Protein 6UBL (pdb70)

Radius of gyration: 21.69 Å; Cα contacts (8 Å, |Δi|>4): 1236; chains: 2; bounding box: 58×60×48 Å

Secondary structure (DSSP, 8-state):
-----SEESS-----TTPPEE-TTS---TT-PPPS-EEEEEEEEEEEEEETTTEEEEEEEEEEEEEEEPPPS-SSGGG--EEEEEEEEEEEE--TTT--EEEEE-TTEEEEEEEE--S---SSPPTT-EEEEEEE-EEEEEGGGTEEEE-SSPEEEEEEEE-SSS-TT-EEEE--SS-EEEEETT-TTS--SEEEEEEEEEEEEE--GGG-/--S--SEE-S-----TTPPEE-TTS---TT-PPPS-EEEEEEEEEEEEEETTTEEEEEEEEEEEEEEEPPPS-SSGGG--EEEEEEEEEEEEEETTTEEEEEEE-TTEEEEEEEE--SS--TTTTTT-EEEEEEE-EEEEEGGGTEEEE-SSPEEEEEEEE-SSS-TT-EEEE---S-EEEEETTSTTS--SEEEEEEEEEEEEEPPGGG-

B-factor: mean 35.54, std 14.63, range [15.78, 151.79]

Organism: NCBI:txid47854

Solvent-accessible surface area: 17956 Å² total; per-residue (Å²): 108,132,24,139,80,77,26,23,3,17,75,19,16,83,52,158,83,28,83,57,29,76,41,80,37,107,52,75,77,101,59,22,30,147,46,0,8,2,1,6,9,20,63,6,94,5,20,0,2,30,47,93,108,29,89,34,92,2,69,7,100,18,28,7,45,18,0,8,15,88,28,81,27,71,121,23,75,102,1,31,1,8,5,4,12,58,74,18,96,13,44,5,117,22,151,91,7,10,106,0,29,11,47,33,6,102,83,12,11,2,2,10,10,4,24,52,5,47,58,78,190,68,78,31,11,124,72,7,1,8,18,14,23,0,4,0,2,22,3,44,4,87,128,72,69,42,101,1,28,0,25,11,3,5,25,32,4,10,48,50,0,110,17,5,6,14,37,53,18,94,10,84,2,44,28,59,19,4,5,18,0,8,25,48,133,78,41,27,6,75,16,45,4,2,0,22,50,18,139,14,66,19,27,33,30,25,115,86,123,102,78,87,150,21,140,76,77,27,26,4,15,69,17,17,121,56,151,78,20,85,58,31,68,46,76,38,111,52,86,77,103,61,22,32,144,42,0,11,2,1,5,10,23,65,7,59,4,18,0,2,29,48,93,108,28,90,33,93,3,70,5,99,18,31,8,46,19,0,7,15,84,29,70,28,73,125,19,79,102,1,29,1,4,5,5,13,58,77,19,99,11,49,7,130,19,140,90,6,12,116,0,27,10,46,30,5,97,83,8,12,1,3,10,8,4,27,42,6,54,63,72,93,115,57,6,29,128,51,1,1,9,17,18,22,0,4,0,2,20,2,39,5,84,118,71,66,45,94,1,30,0,32,10,7,6,20,32,6,9,42,57,2,102,18,6,6,15,38,54,17,97,11,97,4,57,26,69,26,3,7,15,0,10,22,46,136,78,47,32,5,111,13,45,3,3,0,19,45,17,130,15,61,20,28,34,34,29,115,88,127,94,78

Foldseek 3Di:
DPDPAQAEPDDDADDVPAAADFPPDDFDWQFQDAWHWFKWKKKKWWWKFFPPPGIDIKIKIWIWIKTWHRWPDRGLLFTKIKIWTDWIWIWTADPVQGIKIKIADRNYIKIKMKHQDPCPPDPADPSFIKIKIWGWMWIDRVVVPFIKIFPGTFIKIFTNHGTVVSAFTKIWTPADQWGFIPTPVCRVDGGRMTTGIMIMTIHHGHDPVRD/DVDPFQAEPDDDADDPPAAADFPPDDWDWQFQDAWHWFKWKKKKWWWKFFPPPGIDIKIKIWIWIKTWHGWPDRGQQRTKIKIWTDWIWIWTADPVQGIKIKIADRNYTKIWMKHQDPDADPVQPRRFIKIKIWGWMWIDRVVVPFIKIFPGTFIKIFTNHGTVVSAFTKIWTPADQWTFIPTPVCRVDGGRMTTGTMIMTIHHGHDPVVD

Structure (mmCIF, N/CA/C/O backbone):
data_6UBL
#
_entry.id   6UBL
#
_cell.length_a   59.830
_cell.length_b   116.126
_cell.length_c   129.877
_cell.angle_alpha   90.000
_cell.angle_beta   90.000
_cell.angle_gamma   90.000
#
_symmetry.space_group_name_H-M   'C 2 2 21'
#
loop_
_entity.id
_entity.type
_entity.pdbx_description
1 polymer DynF
2 non-polymer 'PALMITIC ACID'
3 water water
#
loop_
_atom_site.group_PDB
_atom_site.id
_atom_site.type_symbol
_atom_site.label_atom_id
_atom_site.label_alt_id
_atom_site.label_comp_id
_atom_site.label_asym_id
_atom_site.label_entity_id
_atom_site.label_seq_id
_atom_site.pdbx_PDB_ins_code
_atom_site.Cartn_x
_atom_site.Cartn_y
_atom_site.Cartn_z
_atom_site.occupancy
_atom_site.B_iso_or_equiv
_atom_site.auth_seq_id
_atom_site.auth_comp_id
_atom_site.auth_asym_id
_atom_site.auth_atom_id
_atom_site.pdbx_PDB_model_num
ATOM 1 N N . SER A 1 1 ? 35.901 29.175 -6.184 1.00 79.47 0 SER A N 1
ATOM 2 C CA . SER A 1 1 ? 36.550 28.273 -5.196 1.00 69.72 0 SER A CA 1
ATOM 3 C C . SER A 1 1 ? 37.035 26.996 -5.864 1.00 64.00 0 SER A C 1
ATOM 4 O O . SER A 1 1 ? 36.502 26.567 -6.892 1.00 59.83 0 SER A O 1
ATOM 14 N N . MET A 1 2 ? 38.078 26.416 -5.277 1.00 57.95 1 MET A N 1
ATOM 15 C CA . MET A 1 2 ? 38.582 25.121 -5.693 1.00 49.76 1 MET A CA 1
ATOM 16 C C . MET A 1 2 ? 37.693 23.972 -5.242 1.00 40.81 1 MET A C 1
ATOM 17 O O . MET A 1 2 ? 37.915 22.837 -5.671 1.00 40.47 1 MET A O 1
ATOM 31 N N . SER A 1 3 ? 36.751 24.214 -4.341 1.00 39.24 2 SER A N 1
ATOM 32 C CA . SER A 1 3 ? 35.821 23.194 -3.880 1.00 39.71 2 SER A CA 1
ATOM 33 C C . SER A 1 3 ? 34.465 23.297 -4.570 1.00 41.01 2 SER A C 1
ATOM 34 O O . SER A 1 3 ? 33.999 24.396 -4.893 1.00 42.17 2 SER A O 1
ATOM 42 N N . THR A 1 4 ? 33.855 22.140 -4.831 1.00 35.14 3 THR A N 1
ATOM 43 C CA . THR A 1 4 ? 32.498 22.087 -5.357 1.00 35.09 3 THR A CA 1
ATOM 44 C C . THR A 1 4 ? 31.436 22.009 -4.262 1.00 33.70 3 THR A C 1
ATOM 45 O O . THR A 1 4 ? 30.243 21.987 -4.577 1.00 36.91 3 THR A O 1
ATOM 56 N N . LYS A 1 5 ? 31.835 21.963 -2.992 1.00 34.06 4 LYS A N 1
ATOM 57 C CA . LYS A 1 5 ? 30.893 21.786 -1.892 1.00 34.50 4 LYS A CA 1
ATOM 58 C C . LYS A 1 5 ? 30.071 23.059 -1.672 1.00 35.40 4 LYS A C 1
ATOM 59 O O . LYS A 1 5 ? 30.550 24.182 -1.875 1.00 35.12 4 LYS A O 1
ATOM 78 N N . SER A 1 6 ? 28.819 22.887 -1.233 1.00 37.78 5 SER A N 1
ATOM 79 C CA . SER A 1 6 ? 27.950 24.056 -1.085 1.00 39.57 5 SER A CA 1
ATOM 80 C C . SER A 1 6 ? 28.297 24.884 0.148 1.00 36.52 5 SER A C 1
ATOM 81 O O . SER A 1 6 ? 28.075 26.097 0.149 1.00 37.84 5 SER A O 1
ATOM 89 N N . VAL A 1 7 ? 28.822 24.260 1.201 1.00 30.56 6 VAL A N 1
ATOM 90 C CA . VAL A 1 7 ? 29.196 24.957 2.428 1.00 28.10 6 VAL A CA 1
ATOM 91 C C . VAL A 1 7 ? 30.617 24.561 2.790 1.00 27.13 6 VAL A C 1
ATOM 92 O O . VAL A 1 7 ? 30.925 23.369 2.865 1.00 27.11 6 VAL A O 1
ATOM 105 N N . LEU A 1 8 ? 31.490 25.546 2.975 1.00 26.43 7 LEU A N 1
ATOM 106 C CA . LEU A 1 8 ? 32.884 25.290 3.323 1.00 24.66 7 LEU A CA 1
ATOM 107 C C . LEU A 1 8 ? 33.137 25.689 4.775 1.00 23.32 7 LEU A C 1
ATOM 108 O O . LEU A 1 8 ? 32.850 26.832 5.167 1.00 27.08 7 LEU A O 1
ATOM 124 N N . PHE A 1 9 ? 33.658 24.751 5.577 1.00 23.64 8 PHE A N 1
ATOM 125 C CA . PHE A 1 9 ? 33.985 25.033 6.971 1.00 23.20 8 PHE A CA 1
ATOM 126 C C . PHE A 1 9 ? 35.459 25.382 7.176 1.00 24.96 8 PHE A C 1
ATOM 127 O O . PHE A 1 9 ? 35.908 25.481 8.324 1.00 26.46 8 PHE A O 1
ATOM 144 N N . GLY A 1 10 ? 36.216 25.565 6.098 1.00 25.04 9 GLY A N 1
ATOM 145 C CA . GLY A 1 10 ? 37.600 25.972 6.193 1.00 24.05 9 GLY A CA 1
ATOM 146 C C . GLY A 1 10 ? 38.211 26.028 4.807 1.00 23.49 9 GLY A C 1
ATOM 147 O O . GLY A 1 10 ? 37.489 26.201 3.820 1.00 24.98 9 GLY A O 1
ATOM 151 N N . ARG A 1 11 ? 39.512 25.854 4.708 1.00 23.71 10 ARG A N 1
ATOM 152 C CA . ARG A 1 11 ? 40.220 26.078 3.455 1.00 23.08 10 ARG A CA 1
ATOM 153 C C . ARG A 1 11 ? 40.272 24.802 2.624 1.00 22.06 10 ARG A C 1
ATOM 154 O O . ARG A 1 11 ? 40.660 23.747 3.142 1.00 22.89 10 ARG A O 1
ATOM 175 N N . PRO A 1 12 ? 39.907 24.850 1.342 1.00 22.49 11 PRO A N 1
ATOM 176 C CA . PRO A 1 12 ? 40.056 23.653 0.505 1.00 22.48 11 PRO A CA 1
ATOM 177 C C . PRO A 1 12 ? 41.511 23.260 0.296 1.00 23.50 11 PRO A C 1
ATOM 178 O O . PRO A 1 12 ? 42.400 24.107 0.169 1.00 24.67 11 PRO A O 1
ATOM 189 N N . VAL A 1 13 ? 41.740 21.947 0.267 1.00 24.39 12 VAL A N 1
ATOM 190 C CA . VAL A 1 13 ? 43.051 21.352 0.034 1.00 23.60 12 VAL A CA 1
ATOM 191 C C . VAL A 1 13 ? 42.922 20.361 -1.115 1.00 26.24 12 VAL A C 1
ATOM 192 O O . VAL A 1 13 ? 41.984 19.560 -1.147 1.00 26.96 12 VAL A O 1
ATOM 205 N N A GLN A 1 14 ? 43.853 20.413 -2.057 0.41 24.78 13 GLN A N 1
ATOM 206 N N B GLN A 1 14 ? 43.872 20.409 -2.043 0.59 24.73 13 GLN A N 1
ATOM 207 C CA A GLN A 1 14 ? 43.769 19.554 -3.230 0.41 27.01 13 GLN A CA 1
ATOM 208 C CA B GLN A 1 14 ? 43.835 19.546 -3.214 0.59 26.97 13 GLN A CA 1
ATOM 209 C C A GLN A 1 14 ? 44.185 18.130 -2.891 0.41 27.04 13 GLN A C 1
ATOM 210 C C B GLN A 1 14 ? 44.167 18.111 -2.838 0.59 27.10 13 GLN A C 1
ATOM 211 O O A GLN A 1 14 ? 45.132 17.902 -2.132 0.41 27.81 13 GLN A O 1
ATOM 212 O O B GLN A 1 14 ? 45.036 17.852 -1.999 0.59 27.88 13 GLN A O 1
ATOM 239 N N . THR A 1 15 ? 43.465 17.170 -3.470 1.00 28.08 14 THR A N 1
ATOM 240 C CA . THR A 1 15 ? 43.768 15.753 -3.321 1.00 30.84 14 THR A CA 1
ATOM 241 C C . THR A 1 15 ? 44.376 15.164 -4.582 1.00 29.30 14 THR A C 1
ATOM 242 O O . THR A 1 15 ? 45.058 14.143 -4.507 1.00 29.72 14 THR A O 1
ATOM 253 N N . GLU A 1 16 ? 44.090 15.740 -5.750 1.00 30.50 15 GLU A N 1
ATOM 254 C CA . GLU A 1 16 ? 44.638 15.201 -6.986 1.00 30.30 15 GLU A CA 1
ATOM 255 C C . GLU A 1 16 ? 46.156 15.180 -6.917 1.00 33.02 15 GLU A C 1
ATOM 256 O O . GLU A 1 16 ? 46.787 16.170 -6.534 1.00 37.03 15 GLU A O 1
ATOM 268 N N . GLY A 1 17 ? 46.739 14.043 -7.282 1.00 31.55 16 GLY A N 1
ATOM 269 C CA . GLY A 1 17 ? 48.177 13.874 -7.259 1.00 34.82 16 GLY A CA 1
ATOM 270 C C . GLY A 1 17 ? 48.784 13.682 -5.887 1.00 35.99 16 GLY A C 1
ATOM 271 O O . GLY A 1 17 ? 50.017 13.636 -5.779 1.00 39.32 16 GLY A O 1
ATOM 275 N N . VAL A 1 18 ? 47.973 13.609 -4.838 1.00 31.58 17 VAL A N 1
ATOM 276 C CA . VAL A 1 18 ? 48.454 13.463 -3.467 1.00 31.15 17 VAL A CA 1
ATOM 277 C C . VAL A 1 18 ? 48.362 11.989 -3.076 1.00 31.17 17 VAL A C 1
ATOM 278 O O . VAL A 1 18 ? 47.260 11.414 -3.134 1.00 31.44 17 VAL A O 1
ATOM 291 N N . PRO A 1 19 ? 49.465 11.343 -2.702 1.00 30.60 18 PRO A N 1
ATOM 292 C CA . PRO A 1 19 ? 49.409 9.904 -2.427 1.00 30.65 18 PRO A CA 1
ATOM 293 C C . PRO A 1 19 ? 48.754 9.588 -1.092 1.00 29.05 18 PRO A C 1
ATOM 294 O O . PRO A 1 19 ? 48.855 10.331 -0.112 1.00 29.02 18 PRO A O 1
ATOM 305 N N . ASN A 1 20 ? 48.089 8.444 -1.063 1.00 28.12 19 ASN A N 1
ATOM 306 C CA . ASN A 1 20 ? 47.610 7.887 0.186 1.00 26.06 19 ASN A CA 1
ATOM 307 C C . ASN A 1 20 ? 48.770 7.344 1.008 1.00 26.87 19 ASN A C 1
ATOM 308 O O . ASN A 1 20 ? 49.768 6.838 0.476 1.00 30.54 19 ASN A O 1
ATOM 319 N N . VAL A 1 21 ? 48.622 7.458 2.322 1.00 27.40 20 VAL A N 1
ATOM 320 C CA . VAL A 1 21 ? 49.573 6.931 3.286 1.00 27.10 20 VAL A CA 1
ATOM 321 C C . VAL A 1 21 ? 48.858 5.881 4.122 1.00 27.25 20 VAL A C 1
ATOM 322 O O . VAL A 1 21 ? 47.769 6.134 4.659 1.00 25.92 20 VAL A O 1
ATOM 335 N N . TYR A 1 22 ? 49.474 4.705 4.228 1.00 28.48 21 TYR A N 1
ATOM 336 C CA . TYR A 1 22 ? 48.900 3.561 4.918 1.00 28.16 21 TYR A CA 1
ATOM 337 C C . TYR A 1 22 ? 49.898 3.022 5.931 1.00 29.70 21 TYR A C 1
ATOM 338 O O . TYR A 1 22 ? 51.030 3.503 6.044 1.00 29.40 21 TYR A O 1
ATOM 356 N N . ALA A 1 23 ? 49.455 2.005 6.672 1.00 29.18 22 ALA A N 1
ATOM 357 C CA . ALA A 1 23 ? 50.310 1.337 7.647 1.00 31.26 22 ALA A CA 1
ATOM 358 C C . ALA A 1 23 ? 51.652 0.954 7.037 1.00 31.80 22 ALA A C 1
ATOM 359 O O . ALA A 1 23 ? 51.729 0.513 5.886 1.00 32.53 22 ALA A O 1
ATOM 366 N N . GLY A 1 24 ? 52.710 1.103 7.836 1.00 35.04 23 GLY A N 1
ATOM 367 C CA . GLY A 1 24 ? 54.059 0.861 7.370 1.00 40.74 23 GLY A CA 1
ATOM 368 C C . GLY A 1 24 ? 54.823 2.167 7.296 1.00 45.04 23 GLY A C 1
ATOM 369 O O . GLY A 1 24 ? 56.022 2.232 7.585 1.00 48.42 23 GLY A O 1
ATOM 373 N N . ALA A 1 25 ? 54.114 3.218 6.915 1.00 43.34 24 ALA A N 1
ATOM 374 C CA . ALA A 1 25 ? 54.716 4.534 6.802 1.00 41.41 24 ALA A CA 1
ATOM 375 C C . ALA A 1 25 ? 55.088 5.059 8.185 1.00 42.50 24 ALA A C 1
ATOM 376 O O . ALA A 1 25 ? 54.271 4.990 9.113 1.00 40.12 24 ALA A O 1
ATOM 383 N N . PRO A 1 26 ? 56.298 5.584 8.369 1.00 45.91 25 PRO A N 1
ATOM 384 C CA . PRO A 1 26 ? 56.679 6.081 9.692 1.00 46.50 25 PRO A CA 1
ATOM 385 C C . PRO A 1 26 ? 55.967 7.386 10.004 1.00 42.64 25 PRO A C 1
ATOM 386 O O . PRO A 1 26 ? 55.580 8.144 9.110 1.00 39.25 25 PRO A O 1
ATOM 397 N N . VAL A 1 27 ? 55.772 7.618 11.297 1.00 39.63 26 VAL A N 1
ATOM 398 C CA . VAL A 1 27 ? 55.367 8.907 11.841 1.00 37.32 26 VAL A CA 1
ATOM 399 C C . VAL A 1 27 ? 56.607 9.468 12.522 1.00 39.70 26 VAL A C 1
ATOM 400 O O . VAL A 1 27 ? 57.011 8.985 13.587 1.00 42.17 26 VAL A O 1
ATOM 413 N N . VAL A 1 28 ? 57.231 10.464 11.905 1.00 40.43 27 VAL A N 1
ATOM 414 C CA . VAL A 1 28 ? 58.476 11.045 12.401 1.00 42.79 27 VAL A CA 1
ATOM 415 C C . VAL A 1 28 ? 58.128 12.283 13.220 1.00 38.37 27 VAL A C 1
ATOM 416 O O . VAL A 1 28 ? 57.568 13.241 12.660 1.00 39.40 27 VAL A O 1
ATOM 429 N N . PRO A 1 29 ? 58.476 12.339 14.506 1.00 37.40 28 PRO A N 1
ATOM 430 C CA . PRO A 1 29 ? 58.114 13.520 15.297 1.00 33.78 28 PRO A CA 1
ATOM 431 C C . PRO A 1 29 ? 58.848 14.760 14.815 1.00 31.99 28 PRO A C 1
ATOM 432 O O . PRO A 1 29 ? 59.947 14.689 14.257 1.00 31.21 28 PRO A O 1
ATOM 443 N N . TRP A 1 30 ? 58.219 15.911 15.044 1.00 30.40 29 TRP A N 1
ATOM 444 C CA . TRP A 1 30 ? 58.837 17.220 14.836 1.00 31.52 29 TRP A CA 1
ATOM 445 C C . TRP A 1 30 ? 59.265 17.452 13.388 1.00 30.18 29 TRP A C 1
ATOM 446 O O . TRP A 1 30 ? 60.184 18.233 13.132 1.00 31.48 29 TRP A O 1
ATOM 467 N N . THR A 1 31 ? 58.644 16.765 12.436 1.00 30.48 30 THR A N 1
ATOM 468 C CA . THR A 1 31 ? 59.078 16.783 11.040 1.00 32.20 30 THR A CA 1
ATOM 469 C C . THR A 1 31 ? 57.895 17.073 10.127 1.00 29.65 30 THR A C 1
ATOM 470 O O . THR A 1 31 ? 56.946 16.262 10.072 1.00 32.58 30 THR A O 1
ATOM 481 N N . PRO A 1 32 ? 57.873 18.215 9.441 1.00 29.64 31 PRO A N 1
ATOM 482 C CA . PRO A 1 32 ? 56.772 18.490 8.501 1.00 28.46 31 PRO A CA 1
ATOM 483 C C . PRO A 1 32 ? 56.782 17.476 7.369 1.00 31.16 31 PRO A C 1
ATOM 484 O O . PRO A 1 32 ? 57.795 17.331 6.662 1.00 31.08 31 PRO A O 1
ATOM 495 N N . PRO A 1 33 ? 55.693 16.730 7.167 1.00 29.57 32 PRO A N 1
ATOM 496 C CA . PRO A 1 33 ? 55.705 15.673 6.147 1.00 30.84 32 PRO A CA 1
ATOM 497 C C . PRO A 1 33 ? 55.392 16.195 4.753 1.00 30.45 32 PRO A C 1
ATOM 498 O O . PRO A 1 33 ? 54.792 17.254 4.566 1.00 29.28 32 PRO A O 1
ATOM 509 N N A GLU A 1 34 ? 55.813 15.409 3.765 0.64 31.32 33 GLU A N 1
ATOM 510 N N B GLU A 1 34 ? 55.815 15.412 3.764 0.36 31.29 33 GLU A N 1
ATOM 511 C CA A GLU A 1 34 ? 55.374 15.631 2.401 0.64 33.33 33 GLU A CA 1
ATOM 512 C CA B GLU A 1 34 ? 55.374 15.640 2.402 0.36 33.35 33 GLU A CA 1
ATOM 513 C C A GLU A 1 34 ? 53.856 15.471 2.341 0.64 29.71 33 GLU A C 1
ATOM 514 C C B GLU A 1 34 ? 53.858 15.469 2.338 0.36 29.57 33 GLU A C 1
ATOM 515 O O A GLU A 1 34 ? 53.276 14.723 3.136 0.64 28.34 33 GLU A O 1
ATOM 516 O O B GLU A 1 34 ? 53.281 14.712 3.127 0.36 28.17 33 GLU A O 1
ATOM 539 N N . PRO A 1 35 ? 53.184 16.161 1.421 1.00 26.83 34 PRO A N 1
ATOM 540 C CA . PRO A 1 35 ? 51.724 16.024 1.339 1.00 28.50 34 PRO A CA 1
ATOM 541 C C . PRO A 1 35 ? 51.298 14.574 1.136 1.00 25.00 34 PRO A C 1
ATOM 542 O O . PRO A 1 35 ? 51.949 13.804 0.420 1.00 29.53 34 PRO A O 1
ATOM 553 N N . GLY A 1 36 ? 50.186 14.216 1.772 1.00 26.04 35 GLY A N 1
ATOM 554 C CA . GLY A 1 36 ? 49.639 12.877 1.651 1.00 27.14 35 GLY A CA 1
ATOM 555 C C . GLY A 1 36 ? 48.240 12.848 2.218 1.00 23.92 35 GLY A C 1
ATOM 556 O O . GLY A 1 36 ? 47.784 13.804 2.854 1.00 23.63 35 GLY A O 1
ATOM 560 N N . ILE A 1 37 ? 47.555 11.739 1.959 1.00 25.06 36 ILE A N 1
ATOM 561 C CA . ILE A 1 37 ? 46.239 11.475 2.521 1.00 24.24 36 ILE A CA 1
ATOM 562 C C . ILE A 1 37 ? 46.431 10.427 3.607 1.00 24.26 36 ILE A C 1
ATOM 563 O O . ILE A 1 37 ? 46.730 9.263 3.309 1.00 24.90 36 ILE A O 1
ATOM 579 N N . ASP A 1 38 ? 46.226 10.816 4.862 1.00 24.37 37 ASP A N 1
ATOM 580 C CA . ASP A 1 38 ? 46.422 9.897 5.972 1.00 23.87 37 ASP A CA 1
ATOM 581 C C . ASP A 1 38 ? 45.187 9.019 6.124 1.00 24.55 37 ASP A C 1
ATOM 582 O O . ASP A 1 38 ? 44.064 9.525 6.229 1.00 25.29 37 ASP A O 1
ATOM 591 N N . ASN A 1 39 ? 45.401 7.704 6.161 1.00 24.45 38 ASN A N 1
ATOM 592 C CA . ASN A 1 39 ? 44.338 6.727 6.389 1.00 24.98 38 ASN A CA 1
ATOM 593 C C . ASN A 1 39 ? 44.533 6.239 7.815 1.00 25.43 38 ASN A C 1
ATOM 594 O O . ASN A 1 39 ? 45.424 5.436 8.084 1.00 25.90 38 ASN A O 1
ATOM 605 N N . LEU A 1 40 ? 43.715 6.746 8.734 1.00 25.87 39 LEU A N 1
ATOM 606 C CA . LEU A 1 40 ? 43.972 6.609 10.160 1.00 24.49 39 LEU A CA 1
ATOM 607 C C . LEU A 1 40 ? 42.802 5.996 10.912 1.00 26.40 39 LEU A C 1
ATOM 608 O O . LEU A 1 40 ? 41.640 6.296 10.632 1.00 26.07 39 LEU A O 1
ATOM 624 N N . GLY A 1 41 ? 43.127 5.188 11.916 1.00 26.59 40 GLY A N 1
ATOM 625 C CA . GLY A 1 41 ? 42.115 4.726 12.834 1.00 24.22 40 GLY A CA 1
ATOM 626 C C . GLY A 1 41 ? 41.724 5.809 13.828 1.00 25.07 40 GLY A C 1
ATOM 627 O O . GLY A 1 41 ? 42.474 6.753 14.081 1.00 26.47 40 GLY A O 1
ATOM 631 N N . ILE A 1 42 ? 40.525 5.660 14.393 1.00 25.90 41 ILE A N 1
ATOM 632 C CA . ILE A 1 42 ? 40.005 6.608 15.373 1.00 24.57 41 ILE A CA 1
ATOM 633 C C . ILE A 1 42 ? 38.921 5.922 16.192 1.00 26.33 41 ILE A C 1
ATOM 634 O O . ILE A 1 42 ? 38.192 5.068 15.693 1.00 27.43 41 ILE A O 1
ATOM 650 N N . ASN A 1 43 ? 38.816 6.303 17.462 1.00 26.34 42 ASN A N 1
ATOM 651 C CA . ASN A 1 43 ? 37.695 5.918 18.308 1.00 26.46 42 ASN A CA 1
ATOM 652 C C . ASN A 1 43 ? 37.182 7.163 19.026 1.00 25.71 42 ASN A C 1
ATOM 653 O O . ASN A 1 43 ? 37.881 8.181 19.130 1.00 26.24 42 ASN A O 1
ATOM 664 N N . SER A 1 44 ? 35.939 7.094 19.496 1.00 26.97 43 SER A N 1
ATOM 665 C CA . SER A 1 44 ? 35.352 8.234 20.184 1.00 26.00 43 SER A CA 1
ATOM 666 C C . SER A 1 44 ? 34.266 7.750 21.134 1.00 26.87 43 SER A C 1
ATOM 667 O O . SER A 1 44 ? 33.801 6.607 21.067 1.00 27.53 43 SER A O 1
ATOM 675 N N . ILE A 1 45 ? 33.871 8.651 22.027 1.00 25.64 44 ILE A N 1
ATOM 676 C CA . ILE A 1 45 ? 32.738 8.463 22.925 1.00 26.38 44 ILE A CA 1
ATOM 677 C C . ILE A 1 45 ? 31.874 9.706 22.766 1.00 27.45 44 ILE A C 1
ATOM 678 O O . ILE A 1 45 ? 32.366 10.828 22.938 1.00 25.31 44 ILE A O 1
ATOM 694 N N . ASP A 1 46 ? 30.617 9.512 22.374 1.00 26.90 45 ASP A N 1
ATOM 695 C CA . ASP A 1 46 ? 29.710 10.600 22.049 1.00 28.24 45 ASP A CA 1
ATOM 696 C C . ASP A 1 46 ? 28.491 10.512 22.956 1.00 28.59 45 ASP A C 1
ATOM 697 O O . ASP A 1 46 ? 27.934 9.430 23.147 1.00 29.41 45 ASP A O 1
ATOM 706 N N . THR A 1 47 ? 28.029 11.646 23.467 1.00 26.04 46 THR A N 1
ATOM 707 C CA . THR A 1 47 ? 26.803 11.685 24.257 1.00 25.95 46 THR A CA 1
ATOM 708 C C . THR A 1 47 ? 25.720 12.478 23.534 1.00 25.88 46 THR A C 1
ATOM 709 O O . THR A 1 47 ? 25.965 13.600 23.067 1.00 25.63 46 THR A O 1
ATOM 720 N N . PHE A 1 48 ? 24.519 11.899 23.462 1.00 29.18 47 PHE A N 1
ATOM 721 C CA . PHE A 1 48 ? 23.394 12.483 22.740 1.00 29.04 47 PHE A CA 1
ATOM 722 C C . PHE A 1 48 ? 22.244 12.709 23.712 1.00 28.12 47 PHE A C 1
ATOM 723 O O . PHE A 1 48 ? 21.883 11.797 24.471 1.00 30.71 47 PHE A O 1
ATOM 740 N N . ALA A 1 49 ? 21.657 13.905 23.681 1.00 24.44 48 ALA A N 1
ATOM 741 C CA . ALA A 1 49 ? 20.463 14.210 24.457 1.00 24.97 48 ALA A CA 1
ATOM 742 C C . ALA A 1 49 ? 19.262 14.282 23.519 1.00 25.36 48 ALA A C 1
ATOM 743 O O . ALA A 1 49 ? 19.292 15.009 22.512 1.00 25.74 48 ALA A O 1
ATOM 750 N N . VAL A 1 50 ? 18.225 13.508 23.829 1.00 28.07 49 VAL A N 1
ATOM 751 C CA . VAL A 1 50 ? 16.964 13.556 23.101 1.00 31.98 49 VAL A CA 1
ATOM 752 C C . VAL A 1 50 ? 15.931 14.229 24.004 1.00 34.73 49 VAL A C 1
ATOM 753 O O . VAL A 1 50 ? 15.576 13.675 25.056 1.00 34.38 49 VAL A O 1
ATOM 766 N N . PRO A 1 51 ? 15.447 15.421 23.657 1.00 36.40 50 PRO A N 1
ATOM 767 C CA . PRO A 1 51 ? 14.605 16.181 24.591 1.00 38.62 50 PRO A CA 1
ATOM 768 C C . PRO A 1 51 ? 13.393 15.381 25.042 1.00 39.74 50 PRO A C 1
ATOM 769 O O . PRO A 1 51 ? 12.688 14.775 24.231 1.00 39.09 50 PRO A O 1
ATOM 780 N N . GLY A 1 52 ? 13.145 15.412 26.349 1.00 39.00 51 GLY A N 1
ATOM 781 C CA . GLY A 1 52 ? 12.024 14.718 26.942 1.00 38.40 51 GLY A CA 1
ATOM 782 C C . GLY A 1 52 ? 12.110 13.212 26.925 1.00 41.54 51 GLY A C 1
ATOM 783 O O . GLY A 1 52 ? 11.159 12.552 27.356 1.00 44.54 51 GLY A O 1
ATOM 787 N N . VAL A 1 53 ? 13.231 12.646 26.480 1.00 41.36 52 VAL A N 1
ATOM 788 C CA . VAL A 1 53 ? 13.319 11.209 26.253 1.00 42.19 52 VAL A CA 1
ATOM 789 C C . VAL A 1 53 ? 14.472 10.615 27.052 1.00 39.84 52 VAL A C 1
ATOM 790 O O . VAL A 1 53 ? 14.262 9.732 27.892 1.00 41.38 52 VAL A O 1
ATOM 803 N N . GLY A 1 54 ? 15.692 11.079 26.806 1.00 37.41 53 GLY A N 1
ATOM 804 C CA . GLY A 1 54 ? 16.830 10.558 27.538 1.00 37.64 53 GLY A CA 1
ATOM 805 C C . GLY A 1 54 ? 18.143 11.132 27.041 1.00 34.66 53 GLY A C 1
ATOM 806 O O . GLY A 1 54 ? 18.188 12.000 26.162 1.00 34.20 53 GLY A O 1
ATOM 810 N N A GLU A 1 55 ? 19.223 10.640 27.649 0.67 31.81 54 GLU A N 1
ATOM 811 N N B GLU A 1 55 ? 19.217 10.624 27.647 0.33 31.74 54 GLU A N 1
ATOM 812 C CA A GLU A 1 55 ? 20.585 10.985 27.266 0.67 32.51 54 GLU A CA 1
ATOM 813 C CA B GLU A 1 55 ? 20.588 10.966 27.306 0.33 32.45 54 GLU A CA 1
ATOM 814 C C A GLU A 1 55 ? 21.376 9.688 27.197 0.67 30.05 54 GLU A C 1
ATOM 815 C C B GLU A 1 55 ? 21.362 9.663 27.191 0.33 30.30 54 GLU A C 1
ATOM 816 O O A GLU A 1 55 ? 21.223 8.811 28.047 0.67 33.47 54 GLU A O 1
ATOM 817 O O B GLU A 1 55 ? 21.186 8.754 28.004 0.33 32.06 54 GLU A O 1
ATOM 840 N N . TYR A 1 56 ? 22.199 9.564 26.163 1.00 30.04 55 TYR A N 1
ATOM 841 C CA . TYR A 1 56 ? 22.828 8.301 25.812 1.00 31.95 55 TYR A CA 1
ATOM 842 C C . TYR A 1 56 ? 24.289 8.510 25.470 1.00 33.18 55 TYR A C 1
ATOM 843 O O . TYR A 1 56 ? 24.640 9.455 24.762 1.00 35.20 55 TYR A O 1
ATOM 861 N N . THR A 1 57 ? 25.136 7.628 25.984 1.00 29.89 56 THR A N 1
ATOM 862 C CA . THR A 1 57 ? 26.563 7.676 25.721 1.00 29.83 56 THR A CA 1
ATOM 863 C C . THR A 1 57 ? 26.932 6.463 24.877 1.00 27.11 56 THR A C 1
ATOM 864 O O . THR A 1 57 ? 26.657 5.319 25.273 1.00 31.25 56 THR A O 1
ATOM 875 N N . VAL A 1 58 ? 27.567 6.711 23.727 1.00 28.22 57 VAL A N 1
ATOM 876 C CA . VAL A 1 58 ? 27.837 5.664 22.752 1.00 28.66 57 VAL A CA 1
ATOM 877 C C . VAL A 1 58 ? 29.305 5.707 22.366 1.00 28.76 57 VAL A C 1
ATOM 878 O O . VAL A 1 58 ? 29.845 6.780 22.061 1.00 27.23 57 VAL A O 1
ATOM 891 N N . ALA A 1 59 ? 29.936 4.533 22.350 1.00 29.39 58 ALA A N 1
ATOM 892 C CA . ALA A 1 59 ? 31.321 4.398 21.926 1.00 28.24 58 ALA A CA 1
ATOM 893 C C . ALA A 1 59 ? 31.367 4.034 20.449 1.00 27.48 58 ALA A C 1
ATOM 894 O O . ALA A 1 59 ? 30.613 3.171 19.983 1.00 29.92 58 ALA A O 1
ATOM 901 N N . PHE A 1 60 ? 32.282 4.672 19.727 1.00 26.91 59 PHE A N 1
ATOM 902 C CA . PHE A 1 60 ? 32.434 4.479 18.296 1.00 27.59 59 PHE A CA 1
ATOM 903 C C . PHE A 1 60 ? 33.866 4.087 17.956 1.00 29.55 59 PHE A C 1
ATOM 904 O O . PHE A 1 60 ? 34.813 4.479 18.641 1.00 30.53 59 PHE A O 1
ATOM 921 N N . ASP A 1 61 ? 34.010 3.322 16.877 1.00 27.05 60 ASP A N 1
ATOM 922 C CA . ASP A 1 61 ? 35.306 2.950 16.334 1.00 29.40 60 ASP A CA 1
ATOM 923 C C . ASP A 1 61 ? 35.212 3.067 14.820 1.00 28.23 60 ASP A C 1
ATOM 924 O O . ASP A 1 61 ? 34.150 2.853 14.228 1.00 29.45 60 ASP A O 1
ATOM 933 N N . GLY A 1 62 ? 36.322 3.430 14.194 1.00 27.61 61 GLY A N 1
ATOM 934 C CA . GLY A 1 62 ? 36.312 3.529 12.752 1.00 28.17 61 GLY A CA 1
ATOM 935 C C . GLY A 1 62 ? 37.560 4.161 12.188 1.00 25.91 61 GLY A C 1
ATOM 936 O O . GLY A 1 62 ? 38.663 3.933 12.698 1.00 25.90 61 GLY A O 1
ATOM 940 N N . TRP A 1 63 ? 37.403 4.946 11.127 1.00 25.68 62 TRP A N 1
ATOM 941 C CA . TRP A 1 63 ? 38.556 5.488 10.433 1.00 24.50 62 TRP A CA 1
ATOM 942 C C . TRP A 1 63 ? 38.207 6.828 9.806 1.00 26.61 62 TRP A C 1
ATOM 943 O O . TRP A 1 63 ? 37.034 7.170 9.612 1.00 24.95 62 TRP A O 1
ATOM 964 N N . VAL A 1 64 ? 39.257 7.589 9.514 1.00 24.96 63 VAL A N 1
ATOM 965 C CA . VAL A 1 64 ? 39.159 8.844 8.790 1.00 24.25 63 VAL A CA 1
ATOM 966 C C . VAL A 1 64 ? 40.243 8.856 7.722 1.00 23.77 63 VAL A C 1
ATOM 967 O O . VAL A 1 64 ? 41.293 8.220 7.859 1.00 24.98 63 VAL A O 1
ATOM 980 N N . ARG A 1 65 ? 39.976 9.595 6.650 1.00 23.50 64 ARG A N 1
ATOM 981 C CA . ARG A 1 65 ? 40.947 9.888 5.600 1.00 22.57 64 ARG A CA 1
ATOM 982 C C . ARG A 1 65 ? 41.079 11.407 5.550 1.00 23.94 64 ARG A C 1
ATOM 983 O O . ARG A 1 65 ? 40.085 12.118 5.331 1.00 23.72 64 ARG A O 1
ATOM 1004 N N . VAL A 1 66 ? 42.297 11.903 5.783 1.00 24.36 65 VAL A N 1
ATOM 1005 C CA . VAL A 1 66 ? 42.554 13.330 5.935 1.00 23.93 65 VAL A CA 1
ATOM 1006 C C . VAL A 1 66 ? 43.663 13.710 4.966 1.00 24.40 65 VAL A C 1
ATOM 1007 O O . VAL A 1 66 ? 44.781 13.192 5.065 1.00 24.77 65 VAL A O 1
ATOM 1020 N N . VAL A 1 67 ? 43.363 14.609 4.026 1.00 23.09 66 VAL A N 1
ATOM 1021 C CA . VAL A 1 67 ? 44.390 15.122 3.122 1.00 23.20 66 VAL A CA 1
ATOM 1022 C C . VAL A 1 67 ? 45.086 16.310 3.775 1.00 22.87 66 VAL A C 1
ATOM 1023 O O . VAL A 1 67 ? 44.447 17.164 4.417 1.00 24.18 66 VAL A O 1
ATOM 1036 N N . ARG A 1 68 ? 46.404 16.358 3.616 1.00 24.29 67 ARG A N 1
ATOM 1037 C CA . ARG A 1 68 ? 47.237 17.446 4.098 1.00 22.07 67 ARG A CA 1
ATOM 1038 C C . ARG A 1 68 ? 47.773 18.244 2.918 1.00 23.31 67 ARG A C 1
ATOM 1039 O O . ARG A 1 68 ? 48.193 17.673 1.902 1.00 25.35 67 ARG A O 1
ATOM 1060 N N . SER A 1 69 ? 47.784 19.566 3.065 1.00 23.35 68 SER A N 1
ATOM 1061 C CA . SER A 1 69 ? 48.470 20.422 2.116 1.00 24.28 68 SER A CA 1
ATOM 1062 C C . SER A 1 69 ? 49.966 20.203 2.286 1.00 23.56 68 SER A C 1
ATOM 1063 O O . SER A 1 69 ? 50.410 19.638 3.291 1.00 24.84 68 SER A O 1
ATOM 1071 N N . PRO A 1 70 ? 50.780 20.677 1.348 1.00 25.19 69 PRO A N 1
ATOM 1072 C CA . PRO A 1 70 ? 52.214 20.769 1.632 1.00 27.44 69 PRO A CA 1
ATOM 1073 C C . PRO A 1 70 ? 52.412 21.687 2.828 1.00 28.41 69 PRO A C 1
ATOM 1074 O O . PRO A 1 70 ? 51.631 22.613 3.063 1.00 26.53 69 PRO A O 1
ATOM 1085 N N . SER A 1 71 ? 53.456 21.423 3.604 1.00 28.26 70 SER A N 1
ATOM 1086 C CA . SER A 1 71 ? 53.753 22.298 4.727 1.00 27.24 70 SER A CA 1
ATOM 1087 C C . SER A 1 71 ? 54.243 23.641 4.215 1.00 28.24 70 SER A C 1
ATOM 1088 O O . SER A 1 71 ? 54.939 23.718 3.201 1.00 29.40 70 SER A O 1
ATOM 1096 N N . THR A 1 72 ? 53.862 24.709 4.912 1.00 27.60 71 THR A N 1
ATOM 1097 C CA . THR A 1 72 ? 54.330 26.032 4.521 1.00 27.58 71 THR A CA 1
ATOM 1098 C C . THR A 1 72 ? 55.817 26.226 4.778 1.00 31.18 71 THR A C 1
ATOM 1099 O O . THR A 1 72 ? 56.385 27.222 4.315 1.00 33.47 71 THR A O 1
ATOM 1110 N N . SER A 1 73 ? 56.445 25.323 5.523 1.00 31.07 72 SER A N 1
ATOM 1111 C CA . SER A 1 73 ? 57.877 25.381 5.742 1.00 31.92 72 SER A CA 1
ATOM 1112 C C . SER A 1 73 ? 58.405 23.982 5.995 1.00 32.91 72 SER A C 1
ATOM 1113 O O . SER A 1 73 ? 57.698 23.120 6.516 1.00 32.77 72 SER A O 1
ATOM 1121 N N . GLY A 1 74 ? 59.663 23.773 5.627 1.00 32.44 73 GLY A N 1
ATOM 1122 C CA . GLY A 1 74 ? 60.352 22.556 5.999 1.00 35.51 73 GLY A CA 1
ATOM 1123 C C . GLY A 1 74 ? 60.889 22.554 7.408 1.00 37.76 73 GLY A C 1
ATOM 1124 O O . GLY A 1 74 ? 61.354 21.513 7.879 1.00 39.05 73 GLY A O 1
ATOM 1128 N N . GLU A 1 75 ? 60.854 23.701 8.083 1.00 36.50 74 GLU A N 1
ATOM 1129 C CA . GLU A 1 75 ? 61.286 23.825 9.468 1.00 42.61 74 GLU A CA 1
ATOM 1130 C C . GLU A 1 75 ? 60.065 23.773 10.375 1.00 32.32 74 GLU A C 1
ATOM 1131 O O . GLU A 1 75 ? 59.126 24.556 10.201 1.00 32.00 74 GLU A O 1
ATOM 1143 N N . TRP A 1 76 ? 60.099 22.878 11.364 1.00 30.09 75 TRP A N 1
ATOM 1144 C CA . TRP A 1 76 ? 58.933 22.646 12.216 1.00 29.59 75 TRP A CA 1
ATOM 1145 C C . TRP A 1 76 ? 58.388 23.937 12.820 1.00 29.28 75 TRP A C 1
ATOM 1146 O O . TRP A 1 76 ? 57.179 24.183 12.786 1.00 28.37 75 TRP A O 1
ATOM 1167 N N . ALA A 1 77 ? 59.260 24.773 13.391 1.00 33.62 76 ALA A N 1
ATOM 1168 C CA . ALA A 1 77 ? 58.773 25.903 14.181 1.00 35.19 76 ALA A CA 1
ATOM 1169 C C . ALA A 1 77 ? 57.843 26.794 13.361 1.00 34.17 76 ALA A C 1
ATOM 1170 O O . ALA A 1 77 ? 56.866 27.336 13.889 1.00 34.12 76 ALA A O 1
ATOM 1177 N N . ASP A 1 78 ? 58.129 26.951 12.067 1.00 32.65 77 ASP A N 1
ATOM 1178 C CA . ASP A 1 78 ? 57.367 27.814 11.171 1.00 35.28 77 ASP A CA 1
ATOM 1179 C C . ASP A 1 78 ? 56.267 27.088 10.410 1.00 30.56 77 ASP A C 1
ATOM 1180 O O . ASP A 1 78 ? 55.461 27.739 9.739 1.00 31.00 77 ASP A O 1
ATOM 1189 N N . ALA A 1 79 ? 56.229 25.764 10.472 1.00 29.50 78 ALA A N 1
ATOM 1190 C CA . ALA A 1 79 ? 55.402 24.985 9.565 1.00 27.23 78 ALA A CA 1
ATOM 1191 C C . ALA A 1 79 ? 53.926 25.057 9.935 1.00 27.70 78 ALA A C 1
ATOM 1192 O O . ALA A 1 79 ? 53.543 24.917 11.108 1.00 26.42 78 ALA A O 1
ATOM 1199 N N . GLU A 1 80 ? 53.099 25.255 8.912 1.00 22.52 79 GLU A N 1
ATOM 1200 C CA . GLU A 1 80 ? 51.663 25.120 9.029 1.00 24.15 79 GLU A CA 1
ATOM 1201 C C . GLU A 1 80 ? 51.208 24.114 7.984 1.00 25.36 79 GLU A C 1
ATOM 1202 O O . GLU A 1 80 ? 51.781 24.035 6.892 1.00 26.17 79 GLU A O 1
ATOM 1214 N N . VAL A 1 81 ? 50.172 23.350 8.321 1.00 23.28 80 VAL A N 1
ATOM 1215 C CA . VAL A 1 81 ? 49.572 22.376 7.418 1.00 24.64 80 VAL A CA 1
ATOM 1216 C C . VAL A 1 81 ? 48.065 22.576 7.449 1.00 24.83 80 VAL A C 1
ATOM 1217 O O . VAL A 1 81 ? 47.466 22.654 8.531 1.00 25.37 80 VAL A O 1
ATOM 1230 N N . TYR A 1 82 ? 47.458 22.648 6.266 1.00 21.70 81 TYR A N 1
ATOM 1231 C CA . TYR A 1 82 ? 46.014 22.735 6.107 1.00 22.80 81 TYR A CA 1
ATOM 1232 C C . TYR A 1 82 ? 45.479 21.355 5.759 1.00 22.92 81 TYR A C 1
ATOM 1233 O O . TYR A 1 82 ? 46.120 20.593 5.036 1.00 23.63 81 TYR A O 1
ATOM 1251 N N . THR A 1 83 ? 44.318 21.020 6.297 1.00 21.99 82 THR A N 1
ATOM 1252 C CA . THR A 1 83 ? 43.781 19.673 6.186 1.00 22.32 82 THR A CA 1
ATOM 1253 C C . THR A 1 83 ? 42.344 19.732 5.695 1.00 21.78 82 THR A C 1
ATOM 1254 O O . THR A 1 83 ? 41.639 20.715 5.910 1.00 24.02 82 THR A O 1
ATOM 1265 N N . ASN A 1 84 ? 41.922 18.677 5.005 1.00 20.75 83 ASN A N 1
ATOM 1266 C CA . ASN A 1 84 ? 40.509 18.435 4.761 1.00 21.95 83 ASN A CA 1
ATOM 1267 C C . ASN A 1 84 ? 40.215 17.004 5.197 1.00 23.77 83 ASN A C 1
ATOM 1268 O O . ASN A 1 84 ? 40.980 16.090 4.884 1.00 22.96 83 ASN A O 1
ATOM 1279 N N . LEU A 1 85 ? 39.085 16.800 5.865 1.00 21.98 84 LEU A N 1
ATOM 1280 C CA . LEU A 1 85 ? 38.585 15.464 6.169 1.00 21.40 84 LEU A CA 1
ATOM 1281 C C . LEU A 1 85 ? 37.740 15.045 4.971 1.00 23.85 84 LEU A C 1
ATOM 1282 O O . LEU A 1 85 ? 36.690 15.635 4.712 1.00 24.75 84 LEU A O 1
ATOM 1298 N N . ILE A 1 86 ? 38.214 14.053 4.215 1.00 23.34 85 ILE A N 1
ATOM 1299 C CA . ILE A 1 86 ? 37.595 13.718 2.934 1.00 22.95 85 ILE A CA 1
ATOM 1300 C C . ILE A 1 86 ? 36.731 12.461 2.959 1.00 24.05 85 ILE A C 1
ATOM 1301 O O . ILE A 1 86 ? 35.924 12.262 2.031 1.00 25.83 85 ILE A O 1
ATOM 1317 N N . GLU A 1 87 ? 36.869 11.618 3.978 1.00 23.41 86 GLU A N 1
ATOM 1318 C CA . GLU A 1 87 ? 36.025 10.439 4.080 1.00 22.93 86 GLU A CA 1
ATOM 1319 C C . GLU A 1 87 ? 36.123 9.945 5.515 1.00 23.44 86 GLU A C 1
ATOM 1320 O O . GLU A 1 87 ? 37.170 10.091 6.157 1.00 24.58 86 GLU A O 1
ATOM 1332 N N A MET A 1 88 ? 35.015 9.403 6.023 0.55 25.82 87 MET A N 1
ATOM 1333 N N B MET A 1 88 ? 35.028 9.393 6.028 0.45 25.97 87 MET A N 1
ATOM 1334 C CA A MET A 1 88 ? 34.958 8.881 7.380 0.55 27.21 87 MET A CA 1
ATOM 1335 C CA B MET A 1 88 ? 35.084 8.828 7.367 0.45 27.17 87 MET A CA 1
ATOM 1336 C C A MET A 1 88 ? 33.993 7.707 7.421 0.55 26.81 87 MET A C 1
ATOM 1337 C C B MET A 1 88 ? 33.968 7.814 7.542 0.45 26.72 87 MET A C 1
ATOM 1338 O O A MET A 1 88 ? 33.064 7.614 6.610 0.55 26.67 87 MET A O 1
ATOM 1339 O O B MET A 1 88 ? 32.875 7.977 6.993 0.45 25.56 87 MET A O 1
ATOM 1366 N N . LYS A 1 89 ? 34.233 6.805 8.368 1.00 25.57 88 LYS A N 1
ATOM 1367 C CA . LYS A 1 89 ? 33.215 5.843 8.778 1.00 25.27 88 LYS A CA 1
ATOM 1368 C C . LYS A 1 89 ? 33.502 5.490 10.232 1.00 26.34 88 LYS A C 1
ATOM 1369 O O . LYS A 1 89 ? 34.558 4.923 10.533 1.00 28.08 88 LYS A O 1
ATOM 1389 N N . MET A 1 90 ? 32.589 5.836 11.134 1.00 26.87 89 MET A N 1
ATOM 1390 C CA . MET A 1 90 ? 32.667 5.375 12.512 1.00 28.76 89 MET A CA 1
ATOM 1391 C C . MET A 1 90 ? 31.352 4.706 12.876 1.00 29.66 89 MET A C 1
ATOM 1392 O O . MET A 1 90 ? 30.280 5.170 12.481 1.00 29.78 89 MET A O 1
ATOM 1406 N N . VAL A 1 91 ? 31.433 3.628 13.645 1.00 28.24 90 VAL A N 1
ATOM 1407 C CA . VAL A 1 91 ? 30.260 2.845 14.005 1.00 27.73 90 VAL A CA 1
ATOM 1408 C C . VAL A 1 91 ? 30.229 2.654 15.514 1.00 30.45 90 VAL A C 1
ATOM 1409 O O . VAL A 1 91 ? 31.256 2.366 16.141 1.00 30.54 90 VAL A O 1
ATOM 1422 N N . GLY A 1 92 ? 29.034 2.780 16.088 1.00 32.15 91 GLY A N 1
ATOM 1423 C CA . GLY A 1 92 ? 28.831 2.494 17.493 1.00 34.01 91 GLY A CA 1
ATOM 1424 C C . GLY A 1 92 ? 27.443 1.923 17.679 1.00 31.97 91 GLY A C 1
ATOM 1425 O O . GLY A 1 92 ? 26.587 2.002 16.792 1.00 33.82 91 GLY A O 1
ATOM 1429 N N . GLU A 1 93 ? 27.212 1.360 18.861 1.00 36.04 92 GLU A N 1
ATOM 1430 C CA . GLU A 1 93 ? 25.967 0.649 19.096 1.00 44.83 92 GLU A CA 1
ATOM 1431 C C . GLU A 1 93 ? 25.473 0.900 20.508 1.00 42.29 92 GLU A C 1
ATOM 1432 O O . GLU A 1 93 ? 26.249 1.149 21.435 1.00 38.58 92 GLU A O 1
ATOM 1444 N N . CYS A 1 94 ? 24.157 0.824 20.645 1.00 43.22 93 CYS A N 1
ATOM 1445 C CA . CYS A 1 94 ? 23.463 1.280 21.833 1.00 44.54 93 CYS A CA 1
ATOM 1446 C C . CYS A 1 94 ? 22.079 0.651 21.805 1.00 40.31 93 CYS A C 1
ATOM 1447 O O . CYS A 1 94 ? 21.432 0.604 20.752 1.00 41.21 93 CYS A O 1
ATOM 1455 N N . GLU A 1 95 ? 21.639 0.145 22.958 1.00 45.37 94 GLU A N 1
ATOM 1456 C CA . GLU A 1 95 ? 20.354 -0.542 23.008 1.00 54.07 94 GLU A CA 1
ATOM 1457 C C . GLU A 1 95 ? 19.235 0.391 22.577 1.00 47.02 94 GLU A C 1
ATOM 1458 O O . GLU A 1 95 ? 18.391 0.028 21.751 1.00 47.86 94 GLU A O 1
ATOM 1470 N N . GLU A 1 96 ? 19.228 1.610 23.114 1.00 44.16 95 GLU A N 1
ATOM 1471 C CA . GLU A 1 96 ? 18.114 2.520 22.888 1.00 48.23 95 GLU A CA 1
ATOM 1472 C C . GLU A 1 96 ? 18.145 3.144 21.497 1.00 46.05 95 GLU A C 1
ATOM 1473 O O . GLU A 1 96 ? 17.097 3.296 20.859 1.00 44.83 95 GLU A O 1
ATOM 1485 N N . LEU A 1 97 ? 19.325 3.522 21.013 1.00 43.10 96 LEU A N 1
ATOM 1486 C CA . LEU A 1 97 ? 19.440 4.225 19.743 1.00 39.81 96 LEU A CA 1
ATOM 1487 C C . LEU A 1 97 ? 19.790 3.313 18.577 1.00 37.44 96 LEU A C 1
ATOM 1488 O O . LEU A 1 97 ? 19.764 3.767 17.430 1.00 38.14 96 LEU A O 1
ATOM 1504 N N . GLY A 1 98 ? 20.124 2.053 18.840 1.00 37.38 97 GLY A N 1
ATOM 1505 C CA . GLY A 1 98 ? 20.533 1.143 17.791 1.00 38.87 97 GLY A CA 1
ATOM 1506 C C . GLY A 1 98 ? 21.960 1.401 17.335 1.00 38.38 97 GLY A C 1
ATOM 1507 O O . GLY A 1 98 ? 22.747 2.095 17.986 1.00 37.82 97 GLY A O 1
ATOM 1511 N N . LYS A 1 99 ? 22.291 0.819 16.185 1.00 35.45 98 LYS A N 1
ATOM 1512 C CA . LYS A 1 99 ? 23.604 1.005 15.578 1.00 33.30 98 LYS A CA 1
ATOM 1513 C C . LYS A 1 99 ? 23.649 2.350 14.865 1.00 29.22 98 LYS A C 1
ATOM 1514 O O . LYS A 1 99 ? 22.811 2.632 14.001 1.00 32.89 98 LYS A O 1
ATOM 1533 N N . ILE A 1 100 ? 24.639 3.167 15.216 1.00 30.86 99 ILE A N 1
ATOM 1534 C CA . ILE A 1 100 ? 24.799 4.509 14.673 1.00 30.83 99 ILE A CA 1
ATOM 1535 C C . ILE A 1 100 ? 26.044 4.511 13.793 1.00 31.17 99 ILE A C 1
ATOM 1536 O O . ILE A 1 100 ? 27.126 4.079 14.227 1.00 30.17 99 ILE A O 1
ATOM 1552 N N . THR A 1 101 ? 25.893 4.989 12.557 1.00 27.91 100 THR A N 1
ATOM 1553 C CA . THR A 1 101 ? 27.001 5.096 11.618 1.00 26.37 100 THR A CA 1
ATOM 1554 C C . THR A 1 101 ? 27.204 6.560 11.268 1.00 28.05 100 THR A C 1
ATOM 1555 O O . THR A 1 101 ? 26.255 7.240 10.855 1.00 28.65 100 THR A O 1
ATOM 1566 N N . VAL A 1 102 ? 28.434 7.038 11.445 1.00 26.48 101 VAL A N 1
ATOM 1567 C CA . VAL A 1 102 ? 28.777 8.436 11.230 1.00 26.26 101 VAL A CA 1
ATOM 1568 C C . VAL A 1 102 ? 29.671 8.539 10.006 1.00 28.10 101 VAL A C 1
ATOM 1569 O O . VAL A 1 102 ? 30.711 7.878 9.928 1.00 26.58 101 VAL A O 1
ATOM 1582 N N . THR A 1 103 ? 29.250 9.361 9.047 1.00 25.44 102 THR A N 1
ATOM 1583 C CA . THR A 1 103 ? 29.980 9.611 7.813 1.00 24.34 102 THR A CA 1
ATOM 1584 C C . THR A 1 103 ? 29.974 11.114 7.568 1.00 24.48 102 THR A C 1
ATOM 1585 O O . THR A 1 103 ? 29.413 11.884 8.351 1.00 26.19 102 THR A O 1
ATOM 1596 N N . LEU A 1 104 ? 30.598 11.545 6.479 1.00 24.45 103 LEU A N 1
ATOM 1597 C CA . LEU A 1 104 ? 30.593 12.960 6.144 1.00 24.45 103 LEU A CA 1
ATOM 1598 C C . LEU A 1 104 ? 29.351 13.364 5.356 1.00 24.13 103 LEU A C 1
ATOM 1599 O O . LEU A 1 104 ? 28.840 12.617 4.518 1.00 25.92 103 LEU A O 1
ATOM 1615 N N . ASN A 1 105 ? 28.896 14.582 5.613 1.00 23.30 104 ASN A N 1
ATOM 1616 C CA . ASN A 1 105 ? 27.854 15.199 4.801 1.00 23.02 104 ASN A CA 1
ATOM 1617 C C . ASN A 1 105 ? 28.473 15.650 3.482 1.00 24.19 104 ASN A C 1
ATOM 1618 O O . ASN A 1 105 ? 29.355 16.516 3.491 1.00 25.68 104 ASN A O 1
ATOM 1629 N N . PRO A 1 106 ? 28.065 15.086 2.339 1.00 23.99 105 PRO A N 1
ATOM 1630 C CA . PRO A 1 106 ? 28.700 15.469 1.062 1.00 27.01 105 PRO A CA 1
ATOM 1631 C C . PRO A 1 106 ? 28.464 16.911 0.666 1.00 28.06 105 PRO A C 1
ATOM 1632 O O . PRO A 1 106 ? 29.140 17.396 -0.249 1.00 29.93 105 PRO A O 1
ATOM 1643 N N . ASP A 1 107 ? 27.526 17.612 1.309 1.00 27.21 106 ASP A N 1
ATOM 1644 C CA . ASP A 1 107 ? 27.265 19.006 0.980 1.00 26.88 106 ASP A CA 1
ATOM 1645 C C . ASP A 1 107 ? 28.255 19.957 1.635 1.00 25.16 106 ASP A C 1
ATOM 1646 O O . ASP A 1 107 ? 28.236 21.155 1.323 1.00 28.27 106 ASP A O 1
ATOM 1655 N N . CYS A 1 108 ? 29.093 19.459 2.543 1.00 25.61 107 CYS A N 1
ATOM 1656 C CA . CYS A 1 108 ? 29.943 20.284 3.386 1.00 26.10 107 CYS A CA 1
ATOM 1657 C C . CYS A 1 108 ? 31.407 19.927 3.175 1.00 26.70 107 CYS A C 1
ATOM 1658 O O . CYS A 1 108 ? 31.754 18.745 3.055 1.00 31.27 107 CYS A O 1
ATOM 1666 N N . LEU A 1 109 ? 32.271 20.934 3.139 1.00 23.02 108 LEU A N 1
ATOM 1667 C CA . LEU A 1 109 ? 33.710 20.702 3.207 1.00 22.49 108 LEU A CA 1
ATOM 1668 C C . LEU A 1 109 ? 34.139 20.721 4.676 1.00 23.85 108 LEU A C 1
ATOM 1669 O O . LEU A 1 109 ? 34.063 21.765 5.341 1.00 23.87 108 LEU A O 1
ATOM 1685 N N . SER A 1 110 ? 34.599 19.575 5.180 1.00 21.09 109 SER A N 1
ATOM 1686 C CA . SER A 1 110 ? 35.183 19.484 6.516 1.00 21.14 109 SER A CA 1
ATOM 1687 C C . SER A 1 110 ? 36.673 19.790 6.409 1.00 21.69 109 SER A C 1
ATOM 1688 O O . SER A 1 110 ? 37.384 19.149 5.629 1.00 21.04 109 SER A O 1
ATOM 1696 N N . ALA A 1 111 ? 37.134 20.794 7.156 1.00 21.56 110 ALA A N 1
ATOM 1697 C CA . ALA A 1 111 ? 38.456 21.365 6.939 1.00 20.58 110 ALA A CA 1
ATOM 1698 C C . ALA A 1 111 ? 39.058 21.834 8.255 1.00 21.37 110 ALA A C 1
ATOM 1699 O O . ALA A 1 111 ? 38.346 22.210 9.187 1.00 20.27 110 ALA A O 1
ATOM 1706 N N . GLY A 1 112 ? 40.384 21.844 8.303 1.00 21.92 111 GLY A N 1
ATOM 1707 C CA . GLY A 1 112 ? 41.083 22.195 9.514 1.00 21.19 111 GLY A CA 1
ATOM 1708 C C . GLY A 1 112 ? 42.502 22.625 9.228 1.00 23.68 111 GLY A C 1
ATOM 1709 O O . GLY A 1 112 ? 42.894 22.843 8.078 1.00 20.80 111 GLY A O 1
ATOM 1713 N N . GLN A 1 113 ? 43.269 22.767 10.303 1.00 21.42 112 GLN A N 1
ATOM 1714 C CA . GLN A 1 113 ? 44.645 23.217 10.173 1.00 20.78 112 GLN A CA 1
ATOM 1715 C C . GLN A 1 113 ? 45.451 22.809 11.396 1.00 22.14 112 GLN A C 1
ATOM 1716 O O . GLN A 1 113 ? 44.906 22.447 12.447 1.00 23.43 112 GLN A O 1
ATOM 1730 N N . ILE A 1 114 ? 46.771 22.863 11.227 1.00 22.41 113 ILE A N 1
ATOM 1731 C CA . ILE A 1 114 ? 47.737 22.568 12.279 1.00 21.59 113 ILE A CA 1
ATOM 1732 C C . ILE A 1 114 ? 48.737 23.714 12.295 1.00 21.01 113 ILE A C 1
ATOM 1733 O O . ILE A 1 114 ? 49.374 23.995 11.270 1.00 22.64 113 ILE A O 1
ATOM 1749 N N . ARG A 1 115 ? 48.850 24.394 13.433 1.00 20.67 114 ARG A N 1
ATOM 1750 C CA . ARG A 1 115 ? 49.767 25.515 13.547 1.00 22.60 114 ARG A CA 1
ATOM 1751 C C . ARG A 1 115 ? 50.098 25.785 15.007 1.00 22.25 114 ARG A C 1
ATOM 1752 O O . ARG A 1 115 ? 49.398 25.344 15.919 1.00 23.97 114 ARG A O 1
ATOM 1773 N N . THR A 1 116 ? 51.176 26.532 15.209 1.00 24.79 115 THR A N 1
ATOM 1774 C CA . THR A 1 116 ? 51.546 26.982 16.550 1.00 26.21 115 THR A CA 1
ATOM 1775 C C . THR A 1 116 ? 50.396 27.770 17.173 1.00 25.37 115 THR A C 1
ATOM 1776 O O . THR A 1 116 ? 49.855 28.689 16.532 1.00 26.15 115 THR A O 1
ATOM 1787 N N . PRO A 1 117 ? 49.983 27.442 18.395 1.00 24.04 116 PRO A N 1
ATOM 1788 C CA . PRO A 1 117 ? 48.933 28.222 19.057 1.00 23.93 116 PRO A CA 1
ATOM 1789 C C . PRO A 1 117 ? 49.449 29.567 19.553 1.00 23.59 116 PRO A C 1
ATOM 1790 O O . PRO A 1 117 ? 50.646 29.769 19.765 1.00 27.86 116 PRO A O 1
ATOM 1801 N N . PHE A 1 118 ? 48.507 30.498 19.752 1.00 24.44 117 PHE A N 1
ATOM 1802 C CA . PHE A 1 118 ? 48.799 31.814 20.317 1.00 25.45 117 PHE A CA 1
ATOM 1803 C C . PHE A 1 118 ? 48.859 31.782 21.836 1.00 24.87 117 PHE A C 1
ATOM 1804 O O . PHE A 1 118 ? 49.306 32.757 22.446 1.00 28.15 117 PHE A O 1
ATOM 1821 N N . ASP A 1 119 ? 48.431 30.676 22.451 1.00 26.43 118 ASP A N 1
ATOM 1822 C CA . ASP A 1 119 ? 48.371 30.516 23.901 1.00 25.45 118 ASP A CA 1
ATOM 1823 C C . ASP A 1 119 ? 49.142 29.256 24.287 1.00 27.83 118 ASP A C 1
ATOM 1824 O O . ASP A 1 119 ? 48.542 28.247 24.680 1.00 26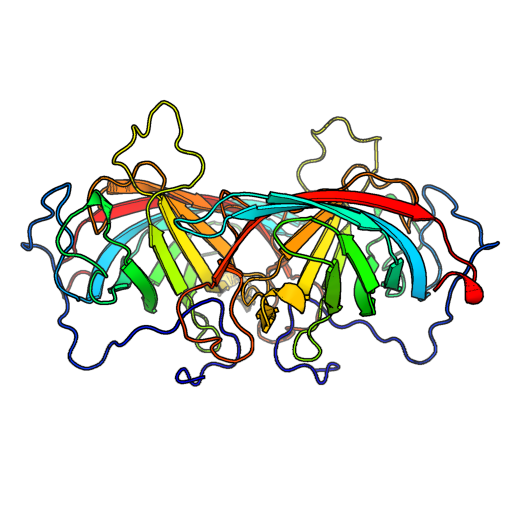.22 118 ASP A O 1
ATOM 1833 N N . PRO A 1 120 ? 50.481 29.254 24.098 1.00 27.55 119 PRO A N 1
ATOM 1834 C CA . PRO A 1 120 ? 51.317 28.102 24.483 1.00 27.81 119 PRO A CA 1
ATOM 1835 C C . PRO A 1 120 ? 51.529 27.988 25.995 1.00 28.06 119 PRO A C 1
ATOM 1836 O O . PRO A 1 120 ? 52.657 27.888 26.481 1.00 27.67 119 PRO A O 1
ATOM 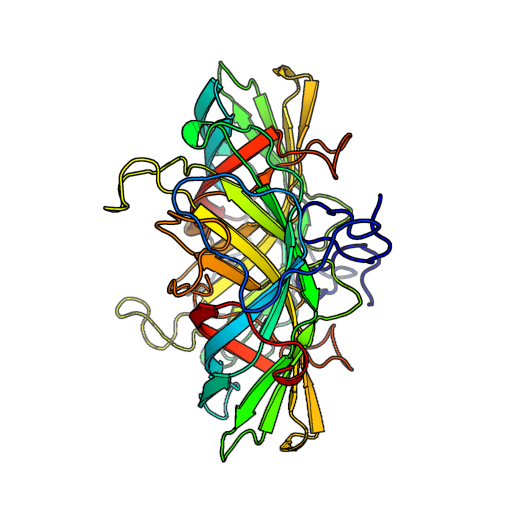1847 N N . TYR A 1 121 ? 50.447 28.045 26.749 1.00 26.24 120 TYR A N 1
ATOM 1848 C CA . TYR A 1 121 ? 50.519 28.081 28.208 1.00 25.93 120 TYR A CA 1
ATOM 1849 C C . TYR A 1 121 ? 49.703 26.960 28.820 1.00 26.35 120 TYR A C 1
ATOM 1850 O O . TYR A 1 121 ? 49.052 27.119 29.870 1.00 27.36 120 TYR A O 1
ATOM 1868 N N . ALA A 1 122 ? 49.755 25.802 28.173 1.00 29.38 121 ALA A N 1
ATOM 1869 C CA . ALA A 1 122 ? 48.958 24.649 28.535 1.00 32.20 121 ALA A CA 1
ATOM 1870 C C . ALA A 1 122 ? 49.782 23.448 28.968 1.00 32.00 121 ALA A C 1
ATOM 1871 O O . ALA A 1 122 ? 49.219 22.367 29.140 1.00 32.85 121 ALA A O 1
ATOM 1878 N N . GLY A 1 123 ? 51.094 23.572 29.094 1.00 30.82 122 GLY A N 1
ATOM 1879 C CA . GLY A 1 123 ? 51.862 22.408 29.464 1.00 33.34 122 GLY A CA 1
ATOM 1880 C C . GLY A 1 123 ? 52.187 21.490 28.311 1.00 31.35 122 GLY A C 1
ATOM 1881 O O . GLY A 1 123 ? 52.599 20.347 28.538 1.00 31.97 122 GLY A O 1
ATOM 1885 N N . GLU A 1 124 ? 52.004 21.950 27.084 1.00 27.78 123 GLU A N 1
ATOM 1886 C CA . GLU A 1 124 ? 52.337 21.168 25.919 1.00 24.33 123 GLU A CA 1
ATOM 1887 C C . GLU A 1 124 ? 53.845 21.150 25.769 1.00 25.57 123 GLU A C 1
ATOM 1888 O O . GLU A 1 124 ? 54.563 21.944 26.387 1.00 28.78 123 GLU A O 1
ATOM 1900 N N . GLY A 1 125 ? 54.344 20.191 24.997 1.00 27.24 124 GLY A N 1
ATOM 1901 C CA . GLY A 1 125 ? 55.773 20.122 24.843 1.00 29.06 124 GLY A CA 1
ATOM 1902 C C . GLY A 1 125 ? 56.183 21.403 24.156 1.00 32.88 124 GLY A C 1
ATOM 1903 O O . GLY A 1 125 ? 55.407 21.989 23.391 1.00 29.54 124 GLY A O 1
ATOM 1907 N N . PRO A 1 126 ? 57.432 21.821 24.338 1.00 34.68 125 PRO A N 1
ATOM 1908 C CA . PRO A 1 126 ? 57.861 23.087 23.734 1.00 35.83 125 PRO A CA 1
ATOM 1909 C C . PRO A 1 126 ? 57.852 22.896 22.230 1.00 34.46 125 PRO A C 1
ATOM 1910 O O . PRO A 1 126 ? 58.281 21.854 21.732 1.00 35.41 125 PRO A O 1
ATOM 1921 N N . SER A 1 127 ? 57.268 23.854 21.515 1.00 33.29 126 SER A N 1
ATOM 1922 C CA . SER A 1 127 ? 57.152 23.828 20.063 1.00 31.85 126 SER A CA 1
ATOM 1923 C C . SER A 1 127 ? 55.923 23.070 19.579 1.00 29.87 126 SER A C 1
ATOM 1924 O O . SER A 1 127 ? 55.701 23.005 18.366 1.00 31.01 126 SER A O 1
ATOM 1932 N N . ALA A 1 128 ? 55.176 22.405 20.455 1.00 27.17 127 ALA A N 1
ATOM 1933 C CA . ALA A 1 128 ? 54.046 21.613 19.988 1.00 24.71 127 ALA A CA 1
ATOM 1934 C C . ALA A 1 128 ? 53.018 22.512 19.307 1.00 26.44 127 ALA A C 1
ATOM 1935 O O . ALA A 1 128 ? 52.889 23.699 19.603 1.00 29.01 127 ALA A O 1
ATOM 1942 N N . LYS A 1 129 ? 52.252 21.918 18.414 1.00 25.58 128 LYS A N 1
ATOM 1943 C CA . LYS A 1 129 ? 51.268 22.657 17.648 1.00 25.77 128 LYS A CA 1
ATOM 1944 C C . LYS A 1 129 ? 49.857 22.304 18.088 1.00 24.46 128 LYS A C 1
ATOM 1945 O O . LYS A 1 129 ? 49.634 21.445 18.953 1.00 26.40 128 LYS A O 1
ATOM 1964 N N . ALA A 1 130 ? 48.903 23.041 17.523 1.00 24.06 129 ALA A N 1
ATOM 1965 C CA . ALA A 1 130 ? 47.491 22.847 17.802 1.00 24.63 129 ALA A CA 1
ATOM 1966 C C . ALA A 1 130 ? 46.804 22.485 16.499 1.00 22.11 129 ALA A C 1
ATOM 1967 O O . ALA A 1 130 ? 47.021 23.129 15.471 1.00 23.53 129 ALA A O 1
ATOM 1974 N N . CYS A 1 131 ? 45.965 21.467 16.559 1.00 21.55 130 CYS A N 1
ATOM 1975 C CA . CYS A 1 131 ? 45.243 20.920 15.425 1.00 22.68 130 CYS A CA 1
ATOM 1976 C C . CYS A 1 131 ? 43.753 21.093 15.658 1.00 22.46 130 CYS A C 1
ATOM 1977 O O . CYS A 1 131 ? 43.253 20.843 16.757 1.00 22.61 130 CYS A O 1
ATOM 1985 N N . ARG A 1 132 ? 43.050 21.517 14.614 1.00 21.48 131 ARG A N 1
ATOM 1986 C CA . ARG A 1 132 ? 41.608 21.698 14.664 1.00 21.68 131 ARG A CA 1
ATOM 1987 C C . ARG A 1 132 ? 41.007 21.211 13.351 1.00 19.77 131 ARG A C 1
ATOM 1988 O O . ARG A 1 132 ? 41.660 21.233 12.298 1.00 21.32 131 ARG A O 1
ATOM 2009 N N . MET A 1 133 ? 39.750 20.764 13.426 1.00 21.52 132 MET A N 1
ATOM 2010 C CA . MET A 1 133 ? 39.002 20.316 12.258 1.00 22.01 132 MET A CA 1
ATOM 2011 C C . MET A 1 133 ? 37.540 20.668 12.507 1.00 22.94 132 MET A C 1
ATOM 2012 O O . MET A 1 133 ? 37.014 20.414 13.596 1.00 24.29 132 MET A O 1
ATOM 2026 N N . ALA A 1 134 ? 36.893 21.244 11.498 1.00 20.77 133 ALA A N 1
ATOM 2027 C CA . ALA A 1 134 ? 35.491 21.645 11.557 1.00 21.23 133 ALA A CA 1
ATOM 2028 C C . ALA A 1 134 ? 34.713 20.721 10.629 1.00 23.72 133 ALA A C 1
ATOM 2029 O O . ALA A 1 134 ? 34.996 20.679 9.429 1.00 22.75 133 ALA A O 1
ATOM 2036 N N . VAL A 1 135 ? 33.761 19.967 11.182 1.00 20.62 134 VAL A N 1
ATOM 2037 C CA . VAL A 1 135 ? 33.202 18.804 10.503 1.00 21.38 134 VAL A CA 1
ATOM 2038 C C . VAL A 1 135 ? 31.702 18.930 10.301 1.00 21.65 134 VAL A C 1
ATOM 2039 O O . VAL A 1 135 ? 30.960 19.238 11.239 1.00 22.91 134 VAL A O 1
ATOM 2052 N N . GLY A 1 136 ? 31.261 18.623 9.084 1.00 22.20 135 GLY A N 1
ATOM 2053 C CA . GLY A 1 136 ? 29.849 18.398 8.782 1.00 23.43 135 GLY A CA 1
ATOM 2054 C C . GLY A 1 136 ? 29.586 16.912 8.637 1.00 24.09 135 GLY A C 1
ATOM 2055 O O . GLY A 1 136 ? 30.103 16.276 7.715 1.00 22.55 135 GLY A O 1
ATOM 2059 N N . ALA A 1 137 ? 28.796 16.344 9.543 1.00 21.80 136 ALA A N 1
ATOM 2060 C CA . ALA A 1 137 ? 28.614 14.904 9.621 1.00 23.60 136 ALA A CA 1
ATOM 2061 C C . ALA A 1 137 ? 27.173 14.490 9.360 1.00 23.41 136 ALA A C 1
ATOM 2062 O O . ALA A 1 137 ? 26.245 15.301 9.399 1.00 24.58 136 ALA A O 1
ATOM 2069 N N . ILE A 1 138 ? 27.008 13.188 9.108 1.00 24.82 137 ILE A N 1
ATOM 2070 C CA . ILE A 1 138 ? 25.707 12.537 9.033 1.00 25.02 137 ILE A CA 1
ATOM 2071 C C . ILE A 1 138 ? 25.703 11.418 10.062 1.00 26.75 137 ILE A C 1
ATOM 2072 O O . ILE A 1 138 ? 26.615 10.581 10.069 1.00 26.88 137 ILE A O 1
ATOM 2088 N N . PHE A 1 139 ? 24.647 11.351 10.874 1.00 24.92 138 PHE A N 1
ATOM 2089 C CA . PHE A 1 139 ? 24.488 10.303 11.886 1.00 25.29 138 PHE A CA 1
ATOM 2090 C C . PHE A 1 139 ? 23.319 9.429 11.441 1.00 25.62 138 PHE A C 1
ATOM 2091 O O . PHE A 1 139 ? 22.162 9.846 11.536 1.00 27.67 138 PHE A O 1
ATOM 2108 N N . ASP A 1 140 ? 23.621 8.230 10.938 1.00 27.95 139 ASP A N 1
ATOM 2109 C CA . ASP A 1 140 ? 22.593 7.305 10.470 1.00 27.08 139 ASP A CA 1
ATOM 2110 C C . ASP A 1 140 ? 22.133 6.453 11.651 1.00 30.81 139 ASP A C 1
ATOM 2111 O O . ASP A 1 140 ? 22.929 5.715 12.238 1.00 32.14 139 ASP A O 1
ATOM 2120 N N . MET A 1 141 ? 20.849 6.554 11.990 1.00 31.68 140 MET A N 1
ATOM 2121 C CA . MET A 1 141 ? 20.250 5.860 13.132 1.00 32.65 140 MET A CA 1
ATOM 2122 C C . MET A 1 141 ? 19.064 5.054 12.617 1.00 34.88 140 MET A C 1
ATOM 2123 O O . MET A 1 141 ? 17.901 5.401 12.855 1.00 35.29 140 MET A O 1
ATOM 2137 N N . PRO A 1 142 ? 19.334 3.957 11.903 1.00 34.31 141 PRO A N 1
ATOM 2138 C CA . PRO A 1 142 ? 18.238 3.159 11.327 1.00 36.69 141 PRO A CA 1
ATOM 2139 C C . PRO A 1 142 ? 17.199 2.681 12.328 1.00 37.85 141 PRO A C 1
ATOM 2140 O O . PRO A 1 142 ? 16.020 2.570 11.967 1.00 37.29 141 PRO A O 1
ATOM 2151 N N . LYS A 1 143 ? 17.581 2.369 13.568 1.00 38.45 142 LYS A N 1
ATOM 2152 C CA . LYS A 1 143 ? 16.580 1.884 14.514 1.00 44.58 142 LYS A CA 1
ATOM 2153 C C . LYS A 1 143 ? 15.490 2.927 14.732 1.00 42.73 142 LYS A C 1
ATOM 2154 O O . LYS A 1 143 ? 14.316 2.584 14.909 1.00 46.53 142 LYS A O 1
ATOM 2173 N N . LEU A 1 144 ? 15.860 4.202 14.719 1.00 41.14 143 LEU A N 1
ATOM 2174 C CA . LEU A 1 144 ? 14.908 5.291 14.876 1.00 42.75 143 LEU A CA 1
ATOM 2175 C C . LEU A 1 144 ? 14.315 5.756 13.554 1.00 41.39 143 LEU A C 1
ATOM 2176 O O . LEU A 1 144 ? 13.498 6.684 13.547 1.00 43.73 143 LEU A O 1
ATOM 2192 N N . GLY A 1 145 ? 14.703 5.136 12.444 1.00 39.43 144 GLY A N 1
ATOM 2193 C CA . GLY A 1 145 ? 14.232 5.556 11.140 1.00 40.04 144 GLY A CA 1
ATOM 2194 C C . GLY A 1 145 ? 14.683 6.942 10.743 1.00 39.99 144 GLY A C 1
ATOM 2195 O O . GLY A 1 145 ? 14.019 7.594 9.933 1.00 42.30 144 GLY A O 1
ATOM 2199 N N . LEU A 1 146 ? 15.822 7.390 11.262 1.00 40.53 145 LEU A N 1
ATOM 2200 C CA . LEU A 1 146 ? 16.279 8.756 11.098 1.00 39.50 145 LEU A CA 1
ATOM 2201 C C . LEU A 1 146 ? 17.731 8.797 10.651 1.00 33.45 145 LEU A C 1
ATOM 2202 O O . LEU A 1 146 ? 18.532 7.922 11.000 1.00 32.60 145 LEU A O 1
ATOM 2218 N N . LYS A 1 147 ? 18.061 9.846 9.896 1.00 29.50 146 LYS A N 1
ATOM 2219 C CA . LYS A 1 147 ? 19.432 10.275 9.672 1.00 26.32 146 LYS A CA 1
ATOM 2220 C C . LYS A 1 147 ? 19.504 11.727 10.120 1.00 25.97 146 LYS A C 1
ATOM 2221 O O . LYS A 1 147 ? 18.634 12.530 9.763 1.00 25.97 146 LYS A O 1
ATOM 2240 N N . LEU A 1 148 ? 20.518 12.067 10.905 1.00 24.99 147 LEU A N 1
ATOM 2241 C CA . LEU A 1 148 ? 20.667 13.421 11.417 1.00 24.25 147 LEU A CA 1
ATOM 2242 C C . LEU A 1 148 ? 21.920 14.071 10.847 1.00 23.53 147 LEU A C 1
ATOM 2243 O O . LEU A 1 148 ? 22.866 13.392 10.442 1.00 25.51 147 LEU A O 1
ATOM 2259 N N A MET A 1 149 ? 21.903 15.399 10.809 0.50 23.22 148 MET A N 1
ATOM 2260 N N B MET A 1 149 ? 21.921 15.405 10.832 0.50 23.37 148 MET A N 1
ATOM 2261 C CA A MET A 1 149 ? 23.038 16.173 10.341 0.50 23.80 148 MET A CA 1
ATOM 2262 C CA B MET A 1 149 ? 23.017 16.197 10.287 0.50 23.91 148 MET A CA 1
ATOM 2263 C C A MET A 1 149 ? 23.206 17.392 11.233 0.50 22.46 148 MET A C 1
ATOM 2264 C C B MET A 1 149 ? 23.158 17.469 11.110 0.50 22.61 148 MET A C 1
ATOM 2265 O O A MET A 1 149 ? 22.304 17.767 11.983 0.50 22.66 148 MET A O 1
ATOM 2266 O O B MET A 1 149 ? 22.200 17.929 11.733 0.50 23.00 148 MET A O 1
ATOM 2293 N N . ASN A 1 150 ? 24.367 18.024 11.125 1.00 24.07 149 ASN A N 1
ATOM 2294 C CA . ASN A 1 150 ? 24.649 19.275 11.817 1.00 21.97 149 ASN A CA 1
ATOM 2295 C C . ASN A 1 150 ? 24.865 20.389 10.799 1.00 26.20 149 ASN A C 1
ATOM 2296 O O . ASN A 1 150 ? 25.570 20.209 9.803 1.00 25.28 149 ASN A O 1
ATOM 2308 N N . ARG A 1 151 ? 24.248 21.539 11.056 1.00 23.12 150 ARG A N 1
ATOM 2309 C CA . ARG A 1 151 ? 24.519 22.758 10.300 1.00 22.74 150 ARG A CA 1
ATOM 2310 C C . ARG A 1 151 ? 25.658 23.564 10.900 1.00 26.37 150 ARG A C 1
ATOM 2311 O O . ARG A 1 151 ? 26.420 24.212 10.166 1.00 27.19 150 ARG A O 1
ATOM 2332 N N . GLU A 1 152 ? 25.761 23.558 12.208 1.00 24.30 151 GLU A N 1
ATOM 2333 C CA . GLU A 1 152 ? 26.895 24.131 12.898 1.00 25.11 151 GLU A CA 1
ATOM 2334 C C . GLU A 1 152 ? 28.025 23.114 12.881 1.00 23.93 151 GLU A C 1
ATOM 2335 O O . GLU A 1 152 ? 27.828 21.981 13.344 1.00 24.09 151 GLU A O 1
ATOM 2347 N N . PRO A 1 153 ? 29.208 23.461 12.378 1.00 22.54 152 PRO A N 1
ATOM 2348 C CA . PRO A 1 153 ? 30.272 22.458 12.295 1.00 21.51 152 PRO A CA 1
ATOM 2349 C C . PRO A 1 153 ? 30.698 21.992 13.679 1.00 22.41 152 PRO A C 1
ATOM 2350 O O . PRO A 1 153 ? 30.775 22.782 14.631 1.00 23.65 152 PRO A O 1
ATOM 2361 N N . ILE A 1 154 ? 30.978 20.692 13.783 1.00 21.05 153 ILE A N 1
ATOM 2362 C CA . ILE A 1 154 ? 31.548 20.121 14.997 1.00 21.08 153 ILE A CA 1
ATOM 2363 C C . ILE A 1 154 ? 33.039 20.430 14.998 1.00 22.11 153 ILE A C 1
ATOM 2364 O O . ILE A 1 154 ? 33.763 20.030 14.079 1.00 21.99 153 ILE A O 1
ATOM 2380 N N . ILE A 1 155 ? 33.492 21.141 16.025 1.00 21.05 154 ILE A N 1
ATOM 2381 C CA . ILE A 1 155 ? 34.876 21.577 16.125 1.00 21.09 154 ILE A CA 1
ATOM 2382 C C . ILE A 1 155 ? 35.637 20.518 16.916 1.00 21.77 154 ILE A C 1
ATOM 2383 O O . ILE A 1 155 ? 35.345 20.277 18.097 1.00 24.22 154 ILE A O 1
ATOM 2399 N N . LEU A 1 156 ? 36.605 19.868 16.267 1.00 22.30 155 LEU A N 1
ATOM 2400 C CA . LEU A 1 156 ? 37.369 18.779 16.872 1.00 22.28 155 LEU A CA 1
ATOM 2401 C C . LEU A 1 156 ? 38.822 19.217 16.982 1.00 22.57 155 LEU A C 1
ATOM 2402 O O . LEU A 1 156 ? 39.399 19.716 16.013 1.00 22.64 155 LEU A O 1
ATOM 2418 N N . THR A 1 157 ? 39.406 19.043 18.154 1.00 21.19 156 THR A N 1
ATOM 2419 C CA . THR A 1 157 ? 40.709 19.610 18.450 1.00 21.68 156 THR A CA 1
ATOM 2420 C C . THR A 1 157 ? 41.650 18.554 19.003 1.00 22.49 156 THR A C 1
ATOM 2421 O O . THR A 1 157 ? 41.240 17.626 19.696 1.00 23.41 156 THR A O 1
ATOM 2432 N N . ILE A 1 158 ? 42.923 18.705 18.658 1.00 22.05 157 ILE A N 1
ATOM 2433 C CA . ILE A 1 158 ? 44.006 17.935 19.245 1.00 23.64 157 ILE A CA 1
ATOM 2434 C C . ILE A 1 158 ? 45.080 18.935 19.648 1.00 22.70 157 ILE A C 1
ATOM 2435 O O . ILE A 1 158 ? 45.608 19.661 18.794 1.00 23.52 157 ILE A O 1
ATOM 2451 N N . ASP A 1 159 ? 45.431 18.941 20.928 1.00 21.86 158 ASP A N 1
ATOM 2452 C CA . ASP A 1 159 ? 46.475 19.801 21.461 1.00 22.18 158 ASP A CA 1
ATOM 2453 C C . ASP A 1 159 ? 47.756 18.992 21.607 1.00 24.27 158 ASP A C 1
ATOM 2454 O O . ASP A 1 159 ? 47.775 17.767 21.436 1.00 25.57 158 ASP A O 1
ATOM 2463 N N . ASP A 1 160 ? 48.849 19.698 21.906 1.00 25.34 159 ASP A N 1
ATOM 2464 C CA . ASP A 1 160 ? 50.156 19.062 22.123 1.00 25.24 159 ASP A CA 1
ATOM 2465 C C . ASP A 1 160 ? 50.547 18.192 20.927 1.00 25.86 159 ASP A C 1
ATOM 2466 O O . ASP A 1 160 ? 50.968 17.040 21.077 1.00 26.67 159 ASP A O 1
ATOM 2475 N N . VAL A 1 161 ? 50.447 18.773 19.730 1.00 23.16 160 VAL A N 1
ATOM 2476 C CA . VAL A 1 161 ? 50.790 18.058 18.504 1.00 22.08 160 VAL A CA 1
ATOM 2477 C C . VAL A 1 161 ? 52.302 18.093 18.324 1.00 23.98 160 VAL A C 1
ATOM 2478 O O . VAL A 1 161 ? 52.888 19.156 18.105 1.00 25.61 160 VAL A O 1
ATOM 2491 N N . ARG A 1 162 ? 52.934 16.922 18.401 1.00 24.45 161 ARG A N 1
ATOM 2492 C CA . ARG A 1 162 ? 54.377 16.805 18.236 1.00 27.03 161 ARG A CA 1
ATOM 2493 C C . ARG A 1 162 ? 54.751 16.001 17.005 1.00 26.74 161 ARG A C 1
ATOM 2494 O O . ARG A 1 162 ? 55.939 15.866 16.704 1.00 27.45 161 ARG A O 1
ATOM 2515 N N . SER A 1 163 ? 53.769 15.476 16.279 1.00 24.42 162 SER A N 1
ATOM 2516 C CA . SER A 1 163 ? 54.021 14.841 14.996 1.00 26.45 162 SER A CA 1
ATOM 2517 C C . SER A 1 163 ? 52.824 15.108 14.098 1.00 25.57 162 SER A C 1
ATOM 2518 O O . SER A 1 163 ? 51.711 15.337 14.577 1.00 26.76 162 SER A O 1
ATOM 2526 N N . ILE A 1 164 ? 53.063 15.077 12.794 1.00 25.29 163 ILE A N 1
ATOM 2527 C CA . ILE A 1 164 ? 51.994 15.231 11.813 1.00 24.67 163 ILE A CA 1
ATOM 2528 C C . ILE A 1 164 ? 52.049 14.008 10.907 1.00 25.95 163 ILE A C 1
ATOM 2529 O O . ILE A 1 164 ? 53.034 13.824 10.177 1.00 26.49 163 ILE A O 1
ATOM 2545 N N . PRO A 1 165 ? 51.031 13.141 10.914 1.00 23.74 164 PRO A N 1
ATOM 2546 C CA . PRO A 1 165 ? 49.796 13.247 11.701 1.00 26.43 164 PRO A CA 1
ATOM 2547 C C . PRO A 1 165 ? 50.024 12.955 13.174 1.00 25.96 164 PRO A C 1
ATOM 2548 O O . PRO A 1 165 ? 50.983 12.248 13.519 1.00 27.28 164 PRO A O 1
ATOM 2559 N N . PRO A 1 166 ? 49.152 13.467 14.031 1.00 25.43 165 PRO A N 1
ATOM 2560 C CA . PRO A 1 166 ? 49.268 13.206 15.477 1.00 27.66 165 PRO A CA 1
ATOM 2561 C C . PRO A 1 166 ? 48.692 11.844 15.851 1.00 26.80 165 PRO A C 1
ATOM 2562 O O . PRO A 1 166 ? 47.691 11.735 16.568 1.00 27.96 165 PRO A O 1
ATOM 2573 N N . ALA A 1 167 ? 49.320 10.785 15.340 1.00 27.43 166 ALA A N 1
ATOM 2574 C CA . ALA A 1 167 ? 48.858 9.434 15.631 1.00 28.51 166 ALA A CA 1
ATOM 2575 C C . ALA A 1 167 ? 48.870 9.177 17.136 1.00 28.37 166 ALA A C 1
ATOM 2576 O O . ALA A 1 167 ? 49.773 9.622 17.859 1.00 30.47 166 ALA A O 1
ATOM 2583 N N . GLY A 1 168 ? 47.846 8.464 17.610 1.00 27.51 167 GLY A N 1
ATOM 2584 C CA . GLY A 1 168 ? 47.740 8.091 18.996 1.00 26.97 167 GLY A CA 1
ATOM 2585 C C . GLY A 1 168 ? 47.211 9.164 19.920 1.00 28.00 167 GLY A C 1
ATOM 2586 O O . GLY A 1 168 ? 46.995 8.879 21.106 1.00 30.69 167 GLY A O 1
ATOM 2590 N N . ALA A 1 169 ? 46.998 10.382 19.430 1.00 26.32 168 ALA A N 1
ATOM 2591 C CA . ALA A 1 169 ? 46.750 11.499 20.323 1.00 25.88 168 ALA A CA 1
ATOM 2592 C C . ALA A 1 169 ? 45.284 11.586 20.742 1.00 26.68 168 ALA A C 1
ATOM 2593 O O . ALA A 1 169 ? 44.382 11.303 19.949 1.00 26.11 168 ALA A O 1
ATOM 2600 N N . PRO A 1 170 ? 45.030 12.032 21.973 1.00 24.04 169 PRO A N 1
ATOM 2601 C CA . PRO A 1 170 ? 43.654 12.307 22.393 1.00 25.83 169 PRO A CA 1
ATOM 2602 C C . PRO A 1 170 ? 43.190 13.666 21.886 1.00 23.72 169 PRO A C 1
ATOM 2603 O O . PRO A 1 170 ? 43.978 14.606 21.722 1.00 25.32 169 PRO A O 1
ATOM 2614 N N . GLY A 1 171 ? 41.882 13.761 21.639 1.00 22.08 170 GLY A N 1
ATOM 2615 C CA . GLY A 1 171 ? 41.261 14.986 21.178 1.00 21.83 170 GLY A CA 1
ATOM 2616 C C . GLY A 1 171 ? 39.869 15.133 21.750 1.00 24.15 170 GLY A C 1
ATOM 2617 O O . GLY A 1 171 ? 39.366 14.251 22.448 1.00 25.11 170 GLY A O 1
ATOM 2621 N N A LYS A 1 172 ? 39.232 16.256 21.427 0.43 23.69 171 LYS A N 1
ATOM 2622 N N B LYS A 1 172 ? 39.255 16.279 21.464 0.57 23.42 171 LYS A N 1
ATOM 2623 C CA A LYS A 1 172 ? 37.936 16.566 22.001 0.43 24.63 171 LYS A CA 1
ATOM 2624 C CA B LYS A 1 172 ? 37.958 16.624 22.017 0.57 24.61 171 LYS A CA 1
ATOM 2625 C C A LYS A 1 172 ? 37.094 17.373 21.031 0.43 24.56 171 LYS A C 1
ATOM 2626 C C B LYS A 1 172 ? 37.096 17.298 20.962 0.57 24.62 171 LYS A C 1
ATOM 2627 O O A LYS A 1 172 ? 37.608 18.170 20.244 0.43 24.25 171 LYS A O 1
ATOM 2628 O O B LYS A 1 172 ? 37.603 17.916 20.026 0.57 23.48 171 LYS A O 1
ATOM 2665 N N . GLY A 1 173 ? 35.785 17.180 21.138 1.00 22.15 172 GLY A N 1
ATOM 2666 C CA . GLY A 1 173 ? 34.838 18.001 20.405 1.00 22.31 172 GLY A CA 1
ATOM 2667 C C . GLY A 1 173 ? 34.554 19.194 21.300 1.00 22.25 172 GLY A C 1
ATOM 2668 O O . GLY A 1 173 ? 34.304 19.035 22.498 1.00 24.70 172 GLY A O 1
ATOM 2672 N N . GLN A 1 174 ? 34.674 20.390 20.736 1.00 20.45 173 GLN A N 1
ATOM 2673 C CA . GLN A 1 174 ? 34.476 21.635 21.482 1.00 20.95 173 GLN A CA 1
ATOM 2674 C C . GLN A 1 174 ? 33.015 22.031 21.350 1.00 23.10 173 GLN A C 1
ATOM 2675 O O . GLN A 1 174 ? 32.603 22.711 20.405 1.00 25.52 173 GLN A O 1
ATOM 2689 N N . ILE A 1 175 ? 32.210 21.510 22.269 1.00 25.02 174 ILE A N 1
ATOM 2690 C CA . ILE A 1 175 ? 30.770 21.714 22.292 1.00 23.17 174 ILE A CA 1
ATOM 2691 C C . ILE A 1 175 ? 30.427 22.360 23.626 1.00 22.93 174 ILE A C 1
ATOM 2692 O O . ILE A 1 175 ? 30.661 21.765 24.688 1.00 24.07 174 ILE A O 1
ATOM 2708 N N . TYR A 1 176 ? 29.880 23.571 23.585 1.00 23.26 175 TYR A N 1
ATOM 2709 C CA . TYR A 1 176 ? 29.460 24.247 24.813 1.00 21.20 175 TYR A CA 1
ATOM 2710 C C . TYR A 1 176 ? 28.000 23.881 25.063 1.00 23.03 175 TYR A C 1
ATOM 2711 O O . TYR A 1 176 ? 27.089 24.440 24.441 1.00 24.57 175 TYR A O 1
ATOM 2729 N N . ARG A 1 177 ? 27.795 22.910 25.962 1.00 22.90 176 ARG A N 1
ATOM 2730 C CA . ARG A 1 177 ? 26.483 22.500 26.447 1.00 23.65 176 ARG A CA 1
ATOM 2731 C C . ARG A 1 177 ? 25.673 21.685 25.446 1.00 24.90 176 ARG A C 1
ATOM 2732 O O . ARG A 1 177 ? 25.127 20.636 25.818 1.00 24.59 176 ARG A O 1
ATOM 2753 N N . MET A 1 178 ? 25.589 22.129 24.192 1.00 23.60 177 MET A N 1
ATOM 2754 C CA . MET A 1 178 ? 24.762 21.416 23.228 1.00 21.71 177 MET A CA 1
ATOM 2755 C C . MET A 1 178 ? 25.120 21.814 21.799 1.00 22.88 177 MET A C 1
ATOM 2756 O O . MET A 1 178 ? 25.469 22.976 21.515 1.00 25.03 177 MET A O 1
ATOM 2770 N N A MET A 1 179 ? 25.018 20.825 20.901 0.81 20.60 178 MET A N 1
ATOM 2771 N N B MET A 1 179 ? 25.054 20.824 20.919 0.19 21.73 178 MET A N 1
ATOM 2772 C CA A MET A 1 179 ? 25.195 20.996 19.453 0.81 24.64 178 MET A CA 1
ATOM 2773 C CA B MET A 1 179 ? 25.151 21.005 19.488 0.19 23.11 178 MET A CA 1
ATOM 2774 C C A MET A 1 179 ? 23.945 20.432 18.788 0.81 21.61 178 MET A C 1
ATOM 2775 C C B MET A 1 179 ? 23.872 20.460 18.874 0.19 21.98 178 MET A C 1
ATOM 2776 O O A MET A 1 179 ? 23.678 19.215 18.916 0.81 24.23 178 MET A O 1
ATOM 2777 O O B MET A 1 179 ? 23.501 19.308 19.151 0.19 22.40 178 MET A O 1
ATOM 2804 N N . PRO A 1 180 ? 23.166 21.234 18.053 1.00 20.96 179 PRO A N 1
ATOM 2805 C CA . PRO A 1 180 ? 21.929 20.710 17.456 1.00 21.12 179 PRO A CA 1
ATOM 2806 C C . PRO A 1 180 ? 22.189 19.684 16.354 1.00 21.02 179 PRO A C 1
ATOM 28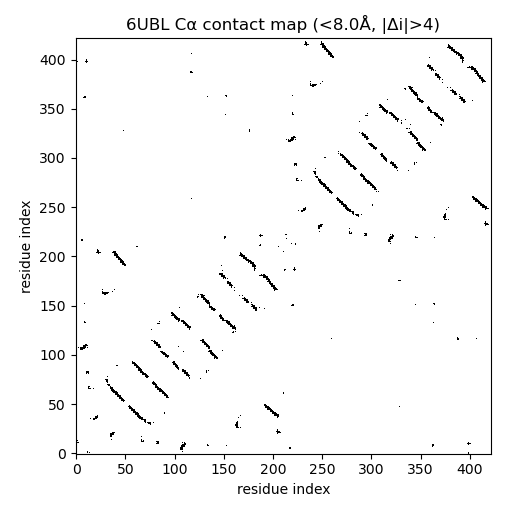07 O O . PRO A 1 180 ? 23.088 19.836 15.528 1.00 22.47 179 PRO A O 1
ATOM 2818 N N . LEU A 1 181 ? 21.383 18.628 16.355 1.00 21.22 180 LEU A N 1
ATOM 2819 C CA . LEU A 1 181 ? 21.351 17.621 15.301 1.00 22.40 180 LEU A CA 1
ATOM 2820 C C . LEU A 1 181 ? 19.972 17.606 14.664 1.00 21.74 180 LEU A C 1
ATOM 2821 O O . LEU A 1 181 ? 18.966 17.501 15.364 1.00 23.07 180 LEU A O 1
ATOM 2837 N N . LEU A 1 182 ? 19.934 17.754 13.345 1.00 23.76 181 LEU A N 1
ATOM 2838 C CA . LEU A 1 182 ? 18.714 17.986 12.586 1.00 23.09 181 LEU A CA 1
ATOM 2839 C C . LEU A 1 182 ? 18.377 16.783 11.716 1.00 22.64 181 LEU A C 1
ATOM 2840 O O . LEU A 1 182 ? 19.269 16.116 11.186 1.00 25.23 181 LEU A O 1
ATOM 2856 N N . ASP A 1 183 ? 17.082 16.513 11.574 1.00 23.44 182 ASP A N 1
ATOM 2857 C CA . ASP A 1 183 ? 16.617 15.489 10.638 1.00 26.09 182 ASP A CA 1
ATOM 2858 C C . ASP A 1 183 ? 16.987 15.914 9.218 1.00 25.42 182 ASP A C 1
ATOM 2859 O O . ASP A 1 183 ? 16.663 17.026 8.789 1.00 26.86 182 ASP A O 1
ATOM 2868 N N . VAL A 1 184 ? 17.688 15.037 8.491 1.00 26.52 183 VAL A N 1
ATOM 2869 C CA . VAL A 1 184 ? 18.070 15.365 7.119 1.00 29.15 183 VAL A CA 1
ATOM 2870 C C . VAL A 1 184 ? 16.842 15.661 6.274 1.00 27.48 183 VAL A C 1
ATOM 2871 O O . VAL A 1 184 ? 16.921 16.405 5.289 1.00 27.95 183 VAL A O 1
ATOM 2884 N N . ASN A 1 185 ? 15.702 15.080 6.626 1.00 27.07 184 ASN A N 1
ATOM 2885 C CA . ASN A 1 185 ? 14.457 15.324 5.914 1.00 30.49 184 ASN A CA 1
ATOM 2886 C C . ASN A 1 185 ? 13.687 16.542 6.420 1.00 31.87 184 ASN A C 1
ATOM 2887 O O . ASN A 1 185 ? 12.640 16.868 5.851 1.00 32.17 184 ASN A O 1
ATOM 2898 N N . ASP A 1 186 ? 14.152 17.214 7.469 1.00 29.14 185 ASP A N 1
ATOM 2899 C CA . ASP A 1 186 ? 13.469 18.405 7.969 1.00 29.19 185 ASP A CA 1
ATOM 2900 C C . ASP A 1 186 ? 14.532 19.328 8.558 1.00 26.64 185 ASP A C 1
ATOM 2901 O O . ASP A 1 186 ? 14.494 19.649 9.754 1.00 27.24 185 ASP A O 1
ATOM 2910 N N . PRO A 1 187 ? 15.505 19.762 7.745 1.00 24.66 186 PRO A N 1
ATOM 2911 C CA . PRO A 1 187 ? 16.657 20.492 8.300 1.00 24.68 186 PRO A CA 1
ATOM 2912 C C . PRO A 1 187 ? 16.314 21.896 8.759 1.00 25.48 186 PRO A C 1
ATOM 2913 O O . PRO A 1 187 ? 17.097 22.477 9.523 1.00 24.48 186 PRO A O 1
ATOM 2924 N N . ASP A 1 188 ? 15.180 22.459 8.327 1.00 24.94 187 ASP A N 1
ATOM 2925 C CA . ASP A 1 188 ? 14.723 23.733 8.866 1.00 26.36 187 ASP A CA 1
ATOM 2926 C C . ASP A 1 188 ? 13.828 23.548 10.087 1.00 25.96 187 ASP A C 1
ATOM 2927 O O . ASP A 1 188 ? 13.255 24.533 10.576 1.00 25.54 187 ASP A O 1
ATOM 2936 N N . GLY A 1 189 ? 13.663 22.309 10.568 1.00 25.39 188 GLY A N 1
ATOM 2937 C CA . GLY A 1 189 ? 12.801 22.043 11.698 1.00 25.50 188 GLY A CA 1
ATOM 2938 C C . GLY A 1 189 ? 13.528 22.166 13.021 1.00 24.25 188 GLY A C 1
ATOM 2939 O O . GLY A 1 189 ? 14.697 22.541 13.094 1.00 24.24 188 GLY A O 1
ATOM 2943 N N . GLN A 1 190 ? 12.806 21.857 14.096 1.00 26.76 189 GLN A N 1
ATOM 2944 C CA . GLN A 1 190 ? 13.454 21.805 15.397 1.00 26.54 189 GLN A CA 1
ATOM 2945 C C . GLN A 1 190 ? 14.485 20.679 15.400 1.00 23.83 189 GLN A C 1
ATOM 2946 O O . GLN A 1 190 ? 14.294 19.649 14.745 1.00 26.46 189 GLN A O 1
ATOM 2960 N N . PRO A 1 191 ? 15.577 20.835 16.143 1.00 22.94 190 PRO A N 1
ATOM 2961 C CA . PRO A 1 191 ? 16.511 19.716 16.304 1.00 22.90 190 PRO A CA 1
ATOM 2962 C C . PRO A 1 191 ? 15.813 18.489 16.871 1.00 24.25 190 PRO A C 1
ATOM 2963 O O . PRO A 1 191 ? 14.878 18.593 17.664 1.00 24.27 190 PRO A O 1
ATOM 2974 N N . VAL A 1 192 ? 16.242 17.320 16.397 1.00 23.06 191 VAL A N 1
ATOM 2975 C CA . VAL A 1 192 ? 15.751 16.047 16.919 1.00 24.27 191 VAL A CA 1
ATOM 2976 C C . VAL A 1 192 ? 16.516 15.626 18.162 1.00 23.81 191 VAL A C 1
ATOM 2977 O O . VAL A 1 192 ? 15.955 14.975 19.046 1.00 26.37 191 VAL A O 1
ATOM 2990 N N . ALA A 1 193 ? 17.791 15.972 18.229 1.00 24.80 192 ALA A N 1
ATOM 2991 C CA . ALA A 1 193 ? 18.661 15.583 19.325 1.00 25.97 192 ALA A CA 1
ATOM 2992 C C . ALA A 1 193 ? 19.788 16.598 19.396 1.00 23.66 192 ALA A C 1
ATOM 2993 O O . ALA A 1 193 ? 19.955 17.436 18.503 1.00 24.00 192 ALA A O 1
ATOM 3000 N N . TYR A 1 194 ? 20.556 16.518 20.478 1.00 23.87 193 TYR A N 1
ATOM 3001 C CA . TYR A 1 194 ? 21.725 17.358 20.653 1.00 20.88 193 TYR A CA 1
ATOM 3002 C C . TYR A 1 194 ? 22.908 16.487 21.028 1.00 22.68 193 TYR A C 1
ATOM 3003 O O . TYR A 1 194 ? 22.800 15.611 21.890 1.00 23.97 193 TYR A O 1
ATOM 3021 N N . LEU A 1 195 ? 24.040 16.750 20.388 1.00 21.09 194 LEU A N 1
ATOM 3022 C CA . LEU A 1 195 ? 25.310 16.181 20.806 1.00 24.00 194 LEU A CA 1
ATOM 3023 C C . LEU A 1 195 ? 25.828 17.072 21.925 1.00 23.24 194 LEU A C 1
ATOM 3024 O O . LEU A 1 195 ? 26.044 18.276 21.722 1.00 23.85 194 LEU A O 1
ATOM 3040 N N . THR A 1 196 ? 25.982 16.501 23.120 1.00 21.52 195 THR A N 1
ATOM 3041 C CA . THR A 1 196 ? 26.363 17.2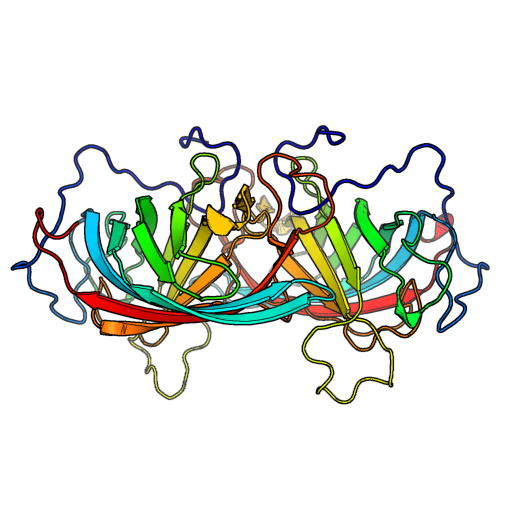91 24.287 1.00 22.20 195 THR A CA 1
ATOM 3042 C C . THR A 1 196 ? 27.833 17.149 24.657 1.00 26.09 195 THR A C 1
ATOM 3043 O O . THR A 1 196 ? 28.355 18.000 25.388 1.00 26.42 195 THR A O 1
ATOM 3054 N N . SER A 1 197 ? 28.496 16.074 24.234 1.00 24.91 196 SER A N 1
ATOM 3055 C CA . SER A 1 197 ? 29.935 15.970 24.421 1.00 23.64 196 SER A CA 1
ATOM 3056 C C . SER A 1 197 ? 30.479 14.927 23.462 1.00 24.58 196 SER A C 1
ATOM 3057 O O . SER A 1 197 ? 29.754 14.044 23.003 1.00 24.37 196 SER A O 1
ATOM 3065 N N . LEU A 1 198 ? 31.773 15.037 23.183 1.00 24.93 197 LEU A N 1
ATOM 3066 C CA . LEU A 1 198 ? 32.467 14.101 22.313 1.00 24.80 197 LEU A CA 1
ATOM 3067 C C . LEU A 1 198 ? 33.940 14.152 22.685 1.00 25.39 197 LEU A C 1
ATOM 3068 O O . LEU A 1 198 ? 34.520 15.240 22.771 1.00 25.85 197 LEU A O 1
ATOM 3084 N N . ARG A 1 199 ? 34.533 12.982 22.901 1.00 24.01 198 ARG A N 1
ATOM 3085 C CA . ARG A 1 199 ? 35.964 12.842 23.090 1.00 24.29 198 ARG A CA 1
ATOM 3086 C C . ARG A 1 199 ? 36.424 11.756 22.133 1.00 26.49 198 ARG A C 1
ATOM 3087 O O . ARG A 1 199 ? 35.646 10.874 21.754 1.00 29.27 198 ARG A O 1
ATOM 3108 N N . PHE A 1 200 ? 37.679 11.844 21.701 1.00 25.98 199 PHE A N 1
ATOM 3109 C CA . PHE A 1 200 ? 38.181 10.879 20.736 1.00 25.31 199 PHE A CA 1
ATOM 3110 C C . PHE A 1 200 ? 39.664 10.643 20.954 1.00 25.49 199 PHE A C 1
ATOM 3111 O O . PHE A 1 200 ? 40.342 11.399 21.654 1.00 26.62 199 PHE A O 1
ATOM 3128 N N . ASN A 1 201 ? 40.148 9.561 20.349 1.00 25.56 200 ASN A N 1
ATOM 3129 C CA . ASN A 1 201 ? 41.567 9.265 20.284 1.00 25.32 200 ASN A CA 1
ATOM 3130 C C . ASN A 1 201 ? 41.908 8.913 18.852 1.00 25.15 200 ASN A C 1
ATOM 3131 O O . ASN A 1 201 ? 41.200 8.123 18.220 1.00 26.54 200 ASN A O 1
ATOM 3142 N N . MET A 1 202 ? 42.978 9.502 18.340 1.00 24.84 201 MET A N 1
ATOM 3143 C CA . MET A 1 202 ? 43.509 9.051 17.065 1.00 27.08 201 MET A CA 1
ATOM 3144 C C . MET A 1 202 ? 44.234 7.728 17.268 1.00 27.73 201 MET A C 1
ATOM 3145 O O . MET A 1 202 ? 44.892 7.515 18.292 1.00 29.81 201 MET A O 1
ATOM 3159 N N . GLY A 1 203 ? 44.075 6.822 16.308 1.00 28.53 202 GLY A N 1
ATOM 3160 C CA . GLY A 1 203 ? 44.919 5.649 16.246 1.00 29.31 202 GLY A CA 1
ATOM 3161 C C . GLY A 1 203 ? 46.111 5.902 15.349 1.00 28.84 202 GLY A C 1
ATOM 3162 O O . GLY A 1 203 ? 46.677 7.000 15.345 1.00 28.70 202 GLY A O 1
ATOM 3166 N N . GLY A 1 204 ? 46.495 4.893 14.570 1.00 28.28 203 GLY A N 1
ATOM 3167 C CA . GLY A 1 204 ? 47.612 5.033 13.647 1.00 28.59 203 GLY A CA 1
ATOM 3168 C C . GLY A 1 204 ? 47.207 4.718 12.221 1.00 27.55 203 GLY A C 1
ATOM 3169 O O . GLY A 1 204 ? 46.016 4.592 11.909 1.00 26.80 203 GLY A O 1
ATOM 3173 N N . TYR A 1 205 ? 48.193 4.616 11.338 1.00 26.44 204 TYR A N 1
ATOM 3174 C CA . TYR A 1 205 ? 47.892 4.318 9.947 1.00 26.75 204 TYR A CA 1
ATOM 3175 C C . TYR A 1 205 ? 47.296 2.920 9.822 1.00 28.37 204 TYR A C 1
ATOM 3176 O O . TYR A 1 205 ? 47.691 1.981 10.528 1.00 27.91 204 TYR A O 1
ATOM 3194 N N . LEU A 1 206 ? 46.340 2.782 8.910 1.00 27.10 205 LEU A N 1
ATOM 3195 C CA . LEU A 1 206 ? 45.674 1.515 8.664 1.00 28.62 205 LEU A CA 1
ATOM 3196 C C . LEU A 1 206 ? 46.138 0.886 7.355 1.00 29.04 205 LEU A C 1
ATOM 3197 O O . LEU A 1 206 ? 46.652 1.559 6.454 1.00 29.67 205 LEU A O 1
ATOM 3213 N N . LYS A 1 207 ? 45.964 -0.427 7.272 1.00 30.90 206 LYS A N 1
ATOM 3214 C CA . LYS A 1 207 ? 46.062 -1.109 5.996 1.00 29.34 206 LYS A CA 1
ATOM 3215 C C . LYS A 1 207 ? 44.788 -0.849 5.193 1.00 31.16 206 LYS A C 1
ATOM 3216 O O . LYS A 1 207 ? 43.710 -0.680 5.772 1.00 32.65 206 LYS A O 1
ATOM 3235 N N . PRO A 1 208 ? 44.876 -0.835 3.857 1.00 31.65 207 PRO A N 1
ATOM 3236 C CA . PRO A 1 208 ? 43.650 -0.662 3.059 1.00 33.92 207 PRO A CA 1
ATOM 3237 C C . PRO A 1 208 ? 42.541 -1.627 3.443 1.00 37.05 207 PRO A C 1
ATOM 3238 O O . PRO A 1 208 ? 41.368 -1.234 3.453 1.00 42.18 207 PRO A O 1
ATOM 3249 N N . ASP A 1 209 ? 42.873 -2.876 3.770 1.00 36.29 208 ASP A N 1
ATOM 3250 C CA . ASP A 1 209 ? 41.844 -3.861 4.092 1.00 38.94 208 ASP A CA 1
ATOM 3251 C C . ASP A 1 209 ? 41.276 -3.701 5.498 1.00 42.32 208 ASP A C 1
ATOM 3252 O O . ASP A 1 209 ? 40.402 -4.482 5.887 1.00 46.93 208 ASP A O 1
ATOM 3261 N N . GLN A 1 210 ? 41.767 -2.745 6.281 1.00 44.77 209 GLN A N 1
ATOM 3262 C CA . GLN A 1 210 ? 41.181 -2.451 7.580 1.00 44.00 209 GLN A CA 1
ATOM 3263 C C . GLN A 1 210 ? 40.089 -1.393 7.499 1.00 47.65 209 GLN A C 1
ATOM 3264 O O . GLN A 1 210 ? 39.590 -0.954 8.541 1.00 51.98 209 GLN A O 1
ATOM 3278 N N . MET A 1 211 ? 39.718 -0.974 6.295 1.00 43.78 210 MET A N 1
ATOM 3279 C CA . MET A 1 211 ? 38.791 0.125 6.110 1.00 42.67 210 MET A CA 1
ATOM 3280 C C . MET A 1 211 ? 37.614 -0.356 5.267 1.00 49.48 210 MET A C 1
ATOM 3281 O O . MET A 1 211 ? 36.939 0.427 4.607 1.00 51.43 210 MET A O 1
ATOM 3296 N N . SER B 1 1 ? 16.133 24.962 1.647 1.00 25.95 0 SER B N 1
ATOM 3297 C CA . SER B 1 1 ? 15.771 25.701 2.880 1.00 22.59 0 SER B CA 1
ATOM 3298 C C . SER B 1 1 ? 14.912 26.910 2.522 1.00 24.79 0 SER B C 1
ATOM 3299 O O . SER B 1 1 ? 15.064 27.477 1.448 1.00 24.98 0 SER B O 1
ATOM 3309 N N . MET B 1 2 ? 14.062 27.332 3.457 1.00 25.62 1 MET B N 1
ATOM 3310 C CA . MET B 1 2 ? 13.291 28.546 3.238 1.00 26.28 1 MET B CA 1
ATOM 3311 C C . ME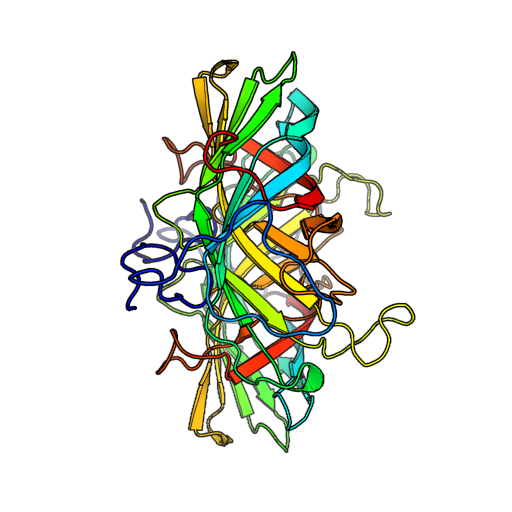T B 1 2 ? 14.153 29.802 3.313 1.00 26.86 1 MET B C 1
ATOM 3312 O O . MET B 1 2 ? 13.706 30.863 2.872 1.00 30.76 1 MET B O 1
ATOM 3326 N N . SER B 1 3 ? 15.385 29.699 3.804 1.00 25.41 2 SER B N 1
ATOM 3327 C CA . SER B 1 3 ? 16.314 30.817 3.778 1.00 25.95 2 SER B CA 1
ATOM 3328 C C . SER B 1 3 ? 17.095 30.730 2.478 1.00 26.90 2 SER B C 1
ATOM 3329 O O . SER B 1 3 ? 17.531 29.646 2.087 1.00 25.87 2 SER B O 1
ATOM 3337 N N . THR B 1 4 ? 17.308 31.881 1.832 1.00 22.30 3 THR B N 1
ATOM 3338 C CA . THR B 1 4 ? 18.028 31.894 0.566 1.00 24.44 3 THR B CA 1
ATOM 3339 C C . THR B 1 4 ? 19.540 32.003 0.738 1.00 25.95 3 THR B C 1
ATOM 3340 O O . THR B 1 4 ? 20.264 31.988 -0.270 1.00 29.40 3 THR B O 1
ATOM 3351 N N . LYS B 1 5 ? 20.026 32.134 1.970 1.00 26.62 4 LYS B N 1
ATOM 3352 C CA . LYS B 1 5 ? 21.452 32.306 2.205 1.00 26.38 4 LYS B CA 1
ATOM 3353 C C . LYS B 1 5 ? 22.206 31.016 1.920 1.00 26.10 4 LYS B C 1
ATOM 3354 O O . LYS B 1 5 ? 21.680 29.915 2.076 1.00 26.81 4 LYS B O 1
ATOM 3373 N N A SER B 1 6 ? 23.460 31.180 1.486 0.48 25.26 5 SER B N 1
ATOM 3374 N N B SER B 1 6 ? 23.451 31.154 1.475 0.52 25.09 5 SER B N 1
ATOM 3375 C CA A SER B 1 6 ? 24.270 30.047 1.052 0.48 28.37 5 SER B CA 1
ATOM 3376 C CA B SER B 1 6 ? 24.194 29.981 1.037 0.52 28.38 5 SER B CA 1
ATOM 3377 C C A SER B 1 6 ? 24.650 29.158 2.226 0.48 28.08 5 SER B C 1
ATOM 3378 C C B SER B 1 6 ? 24.753 29.167 2.200 0.52 28.09 5 SER B C 1
ATOM 3379 O O A SER B 1 6 ? 24.716 27.928 2.087 0.48 29.52 5 SER B O 1
ATOM 3380 O O B SER B 1 6 ? 25.043 27.977 2.012 0.52 29.22 5 SER B O 1
ATOM 3395 N N . VAL B 1 7 ? 24.900 29.763 3.385 1.00 24.61 6 VAL B N 1
ATOM 3396 C CA . VAL B 1 7 ? 25.458 29.082 4.551 1.00 27.05 6 VAL B CA 1
ATOM 3397 C C . VAL B 1 7 ? 24.461 29.277 5.674 1.00 25.41 6 VAL B C 1
ATOM 3398 O O . VAL B 1 7 ? 24.202 30.411 6.076 1.00 25.08 6 VAL B O 1
ATOM 3411 N N . LEU B 1 8 ? 23.899 28.185 6.172 1.00 22.54 7 LEU B N 1
ATOM 3412 C CA . LEU B 1 8 ? 22.909 28.233 7.242 1.00 22.02 7 LEU B CA 1
ATOM 3413 C C . LEU B 1 8 ? 23.543 27.685 8.513 1.00 23.71 7 LEU B C 1
ATOM 3414 O O . LEU B 1 8 ? 23.905 26.504 8.561 1.00 25.13 7 LEU B O 1
ATOM 3430 N N . PHE B 1 9 ? 23.619 28.521 9.555 1.00 23.30 8 PHE B N 1
ATOM 3431 C CA . PHE B 1 9 ? 24.182 28.094 10.827 1.00 22.47 8 PHE B CA 1
ATOM 3432 C C . PHE B 1 9 ? 23.127 27.639 11.831 1.00 24.45 8 PHE B C 1
ATOM 3433 O O . PHE B 1 9 ? 23.465 27.379 12.988 1.00 28.47 8 PHE B O 1
ATOM 3450 N N . GLY B 1 10 ? 21.866 27.555 11.425 1.00 23.17 9 GLY B N 1
ATOM 3451 C CA . GLY B 1 10 ? 20.808 27.082 12.296 1.00 25.28 9 GLY B CA 1
ATOM 3452 C C . GLY B 1 10 ? 19.445 27.158 11.638 1.00 23.75 9 GLY B C 1
ATOM 3453 O O . GLY B 1 10 ? 19.339 27.087 10.405 1.00 24.49 9 GLY B O 1
ATOM 3457 N N . ARG B 1 11 ? 18.403 27.335 12.443 1.00 24.01 10 ARG B N 1
ATOM 3458 C CA . ARG B 1 11 ? 17.027 27.253 11.967 1.00 22.44 10 ARG B CA 1
ATOM 3459 C C . ARG B 1 11 ? 16.532 28.627 11.514 1.00 21.38 10 ARG B C 1
ATOM 3460 O O . ARG B 1 11 ? 16.610 29.598 12.290 1.00 23.94 10 ARG B O 1
ATOM 3481 N N . PRO B 1 12 ? 15.974 28.748 10.308 1.00 22.72 11 PRO B N 1
ATOM 3482 C CA . PRO B 1 12 ? 15.384 30.029 9.899 1.00 22.43 11 PRO B CA 1
ATOM 3483 C C . PRO B 1 12 ? 14.159 30.378 10.736 1.00 25.32 11 PRO B C 1
ATOM 3484 O O . PRO B 1 12 ? 13.396 29.504 11.161 1.00 26.58 11 PRO B O 1
ATOM 3495 N N . VAL B 1 13 ? 13.978 31.681 10.972 1.00 24.17 12 VAL B N 1
ATOM 3496 C CA . VAL B 1 13 ? 12.843 32.209 11.718 1.00 26.77 12 VAL B CA 1
ATOM 3497 C C . VAL B 1 13 ? 12.128 33.291 10.907 1.00 28.79 12 VAL B C 1
ATOM 3498 O O . VAL B 1 13 ? 12.764 34.158 10.303 1.00 29.76 12 VAL B O 1
ATOM 3511 N N A GLN B 1 14 ? 10.797 33.241 10.931 0.39 30.20 13 GLN B N 1
ATOM 3512 N N B GLN B 1 14 ? 10.799 33.236 10.911 0.61 30.17 13 GLN B N 1
ATOM 3513 C CA A GLN B 1 14 ? 9.931 34.236 10.301 0.39 32.90 13 GLN B CA 1
ATOM 3514 C CA B GLN B 1 14 ? 10.001 34.213 10.180 0.61 32.82 13 GLN B CA 1
ATOM 3515 C C A GLN B 1 14 ? 10.242 35.645 10.790 0.39 29.31 13 GLN B C 1
ATOM 3516 C C B GLN B 1 14 ? 10.215 35.614 10.743 0.61 29.26 13 GLN B C 1
ATOM 3517 O O A GLN B 1 14 ? 10.309 35.896 11.999 0.39 28.60 13 GLN B O 1
ATOM 3518 O O B GLN B 1 14 ? 10.191 35.827 11.960 0.61 28.63 13 GLN B O 1
ATOM 3545 N N . THR B 1 15 ? 10.414 36.575 9.840 1.00 29.70 14 THR B N 1
ATOM 3546 C CA . THR B 1 15 ? 10.456 37.990 10.174 1.00 32.21 14 THR B CA 1
ATOM 3547 C C . THR B 1 15 ? 9.270 38.783 9.651 1.00 32.20 14 THR B C 1
ATOM 3548 O O . THR B 1 15 ? 8.873 39.759 10.294 1.00 36.65 14 THR B O 1
ATOM 3559 N N . GLU B 1 16 ? 8.706 38.411 8.501 1.00 30.46 15 GLU B N 1
ATOM 3560 C CA . GLU B 1 16 ? 7.611 39.188 7.934 1.00 30.99 15 GLU B CA 1
ATOM 3561 C C . GLU B 1 16 ? 6.437 39.253 8.894 1.00 33.95 15 GLU B C 1
ATOM 3562 O O . GLU B 1 16 ? 6.024 38.237 9.460 1.00 35.07 15 GLU B O 1
ATOM 3574 N N . GLY B 1 17 ? 5.912 40.460 9.086 1.00 34.67 16 GLY B N 1
ATOM 3575 C CA . GLY B 1 17 ? 4.798 40.656 9.991 1.00 38.10 16 GLY B CA 1
ATOM 3576 C C . GLY B 1 17 ? 5.154 40.616 11.455 1.00 38.84 16 GLY B C 1
ATOM 3577 O O . GLY B 1 17 ? 4.259 40.750 12.293 1.00 46.19 16 GLY B O 1
ATOM 3581 N N . VAL B 1 18 ? 6.427 40.454 11.795 1.00 35.73 17 VAL B N 1
ATOM 3582 C CA . VAL B 1 18 ? 6.857 40.344 13.186 1.00 33.85 17 VAL B CA 1
ATOM 3583 C C . VAL B 1 18 ? 7.224 41.746 13.656 1.00 32.70 17 VAL B C 1
ATOM 3584 O O . VAL B 1 18 ? 8.123 42.369 13.065 1.00 33.27 17 VAL B O 1
ATOM 3597 N N . PRO B 1 19 ? 6.564 42.287 14.684 1.00 33.82 18 PRO B N 1
ATOM 3598 C CA . PRO B 1 19 ? 6.809 43.686 15.051 1.00 36.08 18 PRO B CA 1
ATOM 3599 C C . PRO B 1 19 ? 8.151 43.895 15.725 1.00 32.64 18 PRO B C 1
ATOM 3600 O O . PRO B 1 19 ? 8.658 43.036 16.446 1.00 32.02 18 PRO B O 1
ATOM 3611 N N . ASN B 1 20 ? 8.727 45.065 15.474 1.00 30.58 19 ASN B N 1
ATOM 3612 C CA . ASN B 1 20 ? 9.911 45.479 16.209 1.00 27.92 19 ASN B CA 1
ATOM 3613 C C . ASN B 1 20 ? 9.544 45.833 17.642 1.00 29.75 19 ASN B C 1
ATOM 3614 O O . ASN B 1 20 ? 8.463 46.367 17.920 1.00 32.10 19 ASN B O 1
ATOM 3625 N N . VAL B 1 21 ? 10.474 45.557 18.550 1.00 28.61 20 VAL B N 1
ATOM 3626 C CA . VAL B 1 21 ? 10.349 45.923 19.953 1.00 28.83 20 VAL B CA 1
ATOM 3627 C C . VAL B 1 21 ? 11.457 46.911 20.273 1.00 29.50 20 VAL B C 1
ATOM 3628 O O . VAL B 1 21 ? 12.626 46.673 19.942 1.00 28.46 20 VAL B O 1
ATOM 3641 N N . TYR B 1 22 ? 11.085 48.022 20.899 1.00 31.61 21 TYR B N 1
ATOM 3642 C CA . TYR B 1 22 ? 11.999 49.108 21.206 1.00 31.88 21 TYR B CA 1
ATOM 3643 C C . TYR B 1 22 ? 11.908 49.464 22.685 1.00 31.77 21 TYR B C 1
ATOM 3644 O O . TYR B 1 22 ? 11.078 48.927 23.435 1.00 31.05 21 TYR B O 1
ATOM 3662 N N . ALA B 1 23 ? 12.778 50.393 23.093 1.00 29.99 22 ALA B N 1
ATOM 3663 C CA . ALA B 1 23 ? 12.780 50.887 24.463 1.00 30.40 22 ALA B CA 1
ATOM 3664 C C . ALA B 1 23 ? 11.384 51.325 24.889 1.00 31.21 22 ALA B C 1
ATOM 3665 O O . ALA B 1 23 ? 10.635 51.930 24.114 1.00 33.54 22 ALA B O 1
ATOM 3672 N N . GLY B 1 24 ? 11.058 51.055 26.145 1.00 35.27 23 GLY B N 1
ATOM 3673 C CA . GLY B 1 24 ? 9.734 51.327 26.652 1.00 38.97 23 GLY B CA 1
ATOM 3674 C C . GLY B 1 24 ? 9.034 50.014 26.909 1.00 44.64 23 GLY B C 1
ATOM 3675 O O . GLY B 1 24 ? 8.308 49.861 27.896 1.00 44.77 23 GLY B O 1
ATOM 3679 N N . ALA B 1 25 ? 9.281 49.043 26.031 1.00 47.10 24 ALA B N 1
ATOM 3680 C CA . ALA B 1 25 ? 8.701 47.723 26.210 1.00 48.04 24 ALA B CA 1
ATOM 3681 C C . ALA B 1 25 ? 9.334 47.087 27.439 1.00 53.88 24 ALA B C 1
ATOM 3682 O O . ALA B 1 25 ? 10.567 47.026 27.534 1.00 48.73 24 ALA B O 1
ATOM 3689 N N . PRO B 1 26 ? 8.542 46.589 28.383 1.00 66.13 25 PRO B N 1
ATOM 3690 C CA . PRO B 1 26 ? 9.132 46.014 29.593 1.00 69.79 25 PRO B CA 1
ATOM 3691 C C . PRO B 1 26 ? 9.743 44.658 29.295 1.00 56.96 25 PRO B C 1
ATOM 3692 O O . PRO B 1 26 ? 9.330 43.951 28.370 1.00 51.87 25 PRO B O 1
ATOM 3703 N N . VAL B 1 27 ? 10.761 44.312 30.068 1.00 46.10 26 VAL B N 1
ATOM 3704 C CA . VAL B 1 27 ? 11.260 42.948 30.122 1.00 41.13 26 VAL B CA 1
ATOM 3705 C C . VAL B 1 27 ? 10.847 42.409 31.485 1.00 38.87 26 VAL B C 1
ATOM 3706 O O . VAL B 1 27 ? 11.448 42.752 32.505 1.00 38.97 26 VAL B O 1
ATOM 3719 N N . VAL B 1 28 ? 9.809 41.590 31.516 1.00 46.17 27 VAL B N 1
ATOM 3720 C CA . VAL B 1 28 ? 9.332 40.961 32.746 1.00 50.21 27 VAL B CA 1
ATOM 3721 C C . VAL B 1 28 ? 9.956 39.575 32.809 1.00 38.41 27 VAL B C 1
ATOM 3722 O O . VAL B 1 28 ? 9.888 38.836 31.817 1.00 36.82 27 VAL B O 1
ATOM 3735 N N . PRO B 1 29 ? 10.636 39.218 33.893 1.00 38.52 28 PRO B N 1
ATOM 3736 C CA . PRO B 1 29 ? 11.275 37.902 33.939 1.00 35.83 28 PRO B CA 1
ATOM 3737 C C . PRO B 1 29 ? 10.262 36.773 33.868 1.00 31.98 28 PRO B C 1
ATOM 3738 O O . PRO B 1 29 ? 9.062 36.943 34.107 1.00 31.23 28 PRO B O 1
ATOM 3749 N N . TRP B 1 30 ?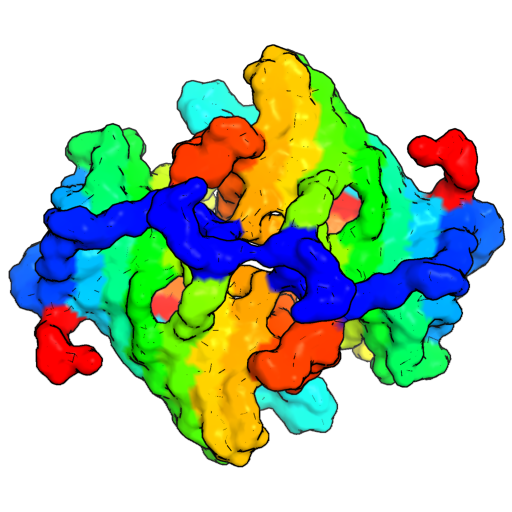 10.776 35.615 33.472 1.00 30.88 29 TRP B N 1
ATOM 3750 C CA . TRP B 1 30 ? 10.055 34.356 33.510 1.00 27.30 29 TRP B CA 1
ATOM 3751 C C . TRP B 1 30 ? 8.833 34.332 32.597 1.00 28.44 29 TRP B C 1
ATOM 3752 O O . TRP B 1 30 ? 7.932 33.503 32.784 1.00 30.68 29 TRP B O 1
ATOM 3773 N N . THR B 1 31 ? 8.789 35.185 31.581 1.00 28.35 30 THR B N 1
ATOM 3774 C CA . THR B 1 31 ? 7.588 35.343 30.762 1.00 30.55 30 THR B CA 1
ATOM 3775 C C . THR B 1 31 ? 7.938 35.206 29.287 1.00 31.94 30 THR B C 1
ATOM 3776 O O . THR B 1 31 ? 8.584 36.115 28.722 1.00 31.90 30 THR B O 1
ATOM 3787 N N . PRO B 1 32 ? 7.520 34.127 28.625 1.00 30.07 31 PRO B N 1
ATOM 3788 C CA . PRO B 1 32 ? 7.784 33.986 27.199 1.00 28.91 31 PRO B CA 1
ATOM 3789 C C . PRO B 1 32 ? 7.063 35.070 26.418 1.00 30.55 31 PRO B C 1
ATOM 3790 O O . PRO B 1 32 ? 5.838 35.228 26.544 1.00 32.35 31 PRO B O 1
ATOM 3801 N N . PRO B 1 33 ? 7.788 35.865 25.634 1.00 30.05 32 PRO B N 1
ATOM 3802 C CA . PRO B 1 33 ? 7.154 36.978 24.921 1.00 32.94 32 PRO B CA 1
ATOM 3803 C C . PRO B 1 33 ? 6.496 36.541 23.621 1.00 30.50 32 PRO B C 1
ATOM 3804 O O . PRO B 1 33 ? 6.794 35.486 23.055 1.00 30.95 32 PRO B O 1
ATOM 3815 N N . GLU B 1 34 ? 5.555 37.373 23.173 1.00 29.82 33 GLU B N 1
ATOM 3816 C CA . GLU B 1 34 ? 5.031 37.238 21.828 1.00 31.21 33 GLU B CA 1
ATOM 3817 C C . GLU B 1 34 ? 6.170 37.441 20.833 1.00 30.69 33 GLU B C 1
ATOM 3818 O O . GLU B 1 34 ? 7.155 38.119 21.138 1.00 30.43 33 GLU B O 1
ATOM 3830 N N . PRO B 1 35 ? 6.066 36.867 19.635 1.00 30.23 34 PRO B N 1
ATOM 3831 C CA . PRO B 1 35 ? 7.149 37.025 18.653 1.00 30.34 34 PRO B CA 1
ATOM 3832 C C . PRO B 1 35 ? 7.416 38.505 18.400 1.00 30.98 34 PRO B C 1
ATOM 3833 O O . PRO B 1 35 ? 6.497 39.329 18.391 1.00 32.14 34 PRO B O 1
ATOM 3844 N N . GLY B 1 36 ? 8.686 38.837 18.209 1.00 29.41 35 GLY B N 1
ATOM 3845 C CA . GLY B 1 36 ? 9.075 40.206 17.924 1.00 28.56 35 GLY B CA 1
ATOM 3846 C C . GLY B 1 36 ? 10.515 40.246 17.473 1.00 28.22 35 GLY B C 1
ATOM 3847 O O . GLY B 1 36 ? 11.244 39.254 17.558 1.00 28.02 35 GLY B O 1
ATOM 3851 N N . ILE B 1 37 ? 10.912 41.414 16.977 1.00 25.73 36 ILE B N 1
ATOM 3852 C CA . ILE B 1 37 ? 12.299 41.690 16.620 1.00 25.43 36 ILE B CA 1
ATOM 3853 C C . ILE B 1 37 ? 12.865 42.592 17.711 1.00 27.40 36 ILE B C 1
ATOM 3854 O O . ILE B 1 37 ? 12.452 43.751 17.836 1.00 27.91 36 ILE B O 1
ATOM 3870 N N . ASP B 1 38 ? 13.813 42.078 18.493 1.00 25.40 37 ASP B N 1
ATOM 3871 C CA . ASP B 1 38 ? 14.401 42.850 19.578 1.00 25.82 37 ASP B CA 1
ATOM 3872 C C . ASP B 1 38 ? 15.496 43.751 19.027 1.00 25.58 37 ASP B C 1
ATOM 3873 O O . ASP B 1 38 ? 16.402 43.286 18.330 1.00 27.19 37 ASP B O 1
ATOM 3882 N N . ASN B 1 39 ? 15.420 45.043 19.352 1.00 24.10 38 ASN B N 1
ATOM 3883 C CA . ASN B 1 39 ? 16.432 46.028 18.963 1.00 24.77 38 ASN B CA 1
ATOM 3884 C C . ASN B 1 39 ? 17.207 46.358 20.238 1.00 24.25 38 ASN B C 1
ATOM 3885 O O . ASN B 1 39 ? 16.718 47.088 21.105 1.00 27.75 38 ASN B O 1
ATOM 3896 N N . LEU B 1 40 ? 18.412 45.806 20.358 1.00 24.93 39 LEU B N 1
ATOM 3897 C CA . LEU B 1 40 ? 19.133 45.775 21.622 1.00 24.34 39 LEU B CA 1
ATOM 3898 C C . LEU B 1 40 ? 20.535 46.353 21.494 1.00 25.79 39 LEU B C 1
ATOM 3899 O O . LEU B 1 40 ? 21.203 46.176 20.471 1.00 27.31 39 LEU B O 1
ATOM 3915 N N . GLY B 1 41 ? 20.987 47.031 22.556 1.00 27.24 40 GLY B N 1
ATOM 3916 C CA . GLY B 1 41 ? 22.382 47.402 22.645 1.00 28.11 40 GLY B CA 1
ATOM 3917 C C . GLY B 1 41 ? 23.261 46.226 23.051 1.00 27.52 40 GLY B C 1
ATOM 3918 O O . GLY B 1 41 ? 22.800 45.247 23.621 1.00 28.90 40 GLY B O 1
ATOM 3922 N N . ILE B 1 42 ? 24.550 46.341 22.735 1.00 27.94 41 ILE B N 1
ATOM 3923 C CA . ILE B 1 42 ? 25.525 45.304 23.051 1.00 26.50 41 ILE B CA 1
ATOM 3924 C C . ILE B 1 42 ? 26.905 45.947 23.088 1.00 26.76 41 ILE B C 1
ATOM 3925 O O . ILE B 1 42 ? 27.165 46.922 22.383 1.00 27.63 41 ILE B O 1
ATOM 3941 N N . ASN B 1 43 ? 27.783 45.419 23.945 1.00 26.04 42 ASN B N 1
ATOM 3942 C CA . ASN B 1 43 ? 29.207 45.752 23.913 1.00 24.55 42 ASN B CA 1
ATOM 3943 C C . ASN B 1 43 ? 30.005 44.449 23.980 1.00 23.83 42 ASN B C 1
ATOM 3944 O O . ASN B 1 43 ? 29.482 43.395 24.354 1.00 26.25 42 ASN B O 1
ATOM 3955 N N . SER B 1 44 ? 31.274 44.510 23.583 1.00 25.53 43 SER B N 1
ATOM 3956 C CA . SER B 1 44 ? 32.115 43.322 23.591 1.00 24.95 43 SER B CA 1
ATOM 3957 C C . SER B 1 44 ? 33.583 43.706 23.707 1.00 25.90 43 SER B C 1
ATOM 3958 O O . SER B 1 44 ? 33.970 44.861 23.510 1.00 27.10 43 SER B O 1
ATOM 3966 N N . ILE B 1 45 ? 34.399 42.706 24.037 1.00 25.54 44 ILE B N 1
ATOM 3967 C CA . ILE B 1 45 ? 35.852 42.831 24.060 1.00 25.15 44 ILE B CA 1
ATOM 3968 C C . ILE B 1 45 ? 36.385 41.659 23.252 1.00 25.88 44 ILE B C 1
ATOM 3969 O O . ILE B 1 45 ? 36.119 40.501 23.592 1.00 26.08 44 ILE B O 1
ATOM 3985 N N . ASP B 1 46 ? 37.095 41.957 22.169 1.00 26.69 45 ASP B N 1
ATOM 3986 C CA . ASP B 1 46 ? 37.543 40.965 21.206 1.00 24.37 45 ASP B CA 1
ATOM 3987 C C . ASP B 1 46 ? 39.062 41.000 21.131 1.00 26.78 45 ASP B C 1
ATOM 3988 O O . ASP B 1 46 ? 39.651 42.083 21.101 1.00 29.07 45 ASP B O 1
ATOM 3997 N N . THR B 1 47 ? 39.700 39.834 21.063 1.00 24.41 46 THR B N 1
ATOM 3998 C CA . THR B 1 47 ? 41.144 39.777 20.870 1.00 24.17 46 THR B CA 1
ATOM 3999 C C . THR B 1 47 ? 41.465 39.166 19.511 1.00 24.10 46 THR B C 1
ATOM 4000 O O . THR B 1 47 ? 40.883 38.144 19.127 1.00 23.19 46 THR B O 1
ATOM 4011 N N . PHE B 1 48 ? 42.369 39.816 18.775 1.00 25.53 47 PHE B N 1
ATOM 4012 C CA . PHE B 1 48 ? 42.754 39.402 17.428 1.00 25.63 47 PHE B CA 1
ATOM 4013 C C . PHE B 1 48 ? 44.249 39.119 17.389 1.00 24.27 47 PHE B C 1
ATOM 4014 O O . PHE B 1 48 ? 45.055 39.976 17.774 1.00 27.92 47 PHE B O 1
ATOM 4031 N N . ALA B 1 49 ? 44.620 37.953 16.876 1.00 23.53 48 ALA B N 1
ATOM 4032 C CA . ALA B 1 49 ? 46.015 37.599 16.659 1.00 25.68 48 ALA B CA 1
ATOM 4033 C C . ALA B 1 49 ? 46.305 37.714 15.167 1.00 24.82 48 ALA B C 1
ATOM 4034 O O . ALA B 1 49 ? 45.629 37.085 14.348 1.00 26.75 48 ALA B O 1
ATOM 4041 N N . VAL B 1 50 ? 47.303 38.519 14.818 1.00 27.93 49 VAL B N 1
ATOM 4042 C CA . VAL B 1 50 ? 47.793 38.665 13.453 1.00 32.22 49 VAL B CA 1
ATOM 4043 C C . VAL B 1 50 ? 49.151 37.965 13.379 1.00 36.30 49 VAL B C 1
ATOM 4044 O O . VAL B 1 50 ? 50.128 38.453 13.970 1.00 36.69 49 VAL B O 1
ATOM 4057 N N . PRO B 1 51 ? 49.268 36.844 12.666 1.00 36.54 50 PRO B N 1
ATOM 4058 C CA . PRO B 1 51 ? 50.488 36.030 12.773 1.00 42.80 50 PRO B CA 1
ATOM 4059 C C . PRO B 1 51 ? 51.757 36.813 12.463 1.00 46.91 50 PRO B C 1
ATOM 4060 O O . PRO B 1 51 ? 51.834 37.567 11.489 1.00 44.97 50 PRO B O 1
ATOM 4071 N N . GLY B 1 52 ? 52.756 36.622 13.322 1.00 53.22 51 GLY B N 1
ATOM 4072 C CA . GLY B 1 52 ? 54.038 37.271 13.181 1.00 58.68 51 GLY B CA 1
ATOM 4073 C C . GLY B 1 52 ? 54.024 38.761 13.402 1.00 62.96 51 GLY B C 1
ATOM 4074 O O . GLY B 1 52 ? 55.060 39.408 13.219 1.00 61.74 51 GLY B O 1
ATOM 4078 N N . VAL B 1 53 ? 52.894 39.326 13.819 1.00 63.78 52 VAL B N 1
ATOM 4079 C CA . VAL B 1 53 ? 52.752 40.774 13.905 1.00 56.08 52 VAL B CA 1
ATOM 4080 C C . VAL B 1 53 ? 52.400 41.183 15.326 1.00 51.95 52 VAL B C 1
ATOM 4081 O O . VAL B 1 53 ? 53.148 41.929 15.968 1.00 55.42 52 VAL B O 1
ATOM 4094 N N . GLY B 1 54 ? 51.274 40.701 15.832 1.00 43.76 53 GLY B N 1
ATOM 4095 C CA . GLY B 1 54 ? 50.880 41.071 17.178 1.00 40.56 53 GLY B CA 1
ATOM 4096 C C . GLY B 1 54 ? 49.528 40.494 17.524 1.00 36.56 53 GLY B C 1
ATOM 4097 O O . GLY B 1 54 ? 48.864 39.857 16.700 1.00 36.43 53 GLY B O 1
ATOM 4101 N N . GLU B 1 55 ? 49.145 40.702 18.781 1.00 31.74 54 GLU B N 1
ATOM 4102 C CA . GLU B 1 55 ? 47.814 40.377 19.276 1.00 31.07 54 GLU B CA 1
ATOM 4103 C C . GLU B 1 55 ? 47.228 41.661 19.843 1.00 31.80 54 GLU B C 1
ATOM 4104 O O . GLU B 1 55 ? 47.931 42.425 20.511 1.00 35.91 54 GLU B O 1
ATOM 4116 N N . TYR B 1 56 ? 45.954 41.912 19.565 1.00 29.83 55 TYR B N 1
ATOM 4117 C CA . TYR B 1 56 ? 45.352 43.191 19.912 1.00 30.34 55 TYR B CA 1
ATOM 4118 C C . TYR B 1 56 ? 43.979 42.961 20.516 1.00 28.87 55 TYR B C 1
ATOM 4119 O O . TYR B 1 56 ? 43.185 42.172 19.997 1.00 30.90 55 TYR B O 1
ATOM 4137 N N . THR B 1 57 ? 43.703 43.666 21.607 1.00 28.03 56 THR B N 1
ATOM 4138 C CA . THR B 1 57 ? 42.429 43.568 22.305 1.00 29.17 56 THR B CA 1
ATOM 4139 C C . THR B 1 57 ? 41.659 44.860 22.078 1.00 28.72 56 THR B C 1
ATOM 4140 O O . THR B 1 57 ? 42.193 45.954 22.299 1.00 33.27 56 THR B O 1
ATOM 4151 N N . VAL B 1 58 ? 40.428 44.733 21.588 1.00 26.87 57 VAL B N 1
ATOM 4152 C CA . VAL B 1 58 ? 39.645 45.877 21.146 1.00 27.40 57 VAL B CA 1
ATOM 4153 C C . VAL B 1 58 ? 38.258 45.808 21.771 1.00 25.39 57 VAL B C 1
ATOM 4154 O O . VAL B 1 58 ? 37.602 44.753 21.740 1.00 26.07 57 VAL B O 1
ATOM 4167 N N . ALA B 1 59 ? 37.797 46.950 22.297 1.00 27.24 58 ALA B N 1
ATOM 4168 C CA . ALA B 1 59 ? 36.462 47.066 22.863 1.00 27.29 58 ALA B CA 1
ATOM 4169 C C . ALA B 1 59 ? 35.505 47.566 21.793 1.00 28.04 58 ALA B C 1
ATOM 4170 O O . ALA B 1 59 ? 35.840 48.471 21.023 1.00 30.45 58 ALA B O 1
ATOM 4177 N N . PHE B 1 60 ? 34.317 46.967 21.742 1.00 28.25 59 PHE B N 1
ATOM 4178 C CA . PHE B 1 60 ? 33.313 47.330 20.754 1.00 27.56 59 PHE B CA 1
ATOM 4179 C C . PHE B 1 60 ? 32.010 47.719 21.435 1.00 29.37 59 PHE B C 1
ATOM 4180 O O . PHE B 1 60 ? 31.665 47.203 22.502 1.00 28.37 59 PHE B O 1
ATOM 4197 N N . ASP B 1 61 ? 31.267 48.600 20.773 1.00 27.91 60 ASP B N 1
ATOM 4198 C CA . ASP B 1 61 ? 29.941 48.989 21.214 1.00 29.08 60 ASP B CA 1
ATOM 4199 C C . ASP B 1 61 ? 29.027 49.072 20.003 1.00 27.98 60 ASP B C 1
ATOM 4200 O O . ASP B 1 61 ? 29.459 49.423 18.901 1.00 28.47 60 ASP B O 1
ATOM 4209 N N . GLY B 1 62 ? 27.758 48.749 20.211 1.00 27.55 61 GLY B N 1
ATOM 4210 C CA . GLY B 1 62 ? 26.810 48.840 19.114 1.00 25.65 61 GLY B CA 1
ATOM 4211 C C . GLY B 1 62 ? 25.453 48.246 19.404 1.00 27.24 61 GLY B C 1
ATOM 4212 O O . GLY B 1 62 ? 24.939 48.346 20.526 1.00 25.31 61 GLY B O 1
ATOM 4216 N N . TRP B 1 63 ? 24.861 47.620 18.391 1.00 26.63 62 TRP B N 1
ATOM 4217 C CA . TRP B 1 63 ? 23.498 47.137 18.515 1.00 25.46 62 TRP B CA 1
ATOM 4218 C C . TRP B 1 63 ? 23.320 45.880 17.681 1.00 24.67 62 TRP B C 1
ATOM 4219 O O . TRP B 1 63 ? 24.096 45.596 16.762 1.00 25.50 62 TRP B O 1
ATOM 4240 N N . VAL B 1 64 ? 22.292 45.115 18.037 1.00 24.65 63 VAL B N 1
ATOM 4241 C CA . VAL B 1 64 ? 21.866 43.951 17.274 1.00 25.07 63 VAL B CA 1
ATOM 4242 C C . VAL B 1 64 ? 20.354 43.969 17.140 1.00 25.35 63 VAL B C 1
ATOM 4243 O O . VAL B 1 64 ? 19.642 44.489 18.007 1.00 27.27 63 VAL B O 1
ATOM 4256 N N . ARG B 1 65 ? 19.869 43.364 16.054 1.00 25.98 64 ARG B N 1
ATOM 4257 C CA . ARG B 1 65 ? 18.448 43.129 15.843 1.00 25.19 64 ARG B CA 1
ATOM 4258 C C . ARG B 1 65 ? 18.268 41.623 15.743 1.00 25.13 64 ARG B C 1
ATOM 4259 O O . ARG B 1 65 ? 18.871 40.984 14.877 1.00 23.47 64 ARG B O 1
ATOM 4280 N N . VAL B 1 66 ? 17.458 41.058 16.638 1.00 24.38 65 VAL B N 1
ATOM 4281 C CA . VAL B 1 66 ? 17.299 39.613 16.770 1.00 24.46 65 VAL B CA 1
ATOM 4282 C C . VAL B 1 66 ? 15.818 39.294 16.691 1.00 24.48 65 VAL B C 1
ATOM 4283 O O . VAL B 1 66 ? 15.045 39.721 17.558 1.00 24.73 65 VAL B O 1
ATOM 4296 N N . VAL B 1 67 ? 15.422 38.532 15.675 1.00 24.20 66 VAL B N 1
ATOM 4297 C CA . VAL B 1 67 ? 14.038 38.093 15.592 1.00 24.12 66 VAL B CA 1
ATOM 4298 C C . VAL B 1 67 ? 13.844 36.826 16.410 1.00 23.21 66 VAL B C 1
ATOM 4299 O O . VAL B 1 67 ? 14.682 35.913 16.387 1.00 24.33 66 VAL B O 1
ATOM 4312 N N . ARG B 1 68 ? 12.721 36.757 17.124 1.00 24.35 67 ARG B N 1
ATOM 4313 C CA . ARG B 1 68 ? 12.335 35.577 17.886 1.00 23.98 67 ARG B CA 1
ATOM 4314 C C . ARG B 1 68 ? 11.137 34.904 17.232 1.00 26.34 67 ARG B C 1
ATOM 4315 O O . ARG B 1 68 ? 10.210 35.582 16.766 1.00 27.05 67 ARG B O 1
ATOM 4336 N N . SER B 1 69 ? 11.160 33.569 17.209 1.00 24.48 68 SER B N 1
ATOM 4337 C CA . SER B 1 69 ? 9.998 32.794 16.807 1.00 26.83 68 SER B CA 1
ATOM 4338 C C . SER B 1 69 ? 8.929 32.934 17.888 1.00 26.60 68 SER B C 1
ATOM 4339 O O . SER B 1 69 ? 9.215 33.406 18.992 1.00 26.42 68 SER B O 1
ATOM 4347 N N . PRO B 1 70 ? 7.694 32.505 17.623 1.00 26.67 69 PRO B N 1
ATOM 4348 C CA . PRO B 1 70 ? 6.746 32.361 18.730 1.00 28.29 69 PRO B CA 1
ATOM 4349 C C . PRO B 1 70 ? 7.327 31.368 19.721 1.00 30.09 69 PRO B C 1
ATOM 4350 O O . PRO B 1 70 ? 8.098 30.477 19.361 1.00 30.13 69 PRO B O 1
ATOM 4361 N N . SER B 1 71 ? 6.991 31.545 20.987 1.00 29.83 70 SER B N 1
ATOM 4362 C CA . SER B 1 71 ? 7.414 30.572 21.977 1.00 29.10 70 SER B CA 1
ATOM 4363 C C . SER B 1 71 ? 6.633 29.282 21.771 1.00 29.97 70 SER B C 1
ATOM 4364 O O . SER B 1 71 ? 5.454 29.304 21.411 1.00 32.19 70 SER B O 1
ATOM 4372 N N . THR B 1 72 ? 7.302 28.147 21.977 1.00 29.95 71 THR B N 1
ATOM 4373 C CA . THR B 1 72 ? 6.606 26.870 21.885 1.00 33.39 71 THR B CA 1
ATOM 4374 C C . THR B 1 72 ? 5.618 26.685 23.028 1.00 32.93 71 THR B C 1
ATOM 4375 O O . THR B 1 72 ? 4.772 25.788 22.958 1.00 35.52 71 THR B O 1
ATOM 4386 N N . SER B 1 73 ? 5.694 27.517 24.064 1.00 28.78 72 SER B N 1
ATOM 4387 C CA . SER B 1 73 ? 4.739 27.450 25.157 1.00 30.41 72 SER B CA 1
ATOM 4388 C C . SER B 1 73 ? 4.592 28.810 25.821 1.00 32.50 72 SER B C 1
ATOM 4389 O O . SER B 1 73 ? 5.527 29.614 25.843 1.00 31.88 72 SER B O 1
ATOM 4397 N N . GLY B 1 74 ? 3.407 29.049 26.385 1.00 33.12 73 GLY B N 1
ATOM 4398 C CA . GLY B 1 74 ? 3.196 30.213 27.221 1.00 34.49 73 GLY B CA 1
ATOM 4399 C C . GLY B 1 74 ? 3.676 30.065 28.649 1.00 36.69 73 GLY B C 1
ATOM 4400 O O . GLY B 1 74 ? 3.744 31.061 29.375 1.00 40.88 73 GLY B O 1
ATOM 4404 N N . GLU B 1 75 ? 4.022 28.848 29.054 1.00 35.93 74 GLU B N 1
ATOM 4405 C CA . GLU B 1 75 ? 4.586 28.557 30.365 1.00 41.30 74 GLU B CA 1
ATOM 4406 C C . GLU B 1 75 ? 6.102 28.519 30.242 1.00 31.77 74 GLU B C 1
ATOM 4407 O O . GLU B 1 75 ? 6.641 27.822 29.376 1.00 31.12 74 GLU B O 1
ATOM 4419 N N . TRP B 1 76 ? 6.784 29.268 31.107 1.00 30.14 75 TRP B N 1
ATOM 4420 C CA . TRP B 1 76 ? 8.230 29.415 30.985 1.00 26.69 75 TRP B CA 1
ATOM 4421 C C . TRP B 1 76 ? 8.937 28.067 30.891 1.00 27.03 75 TRP B C 1
ATOM 4422 O O . TRP B 1 76 ? 9.796 27.870 30.024 1.00 26.55 75 TRP B O 1
ATOM 4443 N N . ALA B 1 77 ? 8.612 27.134 31.793 1.00 27.70 76 ALA B N 1
ATOM 4444 C CA . ALA B 1 77 ? 9.414 25.917 31.908 1.00 27.84 76 ALA B CA 1
ATOM 4445 C C . ALA B 1 77 ? 9.466 25.157 30.589 1.00 28.06 76 ALA B C 1
ATOM 4446 O O . ALA B 1 77 ? 10.506 24.607 30.221 1.00 29.80 76 ALA B O 1
ATOM 4453 N N . ASP B 1 78 ? 8.368 25.144 29.851 1.00 27.21 77 ASP B N 1
ATOM 4454 C CA . ASP B 1 78 ? 8.260 24.384 28.614 1.00 29.61 77 ASP B CA 1
ATOM 4455 C C . ASP B 1 78 ? 8.686 25.191 27.403 1.00 29.22 77 ASP B C 1
ATOM 4456 O O . ASP B 1 78 ? 8.907 24.613 26.336 1.00 32.92 77 ASP B O 1
ATOM 4465 N N . ALA B 1 79 ? 8.855 26.498 27.562 1.00 28.95 78 ALA B N 1
ATOM 4466 C CA . ALA B 1 79 ? 9.015 27.382 26.421 1.00 27.23 78 ALA B CA 1
ATOM 4467 C C . ALA B 1 79 ? 10.403 27.255 25.815 1.00 28.30 78 ALA B C 1
ATOM 4468 O O . ALA B 1 79 ? 11.416 27.247 26.527 1.00 28.21 78 ALA B O 1
ATOM 4475 N N . GLU B 1 80 ? 10.437 27.164 24.490 1.00 27.07 79 GLU B N 1
ATOM 4476 C CA . GLU B 1 80 ? 11.650 27.319 23.716 1.00 26.83 79 GLU B CA 1
ATOM 4477 C C . GLU B 1 80 ? 11.419 28.426 22.698 1.00 25.61 79 GLU B C 1
ATOM 4478 O O . GLU B 1 80 ? 10.301 28.612 22.199 1.00 26.77 79 GLU B O 1
ATOM 4490 N N . VAL B 1 81 ? 12.479 29.161 22.385 1.00 23.46 80 VAL B N 1
ATOM 4491 C CA . VAL B 1 81 ? 12.423 30.233 21.400 1.00 26.04 80 VAL B CA 1
ATOM 4492 C C . VAL B 1 81 ? 13.594 30.050 20.442 1.00 26.05 80 VAL B C 1
ATOM 4493 O O . VAL B 1 81 ? 14.715 29.758 20.873 1.00 27.15 80 VAL B O 1
ATOM 4506 N N . TYR B 1 82 ? 13.316 30.153 19.147 1.00 23.40 81 TYR B N 1
ATOM 4507 C CA . TYR B 1 82 ? 14.330 30.125 18.101 1.00 23.25 81 TYR B CA 1
ATOM 4508 C C . TYR B 1 82 ? 14.590 31.543 17.622 1.00 22.41 81 TYR B C 1
ATOM 4509 O O . TYR B 1 82 ? 13.668 32.358 17.535 1.00 23.54 81 TYR B O 1
ATOM 4527 N N . THR B 1 83 ? 15.851 31.842 17.330 1.00 23.02 82 THR B N 1
ATOM 4528 C CA . THR B 1 83 ? 16.249 33.200 17.010 1.00 21.82 82 THR B CA 1
ATOM 4529 C C . THR B 1 83 ? 17.060 33.244 15.729 1.00 22.30 82 THR B C 1
ATOM 4530 O O . THR B 1 83 ? 17.769 32.297 15.390 1.00 21.97 82 THR B O 1
ATOM 4541 N N . ASN B 1 84 ? 16.964 34.377 15.037 1.00 20.61 83 ASN B N 1
ATOM 4542 C CA . ASN B 1 84 ? 17.912 34.719 13.994 1.00 22.96 83 ASN B CA 1
ATOM 4543 C C . ASN B 1 84 ? 18.457 36.107 14.288 1.00 23.21 83 ASN B C 1
ATOM 4544 O O . ASN B 1 84 ? 17.703 37.008 14.673 1.00 24.21 83 ASN B O 1
ATOM 4555 N N . LEU B 1 85 ? 19.756 36.280 14.086 1.00 24.51 84 LEU B N 1
ATOM 4556 C CA . LEU B 1 85 ? 20.383 37.597 14.144 1.00 26.21 84 LEU B CA 1
ATOM 4557 C C . LEU B 1 85 ? 20.289 38.175 12.736 1.00 27.15 84 LEU B C 1
ATOM 4558 O O . LEU B 1 85 ? 20.890 37.633 11.800 1.00 28.13 84 LEU B O 1
ATOM 4574 N N . ILE B 1 86 ? 19.490 39.233 12.568 1.00 24.03 85 ILE B N 1
ATOM 4575 C CA . ILE B 1 86 ? 19.160 39.716 11.233 1.00 26.57 85 ILE B CA 1
ATOM 4576 C C . ILE B 1 86 ? 19.896 40.993 10.829 1.00 25.80 85 ILE B C 1
ATOM 4577 O O . ILE B 1 86 ? 19.966 41.292 9.625 1.00 27.89 85 ILE B O 1
ATOM 4593 N N . GLU B 1 87 ? 20.473 41.729 11.785 1.00 25.90 86 GLU B N 1
ATOM 4594 C CA . GLU B 1 87 ? 21.223 42.938 11.476 1.00 24.96 86 GLU B CA 1
ATOM 4595 C C . GLU B 1 87 ? 22.050 43.287 12.709 1.00 25.07 86 GLU B C 1
ATOM 4596 O O . GLU B 1 87 ? 21.613 43.064 13.841 1.00 25.38 86 GLU B O 1
ATOM 4608 N N A MET B 1 88 ? 23.244 43.844 12.486 0.43 25.07 87 MET B N 1
ATOM 4609 N N B MET B 1 88 ? 23.241 43.820 12.476 0.57 24.82 87 MET B N 1
ATOM 4610 C CA A MET B 1 88 ? 24.137 44.186 13.592 0.43 26.11 87 MET B CA 1
ATOM 4611 C CA B MET B 1 88 ? 24.031 44.321 13.585 0.57 26.42 87 MET B CA 1
ATOM 4612 C C A MET B 1 88 ? 25.147 45.236 13.140 0.43 25.36 87 MET B C 1
ATOM 4613 C C B MET B 1 88 ? 24.975 45.405 13.089 0.57 25.35 87 MET B C 1
ATOM 4614 O O A MET B 1 88 ? 25.605 45.204 11.995 0.43 25.73 87 MET B O 1
ATOM 4615 O O B MET B 1 88 ? 25.215 45.561 11.887 0.57 26.99 87 MET B O 1
ATOM 4642 N N . LYS B 1 89 ? 25.517 46.145 14.050 1.00 26.09 88 LYS B N 1
ATOM 4643 C CA . LYS B 1 89 ? 26.613 47.080 13.804 1.00 23.94 88 LYS B CA 1
ATOM 4644 C C . LYS B 1 89 ? 27.322 47.303 15.129 1.00 26.28 88 LYS B C 1
ATOM 4645 O O . LYS B 1 89 ? 26.723 47.841 16.068 1.00 27.97 88 LYS B O 1
ATOM 4665 N N . MET B 1 90 ? 28.584 46.882 15.213 1.00 25.93 89 MET B N 1
ATOM 4666 C CA . MET B 1 90 ? 29.421 47.201 16.360 1.00 26.57 89 MET B CA 1
ATOM 4667 C C . MET B 1 90 ? 30.710 47.845 15.874 1.00 26.57 89 MET B C 1
ATOM 4668 O O . MET B 1 90 ? 31.235 47.484 14.812 1.00 27.94 89 MET B O 1
ATOM 4682 N N . VAL B 1 91 ? 31.202 48.817 16.639 1.00 25.47 90 VAL B N 1
ATOM 4683 C CA . VAL B 1 91 ? 32.391 49.562 16.259 1.00 26.57 90 VAL B CA 1
ATOM 4684 C C . VAL B 1 91 ? 33.370 49.597 17.424 1.00 27.54 90 VAL B C 1
ATOM 4685 O O . VAL B 1 91 ? 32.975 49.740 18.589 1.00 29.27 90 VAL B O 1
ATOM 4698 N N . GLY B 1 92 ? 34.654 49.456 17.100 1.00 28.75 91 GLY B N 1
ATOM 4699 C CA . GLY B 1 92 ? 35.720 49.626 18.062 1.00 30.38 91 GLY B CA 1
ATOM 4700 C C . GLY B 1 92 ? 36.920 50.156 17.311 1.00 31.46 91 GLY B C 1
ATOM 4701 O O . GLY B 1 92 ? 36.947 50.185 16.078 1.00 31.75 91 GLY B O 1
ATOM 4705 N N . GLU B 1 93 ? 37.910 50.609 18.061 1.00 33.50 92 GLU B N 1
ATOM 4706 C CA . GLU B 1 93 ? 39.078 51.201 17.431 1.00 42.64 92 GLU B CA 1
ATOM 4707 C C . GLU B 1 93 ? 40.336 50.853 18.199 1.00 40.56 92 GLU B C 1
ATOM 4708 O O . GLU B 1 93 ? 40.320 50.644 19.412 1.00 39.18 92 GLU B O 1
ATOM 4720 N N . CYS B 1 94 ? 41.431 50.848 17.456 1.00 41.77 93 CYS B N 1
ATOM 4721 C CA . CYS B 1 94 ? 42.706 50.308 17.877 1.00 43.80 93 CYS B CA 1
ATOM 4722 C C . CYS B 1 94 ? 43.731 50.990 16.987 1.00 45.62 93 CYS B C 1
ATOM 4723 O O . CYS B 1 94 ? 43.484 51.190 15.793 1.00 44.90 93 CYS B O 1
ATOM 4731 N N . GLU B 1 95 ? 44.836 51.435 17.588 1.00 47.94 94 GLU B N 1
ATOM 4732 C CA . GLU B 1 95 ? 45.842 52.150 16.810 1.00 52.05 94 GLU B CA 1
ATOM 4733 C C . GLU B 1 95 ? 46.394 51.268 15.703 1.00 46.55 94 GLU B C 1
ATOM 4734 O O . GLU B 1 95 ? 46.537 51.708 14.557 1.00 47.01 94 GLU B O 1
ATOM 4746 N N . GLU B 1 96 ? 46.708 50.017 16.031 1.00 45.95 95 GLU B N 1
ATOM 4747 C CA . GLU B 1 96 ? 47.373 49.137 15.080 1.00 51.13 95 GLU B CA 1
ATOM 4748 C C . GLU B 1 96 ? 46.411 48.659 13.998 1.00 46.85 95 GLU B C 1
ATOM 4749 O O . GLU B 1 96 ? 46.784 48.575 12.821 1.00 48.64 95 GLU B O 1
ATOM 4761 N N . LEU B 1 97 ? 45.171 48.347 14.369 1.00 42.92 96 LEU B N 1
ATOM 4762 C CA . LEU B 1 97 ? 44.206 47.814 13.422 1.00 38.06 96 LEU B CA 1
ATOM 4763 C C . LEU B 1 97 ? 43.262 48.868 12.856 1.00 39.23 96 LEU B C 1
ATOM 4764 O O . LEU B 1 97 ? 42.540 48.573 11.894 1.00 37.36 96 LEU B O 1
ATOM 4780 N N . GLY B 1 98 ? 43.268 50.080 13.401 1.00 39.08 97 GLY B N 1
ATOM 4781 C CA . GLY B 1 98 ? 42.346 51.105 12.957 1.00 38.77 97 GLY B CA 1
ATOM 4782 C C . GLY B 1 98 ? 40.946 50.892 13.510 1.00 35.80 97 GLY B C 1
ATOM 4783 O O . GLY B 1 98 ? 40.721 50.112 14.438 1.00 34.43 97 GLY B O 1
ATOM 4787 N N . LYS B 1 99 ? 39.986 51.599 12.913 1.00 34.90 98 LYS B N 1
ATOM 4788 C CA . LYS B 1 99 ? 38.586 51.449 13.294 1.00 33.49 98 LYS B CA 1
ATOM 4789 C C . LYS B 1 99 ? 38.026 50.175 12.675 1.00 31.74 98 LYS B C 1
ATOM 4790 O O . LYS B 1 99 ? 38.129 49.973 11.463 1.00 34.59 98 LYS B O 1
ATOM 4809 N N . ILE B 1 100 ? 37.439 49.317 13.505 1.00 29.67 99 ILE B N 1
ATOM 4810 C CA . ILE B 1 100 ? 36.886 48.042 13.062 1.00 28.51 99 ILE B CA 1
ATOM 4811 C C . ILE B 1 100 ? 35.373 48.092 13.202 1.00 30.68 99 ILE B C 1
ATOM 4812 O O . ILE B 1 100 ? 34.858 48.361 14.294 1.00 29.28 99 ILE B O 1
ATOM 4828 N N . THR B 1 101 ? 34.664 47.772 12.118 1.00 29.62 100 THR B N 1
ATOM 4829 C CA . THR B 1 101 ? 33.208 47.735 12.121 1.00 29.04 100 THR B CA 1
ATOM 4830 C C . THR B 1 101 ? 32.764 46.307 11.847 1.00 27.27 100 THR B C 1
ATOM 4831 O O . THR B 1 101 ? 33.191 45.698 10.859 1.00 26.40 100 THR B O 1
ATOM 4842 N N . VAL B 1 102 ? 31.906 45.777 12.717 1.00 25.75 101 VAL B N 1
ATOM 4843 C CA . VAL B 1 102 ? 31.446 44.396 12.636 1.00 25.04 101 VAL B CA 1
ATOM 4844 C C . VAL B 1 102 ? 29.976 44.405 12.240 1.00 26.22 101 VAL B C 1
ATOM 4845 O O . VAL B 1 102 ? 29.148 45.050 12.897 1.00 24.44 101 VAL B O 1
ATOM 4858 N N . THR B 1 103 ? 29.663 43.701 11.155 1.00 25.28 102 THR B N 1
ATOM 4859 C CA . THR B 1 103 ? 28.315 43.564 10.634 1.00 25.58 102 THR B CA 1
ATOM 4860 C C . THR B 1 103 ? 28.090 42.093 10.298 1.00 23.36 102 THR B C 1
ATOM 4861 O O . THR B 1 103 ? 28.976 41.252 10.474 1.00 24.53 102 THR B O 1
ATOM 4872 N N . LEU B 1 104 ? 26.899 41.765 9.812 1.00 23.09 103 LEU B N 1
ATOM 4873 C CA . LEU B 1 104 ? 26.635 40.391 9.425 1.00 24.54 103 LEU B CA 1
ATOM 4874 C C . LEU B 1 104 ? 27.093 40.098 8.009 1.00 24.30 103 LEU B C 1
ATOM 4875 O O . LEU B 1 104 ? 26.990 40.933 7.104 1.00 24.00 103 LEU B O 1
ATOM 4891 N N . ASN B 1 105 ? 27.557 38.871 7.814 1.00 22.41 104 ASN B N 1
ATOM 4892 C CA . ASN B 1 105 ? 27.830 38.384 6.466 1.00 22.28 104 ASN B CA 1
ATOM 4893 C C . ASN B 1 105 ? 26.500 38.038 5.804 1.00 23.51 104 ASN B C 1
ATOM 4894 O O . ASN B 1 105 ? 25.785 37.145 6.300 1.00 23.22 104 ASN B O 1
ATOM 4905 N N . PRO B 1 106 ? 26.118 38.715 4.716 1.00 23.95 105 PRO B N 1
ATOM 4906 C CA . PRO B 1 106 ? 24.805 38.446 4.111 1.00 26.96 105 PRO B CA 1
ATOM 4907 C C . PRO B 1 106 ? 24.662 37.045 3.558 1.00 28.21 105 PRO B C 1
ATOM 4908 O O . PRO B 1 106 ? 23.528 36.601 3.325 1.00 28.77 105 PRO B O 1
ATOM 4919 N N . ASP B 1 107 ? 25.767 36.330 3.352 1.00 25.19 106 ASP B N 1
ATOM 4920 C CA . ASP B 1 107 ? 25.698 34.979 2.824 1.00 26.76 106 ASP B CA 1
ATOM 4921 C C . ASP B 1 107 ? 25.386 33.950 3.900 1.00 24.31 106 ASP B C 1
ATOM 4922 O O . ASP B 1 107 ? 25.184 32.773 3.563 1.00 24.90 106 ASP B O 1
ATOM 4931 N N . CYS B 1 108 ? 25.363 34.343 5.178 1.00 21.86 107 CYS B N 1
ATOM 4932 C CA . CYS B 1 108 ? 25.244 33.398 6.280 1.00 22.65 107 CYS B CA 1
ATOM 4933 C C . CYS B 1 108 ? 23.990 33.711 7.079 1.00 24.16 107 CYS B C 1
ATOM 4934 O O . CYS B 1 108 ? 23.746 34.871 7.435 1.00 25.94 107 CYS B O 1
ATOM 4942 N N . LEU B 1 109 ? 23.229 32.676 7.416 1.00 23.10 108 LEU B N 1
ATOM 4943 C CA . LEU B 1 109 ? 22.129 32.822 8.362 1.00 22.30 108 LEU B CA 1
ATOM 4944 C C . LEU B 1 109 ? 22.701 32.610 9.755 1.00 22.83 108 LEU B C 1
ATOM 4945 O O . LEU B 1 109 ? 23.150 31.508 10.083 1.00 22.73 108 LEU B O 1
ATOM 4961 N N . SER B 1 110 ? 22.702 33.668 10.559 1.00 21.56 109 SER B N 1
ATOM 4962 C CA . SER B 1 110 ? 23.091 33.592 11.960 1.00 20.53 109 SER B CA 1
ATOM 4963 C C . SER B 1 110 ? 21.856 33.250 12.785 1.00 20.84 109 SER B C 1
ATOM 4964 O O . SER B 1 110 ? 20.852 33.972 12.733 1.00 22.85 109 SER B O 1
ATOM 4972 N N . ALA B 1 111 ? 21.921 32.149 13.534 1.00 21.72 110 ALA B N 1
ATOM 4973 C CA . ALA B 1 111 ? 20.723 31.583 14.127 1.00 23.83 110 ALA B CA 1
ATOM 4974 C C . ALA B 1 111 ? 21.061 30.978 15.486 1.00 21.43 110 ALA B C 1
ATOM 4975 O O . ALA B 1 111 ? 22.188 30.528 15.734 1.00 22.37 110 ALA B O 1
ATOM 4982 N N . GLY B 1 112 ? 20.063 30.942 16.361 1.00 22.97 111 GLY B N 1
ATOM 4983 C CA . GLY B 1 112 ? 20.284 30.469 17.708 1.00 23.52 111 GLY B CA 1
ATOM 4984 C C . GLY B 1 112 ? 18.997 30.003 18.347 1.00 22.08 111 GLY B C 1
ATOM 4985 O O . GLY B 1 112 ? 17.961 29.870 17.691 1.00 23.86 111 GLY B O 1
ATOM 4989 N N . GLN B 1 113 ? 19.083 29.724 19.640 1.00 22.49 112 GLN B N 1
ATOM 4990 C CA . GLN B 1 113 ? 17.909 29.260 20.358 1.00 24.80 112 GLN B CA 1
ATOM 4991 C C . GLN B 1 113 ? 18.075 29.541 21.843 1.00 23.04 112 GLN B C 1
ATOM 4992 O O . GLN B 1 113 ? 19.184 29.780 22.342 1.00 22.02 112 GLN B O 1
ATOM 5006 N N . ILE B 1 114 ? 16.939 29.504 22.537 1.00 23.42 113 ILE B N 1
ATOM 5007 C CA . ILE B 1 114 ? 16.877 29.691 23.977 1.00 21.66 113 ILE B CA 1
ATOM 5008 C C . ILE B 1 114 ? 16.065 28.527 24.507 1.00 23.75 113 ILE B C 1
ATOM 5009 O O . ILE B 1 114 ? 14.906 28.352 24.119 1.00 24.36 113 ILE B O 1
ATOM 5025 N N . ARG B 1 115 ? 16.674 27.718 25.361 1.00 21.86 114 ARG B N 1
ATOM 5026 C CA . ARG B 1 115 ? 15.980 26.576 25.930 1.00 24.48 114 ARG B CA 1
ATOM 5027 C C . ARG B 1 115 ? 16.682 26.161 27.216 1.00 22.09 114 ARG B C 1
ATOM 5028 O O . ARG B 1 115 ? 17.850 26.490 27.455 1.00 24.16 114 ARG B O 1
ATOM 5049 N N . THR B 1 116 ? 15.955 25.410 28.028 1.00 23.79 115 THR B N 1
ATOM 5050 C CA . THR B 1 116 ? 16.513 24.894 29.265 1.00 22.09 115 THR B CA 1
ATOM 5051 C C . THR B 1 116 ? 17.749 24.056 28.962 1.00 24.28 115 THR B C 1
ATOM 5052 O O . THR B 1 116 ? 17.690 23.167 28.103 1.00 24.56 115 THR B O 1
ATOM 5063 N N . PRO B 1 117 ? 18.861 24.261 29.664 1.00 23.34 116 PRO B N 1
ATOM 5064 C CA . PRO B 1 117 ? 20.029 23.405 29.436 1.00 22.66 116 PRO B CA 1
ATOM 5065 C C . PRO B 1 117 ? 19.786 21.995 29.953 1.00 23.07 116 PRO B C 1
ATOM 5066 O O . PRO B 1 117 ? 18.963 21.766 30.843 1.00 26.19 116 PRO B O 1
ATOM 5077 N N . PHE B 1 118 ? 20.521 21.035 29.369 1.00 24.82 117 PHE B N 1
ATOM 5078 C CA . PHE B 1 118 ? 20.435 19.667 29.860 1.00 26.81 117 PHE B CA 1
ATOM 5079 C C . PHE B 1 118 ? 21.279 19.481 31.104 1.00 28.47 117 PHE B C 1
ATOM 5080 O O . PHE B 1 118 ? 21.001 18.582 31.902 1.00 33.65 117 PHE B O 1
ATOM 5097 N N . ASP B 1 119 ? 22.219 20.395 31.320 1.00 28.41 118 ASP B N 1
ATOM 5098 C CA . ASP B 1 119 ? 23.213 20.328 32.384 1.00 36.63 118 ASP B CA 1
ATOM 5099 C C . ASP B 1 119 ? 23.206 21.628 33.174 1.00 26.78 118 ASP B C 1
ATOM 5100 O O . ASP B 1 119 ? 24.207 22.353 33.200 1.00 29.86 118 ASP B O 1
ATOM 5109 N N . PRO B 1 120 ? 22.134 21.923 33.892 1.00 27.48 119 PRO B N 1
ATOM 5110 C CA . PRO B 1 120 ? 22.083 23.218 34.578 1.00 25.69 119 PRO B CA 1
ATOM 5111 C C . PRO B 1 120 ? 23.165 23.364 35.639 1.00 23.69 119 PRO B C 1
ATOM 5112 O O . PRO B 1 120 ? 23.482 22.418 36.376 1.00 24.29 119 PRO B O 1
ATOM 5123 N N . TYR B 1 121 ? 23.728 24.584 35.712 1.00 23.47 120 TYR B N 1
ATOM 5124 C CA . TYR B 1 121 ? 24.801 24.858 36.659 1.00 23.61 120 TYR B CA 1
ATOM 5125 C C . TYR B 1 121 ? 24.217 25.179 38.026 1.00 25.72 120 TYR B C 1
ATOM 5126 O O . TYR B 1 121 ? 23.037 25.506 38.173 1.00 26.55 120 TYR B O 1
ATOM 5144 N N . ALA B 1 122 ? 25.082 25.109 39.035 1.00 23.25 121 ALA B N 1
ATOM 5145 C CA . ALA B 1 122 ? 24.643 25.367 40.399 1.00 23.87 121 ALA B CA 1
ATOM 5146 C C . ALA B 1 122 ? 23.980 26.733 40.511 1.00 30.17 121 ALA B C 1
ATOM 5147 O O . ALA B 1 122 ? 22.968 26.889 41.201 1.00 34.44 121 ALA B O 1
ATOM 5154 N N . GLY B 1 123 ? 24.500 27.727 39.802 1.00 23.74 122 GLY B N 1
ATOM 5155 C CA . GLY B 1 123 ? 23.928 29.047 39.946 1.00 25.82 122 GLY B CA 1
ATOM 5156 C C . GLY B 1 123 ? 22.812 29.358 38.990 1.00 28.09 122 GLY B C 1
ATOM 5157 O O . GLY B 1 123 ? 22.307 30.488 38.969 1.00 30.88 122 GLY B O 1
ATOM 5161 N N . GLU B 1 124 ? 22.414 28.389 38.173 1.00 23.51 123 GLU B N 1
ATOM 5162 C CA . GLU B 1 124 ? 21.268 28.592 37.301 1.00 23.76 123 GLU B CA 1
ATOM 5163 C C . GLU B 1 124 ? 19.949 28.212 37.946 1.00 28.15 123 GLU B C 1
ATOM 5164 O O . GLU B 1 124 ? 18.938 28.876 37.701 1.00 32.50 123 GLU B O 1
ATOM 5176 N N . GLY B 1 125 ? 19.914 27.160 38.754 1.00 26.14 124 GLY B N 1
ATOM 5177 C CA . GLY B 1 125 ? 18.646 26.698 39.249 1.00 25.08 124 GLY B CA 1
ATOM 5178 C C . GLY B 1 125 ? 17.942 25.930 38.152 1.00 25.23 124 GLY B C 1
ATOM 5179 O O . GLY B 1 125 ? 18.409 25.859 37.009 1.00 28.94 124 GLY B O 1
ATOM 5183 N N . PRO B 1 126 ? 16.851 25.257 38.512 1.00 24.74 125 PRO B N 1
ATOM 5184 C CA . PRO B 1 126 ? 16.117 24.433 37.543 1.00 24.78 125 PRO B CA 1
ATOM 5185 C C . PRO B 1 126 ? 15.222 25.220 36.591 1.00 26.77 125 PRO B C 1
ATOM 5186 O O . PRO B 1 126 ? 14.643 24.608 35.676 1.00 26.83 125 PRO B O 1
ATOM 5197 N N . SER B 1 127 ? 15.073 26.542 36.767 1.00 24.83 126 SER B N 1
ATOM 5198 C CA . SER B 1 127 ? 14.179 27.300 35.906 1.00 23.18 126 SER B CA 1
ATOM 5199 C C . SER B 1 127 ? 14.900 28.105 34.835 1.00 23.76 126 SER B C 1
ATOM 5200 O O . SER B 1 127 ? 14.289 28.424 33.812 1.00 25.24 126 SER B O 1
ATOM 5208 N N . ALA B 1 128 ? 16.179 28.410 35.017 1.00 24.17 127 ALA B N 1
ATOM 5209 C CA . ALA B 1 128 ? 16.882 29.247 34.056 1.00 25.10 127 ALA B CA 1
ATOM 5210 C C . ALA B 1 128 ? 17.064 28.516 32.732 1.00 24.35 127 ALA B C 1
ATOM 5211 O O . ALA B 1 128 ? 17.075 27.279 32.668 1.00 24.98 127 ALA B O 1
ATOM 5218 N N . LYS B 1 129 ? 17.206 29.297 31.667 1.00 22.55 128 LYS B N 1
ATOM 5219 C CA . LYS B 1 129 ? 17.450 28.766 30.337 1.00 22.03 128 LYS B CA 1
ATOM 5220 C C . LYS B 1 129 ? 18.854 29.147 29.889 1.00 24.52 128 LYS B C 1
ATOM 5221 O O . LYS B 1 129 ? 19.607 29.823 30.598 1.00 24.79 128 LYS B O 1
ATOM 5240 N N . ALA B 1 130 ? 19.234 28.618 28.733 1.00 23.73 129 ALA B N 1
ATOM 5241 C CA . ALA B 1 130 ? 20.505 28.915 28.091 1.00 24.03 129 ALA B CA 1
ATOM 5242 C C . ALA B 1 130 ? 20.225 29.442 26.685 1.00 23.59 129 ALA B C 1
ATOM 5243 O O . ALA B 1 130 ? 19.375 28.902 25.962 1.00 25.56 129 ALA B O 1
ATOM 5250 N N . CYS B 1 131 ? 20.949 30.492 26.301 1.00 23.16 130 CYS B N 1
ATOM 5251 C CA . CYS B 1 131 ? 20.805 31.150 25.010 1.00 23.97 130 CYS B CA 1
ATOM 5252 C C . CYS B 1 131 ? 22.098 30.978 24.233 1.00 24.34 130 CYS B C 1
ATOM 5253 O O . CYS B 1 131 ? 23.183 31.115 24.788 1.00 25.10 130 CYS B O 1
ATOM 5261 N N . ARG B 1 132 ? 21.977 30.671 22.948 1.00 22.90 131 ARG B N 1
ATOM 5262 C CA . ARG B 1 132 ? 23.133 30.492 22.079 1.00 20.73 131 ARG B CA 1
ATOM 5263 C C . ARG B 1 132 ? 22.816 31.075 20.716 1.00 22.14 131 ARG B C 1
ATOM 5264 O O . ARG B 1 132 ? 21.658 31.132 20.318 1.00 21.40 131 ARG B O 1
ATOM 5285 N N . MET B 1 133 ? 23.862 31.512 20.019 1.00 22.08 132 MET B N 1
ATOM 5286 C CA . MET B 1 133 ? 23.737 32.072 18.682 1.00 21.95 132 MET B CA 1
ATOM 5287 C C . MET B 1 133 ? 24.994 31.710 17.908 1.00 23.89 132 MET B C 1
ATOM 5288 O O . MET B 1 133 ? 26.101 31.818 18.447 1.00 23.21 132 MET B O 1
ATOM 5302 N N . ALA B 1 134 ? 24.819 31.280 16.652 1.00 23.31 133 ALA B N 1
ATOM 5303 C CA . ALA B 1 134 ? 25.933 30.924 15.780 1.00 21.45 133 ALA B CA 1
ATOM 5304 C C . ALA B 1 134 ? 25.995 31.976 14.679 1.00 23.25 133 ALA B C 1
ATOM 5305 O O . ALA B 1 134 ? 25.036 32.124 13.908 1.00 22.28 133 ALA B O 1
ATOM 5312 N N . VAL B 1 135 ? 27.110 32.707 14.603 1.00 21.75 134 VAL B N 1
ATOM 5313 C CA . VAL B 1 135 ? 27.155 33.962 13.858 1.00 20.44 134 VAL B CA 1
ATOM 5314 C C . VAL B 1 135 ? 28.182 33.925 12.730 1.00 23.48 134 VAL B C 1
ATOM 5315 O O . VAL B 1 135 ? 29.339 33.534 12.930 1.00 22.64 134 VAL B O 1
ATOM 5328 N N . GLY B 1 136 ? 27.757 34.380 11.553 1.00 21.70 135 GLY B N 1
ATOM 5329 C CA . GLY B 1 136 ? 28.660 34.687 10.457 1.00 22.64 135 GLY B CA 1
ATOM 5330 C C . GLY B 1 136 ? 28.825 36.188 10.293 1.00 24.06 135 GLY B C 1
ATOM 5331 O O . GLY B 1 136 ? 27.872 36.887 9.921 1.00 22.09 135 GLY B O 1
ATOM 5335 N N . ALA B 1 137 ? 30.029 36.697 10.555 1.00 22.44 136 ALA B N 1
ATOM 5336 C CA . ALA B 1 137 ? 30.256 38.131 10.610 1.00 22.86 136 ALA B CA 1
ATOM 5337 C C . ALA B 1 137 ? 31.249 38.599 9.558 1.00 22.64 136 ALA B C 1
ATOM 5338 O O . ALA B 1 137 ? 31.977 37.815 8.946 1.00 22.45 136 ALA B O 1
ATOM 5345 N N . ILE B 1 138 ? 31.263 39.918 9.394 1.00 23.06 137 ILE B N 1
ATOM 5346 C CA . ILE B 1 138 ? 32.229 40.639 8.580 1.00 23.55 137 ILE B CA 1
ATOM 5347 C C . ILE B 1 138 ? 32.930 41.638 9.489 1.00 25.33 137 ILE B C 1
ATOM 5348 O O . ILE B 1 138 ? 32.274 42.378 10.237 1.00 24.95 137 ILE B O 1
ATOM 5364 N N . PHE B 1 139 ? 34.256 41.683 9.406 1.00 25.63 138 PHE B N 1
ATOM 5365 C CA . PHE B 1 139 ? 35.071 42.623 10.168 1.00 24.29 138 PHE B CA 1
ATOM 5366 C C . PHE B 1 139 ? 35.725 43.570 9.173 1.00 25.34 138 PHE B C 1
ATOM 5367 O O . PHE B 1 139 ? 36.646 43.173 8.454 1.00 26.36 138 PHE B O 1
ATOM 5384 N N . ASP B 1 140 ? 35.247 44.805 9.126 1.00 25.44 139 ASP B N 1
ATOM 5385 C CA . ASP B 1 140 ? 35.767 45.801 8.200 1.00 26.55 139 ASP B CA 1
ATOM 5386 C C . ASP B 1 140 ? 36.924 46.544 8.860 1.00 29.40 139 ASP B C 1
ATOM 5387 O O . ASP B 1 140 ? 36.743 47.199 9.897 1.00 29.33 139 ASP B O 1
ATOM 5396 N N . MET B 1 141 ? 38.107 46.460 8.244 1.00 29.82 140 MET B N 1
ATOM 5397 C CA . MET B 1 141 ? 39.330 47.052 8.781 1.00 33.96 140 MET B CA 1
ATOM 5398 C C . MET B 1 141 ? 39.922 47.980 7.727 1.00 34.63 140 MET B C 1
ATOM 5399 O O . MET B 1 141 ? 40.955 47.676 7.113 1.00 36.71 140 MET B O 1
ATOM 5413 N N . PRO B 1 142 ? 39.295 49.136 7.514 1.00 32.91 141 PRO B N 1
ATOM 5414 C CA . PRO B 1 142 ? 39.767 50.058 6.467 1.00 35.47 141 PRO B CA 1
ATOM 5415 C C . PRO B 1 142 ? 41.228 50.429 6.584 1.00 40.35 141 PRO B C 1
ATOM 5416 O O . PRO B 1 142 ? 41.883 50.664 5.559 1.00 39.46 141 PRO B O 1
ATOM 5427 N N . LYS B 1 143 ? 41.759 50.529 7.805 1.00 45.75 142 LYS B N 1
ATOM 5428 C CA . LYS B 1 143 ? 43.153 50.925 7.947 1.00 48.86 142 LYS B CA 1
ATOM 5429 C C . LYS B 1 143 ? 44.058 49.948 7.220 1.00 46.34 142 LYS B C 1
ATOM 5430 O O . LYS B 1 143 ? 45.045 50.347 6.594 1.00 48.22 142 LYS B O 1
ATOM 5449 N N . LEU B 1 144 ? 43.723 48.667 7.275 1.00 43.69 143 LEU B N 1
ATOM 5450 C CA . LEU B 1 144 ? 44.496 47.620 6.627 1.00 43.64 143 LEU B CA 1
ATOM 5451 C C . LEU B 1 144 ? 44.036 47.346 5.203 1.00 40.31 143 LEU B C 1
ATOM 5452 O O . LEU B 1 144 ? 44.601 46.469 4.543 1.00 42.11 143 LEU B O 1
ATOM 5468 N N . GLY B 1 145 ? 43.041 48.083 4.716 1.00 39.70 144 GLY B N 1
ATOM 5469 C CA . GLY B 1 145 ? 42.501 47.849 3.390 1.00 39.38 144 GLY B CA 1
ATOM 5470 C C . GLY B 1 145 ? 41.820 46.512 3.234 1.00 38.44 144 GLY B C 1
ATOM 5471 O O . GLY B 1 145 ? 41.743 45.986 2.117 1.00 38.56 144 GLY B O 1
ATOM 5475 N N . LEU B 1 146 ? 41.275 45.965 4.316 1.00 36.95 145 LEU B N 1
ATOM 5476 C CA . LEU B 1 146 ? 40.757 44.609 4.300 1.00 39.15 145 LEU B CA 1
ATOM 5477 C C . LEU B 1 146 ? 39.369 44.532 4.919 1.00 33.70 145 LEU B C 1
ATOM 5478 O O . LEU B 1 146 ? 39.014 45.323 5.795 1.00 32.53 145 LEU B O 1
ATOM 5494 N N . LYS B 1 147 ? 38.594 43.555 4.454 1.00 28.00 146 LYS B N 1
ATOM 5495 C CA . LYS B 1 147 ? 37.405 43.078 5.143 1.00 25.93 146 LYS B CA 1
ATOM 5496 C C . LYS B 1 147 ? 37.614 41.588 5.390 1.00 24.01 146 LYS B C 1
ATOM 5497 O O . LYS B 1 147 ? 38.016 40.859 4.475 1.00 26.42 146 LYS B O 1
ATOM 5516 N N . LEU B 1 148 ? 37.343 41.132 6.608 1.00 24.85 147 LEU B N 1
ATOM 5517 C CA . LEU B 1 148 ? 37.524 39.732 6.962 1.00 22.32 147 LEU B CA 1
ATOM 5518 C C . LEU B 1 148 ? 36.196 39.073 7.303 1.00 23.69 147 LEU B C 1
ATOM 5519 O O . LEU B 1 148 ? 35.224 39.739 7.672 1.00 26.80 147 LEU B O 1
ATOM 5535 N N A MET B 1 149 ? 36.176 37.748 7.198 0.42 23.14 148 MET B N 1
ATOM 5536 N N B MET B 1 149 ? 36.160 37.741 7.174 0.58 23.11 148 MET B N 1
ATOM 5537 C CA A MET B 1 149 ? 34.990 36.972 7.508 0.42 22.93 148 MET B CA 1
ATOM 5538 C CA B MET B 1 149 ? 34.964 36.964 7.463 0.58 22.90 148 MET B CA 1
ATOM 5539 C C A MET B 1 149 ? 35.415 35.681 8.195 0.42 22.63 148 MET B C 1
ATOM 5540 C C B MET B 1 149 ? 35.358 35.603 8.030 0.58 22.70 148 MET B C 1
ATOM 5541 O O A MET B 1 149 ? 36.587 35.301 8.184 0.42 22.36 148 MET B O 1
ATOM 5542 O O B MET B 1 149 ? 36.451 35.095 7.770 0.58 22.48 148 MET B O 1
ATOM 5569 N N . ASN B 1 150 ? 34.440 34.998 8.783 1.00 24.87 149 ASN B N 1
ATOM 5570 C CA . ASN B 1 150 ? 34.640 33.682 9.380 1.00 21.72 149 ASN B CA 1
ATOM 5571 C C . ASN B 1 150 ? 33.799 32.636 8.656 1.00 24.19 149 ASN B C 1
ATOM 5572 O O . ASN B 1 150 ? 32.652 32.900 8.275 1.00 25.28 149 ASN B O 1
ATOM 5584 N N . ARG B 1 151 ? 34.407 31.465 8.421 1.00 25.41 150 ARG B N 1
ATOM 5585 C CA . ARG B 1 151 ? 33.694 30.279 7.946 1.00 25.47 150 ARG B CA 1
ATOM 5586 C C . ARG B 1 151 ? 33.199 29.383 9.075 1.00 26.19 150 ARG B C 1
ATOM 5587 O O . ARG B 1 151 ? 32.111 28.802 8.964 1.00 31.67 150 ARG B O 1
ATOM 5608 N N . GLU B 1 152 ? 33.974 29.244 10.148 1.00 23.39 151 GLU B N 1
ATOM 5609 C CA . GLU B 1 152 ? 33.448 28.592 11.340 1.00 25.63 151 GLU B CA 1
ATOM 5610 C C . GLU B 1 152 ? 32.551 29.608 12.037 1.00 24.91 151 GLU B C 1
ATOM 5611 O O . GLU B 1 152 ? 32.953 30.767 12.183 1.00 26.56 151 GLU B O 1
ATOM 5623 N N . PRO B 1 153 ? 31.319 29.264 12.400 1.00 24.24 152 PRO B N 1
ATOM 5624 C CA . PRO B 1 153 ? 30.481 30.266 13.071 1.00 21.70 152 PRO B CA 1
ATOM 5625 C C . PRO B 1 153 ? 31.069 30.638 14.425 1.00 22.83 152 PRO B C 1
ATOM 5626 O O . PRO B 1 153 ? 31.640 29.801 15.134 1.00 25.56 152 PRO B O 1
ATOM 5637 N N . ILE B 1 154 ? 30.925 31.909 14.785 1.00 21.93 153 ILE B N 1
ATOM 5638 C CA . ILE B 1 154 ? 31.262 32.355 16.132 1.00 21.55 153 ILE B CA 1
ATOM 5639 C C . ILE B 1 154 ? 30.099 31.965 17.031 1.00 23.39 153 ILE B C 1
ATOM 5640 O O . ILE B 1 154 ? 28.964 32.394 16.809 1.00 24.22 153 ILE B O 1
ATOM 5656 N N . ILE B 1 155 ? 30.371 31.124 18.021 1.00 22.69 154 ILE B N 1
ATOM 5657 C CA . ILE B 1 155 ? 29.343 30.611 18.924 1.00 21.53 154 ILE B CA 1
ATOM 5658 C C . ILE B 1 155 ? 29.288 31.530 20.141 1.00 23.51 154 ILE B C 1
ATOM 5659 O O . ILE B 1 155 ? 30.259 31.625 20.908 1.00 24.16 154 ILE B O 1
ATOM 5675 N N . LEU B 1 156 ? 28.153 32.208 20.325 1.00 21.57 155 LEU B N 1
ATOM 5676 C CA . LEU B 1 156 ? 27.980 33.199 21.380 1.00 23.49 155 LEU B CA 1
ATOM 5677 C C . LEU B 1 156 ? 26.912 32.695 22.334 1.00 23.56 155 LEU B C 1
ATOM 5678 O O . LEU B 1 156 ? 25.819 32.310 21.899 1.00 23.48 155 LEU B O 1
ATOM 5694 N N . THR B 1 157 ? 27.227 32.683 23.628 1.00 21.87 156 THR B N 1
ATOM 5695 C CA . THR B 1 157 ? 26.370 32.016 24.593 1.00 22.10 156 THR B CA 1
ATOM 5696 C C . THR B 1 157 ? 26.090 32.917 25.783 1.00 21.05 156 THR B C 1
ATOM 5697 O O . THR B 1 157 ? 26.942 33.698 26.207 1.00 23.36 156 THR B O 1
ATOM 5708 N N . ILE B 1 158 ? 24.884 32.764 26.329 1.00 21.71 157 ILE B N 1
ATOM 5709 C CA . ILE B 1 158 ? 24.462 33.414 27.564 1.00 22.58 157 ILE B CA 1
ATOM 5710 C C . ILE B 1 158 ? 23.849 32.348 28.454 1.00 21.82 157 ILE B C 1
ATOM 5711 O O . ILE B 1 158 ? 22.909 31.663 28.043 1.00 23.51 157 ILE B O 1
ATOM 5727 N N . ASP B 1 159 ? 24.366 32.213 29.663 1.00 23.68 158 ASP B N 1
ATOM 5728 C CA . ASP B 1 159 ? 23.843 31.255 30.625 1.00 22.61 158 ASP B CA 1
ATOM 5729 C C . ASP B 1 159 ? 22.922 31.970 31.613 1.00 21.95 158 ASP B C 1
ATOM 5730 O O . ASP B 1 159 ? 22.812 33.205 31.624 1.00 23.79 158 ASP B O 1
ATOM 5739 N N . ASP B 1 160 ? 22.226 31.172 32.426 1.00 21.30 159 ASP B N 1
ATOM 5740 C CA . ASP B 1 160 ? 21.353 31.700 33.475 1.00 22.89 159 ASP B CA 1
ATOM 5741 C C . ASP B 1 160 ? 20.362 32.734 32.938 1.00 24.47 159 ASP B C 1
ATOM 5742 O O . ASP B 1 160 ? 20.256 33.852 33.454 1.00 25.16 159 ASP B O 1
ATOM 5751 N N . VAL B 1 161 ? 19.646 32.357 31.884 1.00 22.46 160 VAL B N 1
ATOM 5752 C CA . VAL B 1 161 ? 18.648 33.226 31.271 1.00 22.55 160 VAL B CA 1
ATOM 5753 C C . VAL B 1 161 ? 17.341 33.126 32.046 1.00 21.84 160 VAL B C 1
ATOM 5754 O O . VAL B 1 161 ? 16.735 32.051 32.125 1.00 24.80 160 VAL B O 1
ATOM 5767 N N . ARG B 1 162 ? 16.912 34.248 32.627 1.00 22.71 161 ARG B N 1
ATOM 5768 C CA . ARG B 1 162 ? 15.669 34.330 33.384 1.00 24.08 161 ARG B CA 1
ATOM 5769 C C . ARG B 1 162 ? 14.662 35.296 32.776 1.00 27.29 161 ARG B C 1
ATOM 5770 O O . ARG B 1 162 ? 13.576 35.489 33.342 1.00 26.91 161 ARG B O 1
ATOM 5791 N N . SER B 1 163 ? 14.997 35.920 31.652 1.00 27.55 162 SER B N 1
ATOM 5792 C CA . SER B 1 163 ? 14.050 36.728 30.904 1.00 26.93 162 SER B CA 1
ATOM 5793 C C . SER B 1 163 ? 14.396 36.601 29.431 1.00 25.59 162 SER B C 1
ATOM 5794 O O . SER B 1 163 ? 15.549 36.338 29.075 1.00 25.40 162 SER B O 1
ATOM 5802 N N . ILE B 1 164 ? 13.393 36.794 28.576 1.00 26.55 163 ILE B N 1
ATOM 5803 C CA . ILE B 1 164 ? 13.580 36.805 27.132 1.00 26.29 163 ILE B CA 1
ATOM 5804 C C . ILE B 1 164 ? 13.029 38.134 26.633 1.00 26.94 163 ILE B C 1
ATOM 5805 O O . ILE B 1 164 ? 11.829 38.398 26.780 1.00 27.47 163 ILE B O 1
ATOM 5821 N N . PRO B 1 165 ? 13.859 39.023 26.064 1.00 28.14 164 PRO B N 1
ATOM 5822 C CA . PRO B 1 165 ? 15.296 38.826 25.843 1.00 26.60 164 PRO B CA 1
ATOM 5823 C C . PRO B 1 165 ? 16.097 38.943 27.123 1.00 25.91 164 PRO B C 1
ATOM 5824 O O . PRO B 1 165 ? 15.644 39.564 28.083 1.00 26.42 164 PRO B O 1
ATOM 5835 N N . PRO B 1 166 ? 17.296 38.361 27.137 1.00 26.85 165 PRO B N 1
ATOM 5836 C CA . PRO B 1 166 ? 18.160 38.454 28.326 1.00 26.88 165 PRO B CA 1
ATOM 5837 C C . PRO B 1 166 ? 18.900 39.787 28.388 1.00 28.81 165 PRO B C 1
ATOM 5838 O O . PRO B 1 166 ? 20.133 39.855 28.342 1.00 26.90 165 PRO B O 1
ATOM 5849 N N . ALA B 1 167 ? 18.138 40.876 28.491 1.00 29.52 166 ALA B N 1
ATOM 5850 C CA . ALA B 1 167 ? 18.742 42.199 28.574 1.00 29.89 166 ALA B CA 1
ATOM 5851 C C . ALA B 1 167 ? 19.673 42.259 29.782 1.00 28.33 166 ALA B C 1
ATOM 5852 O O . ALA B 1 167 ? 19.384 41.693 30.847 1.00 29.13 166 ALA B O 1
ATOM 5859 N N . GLY B 1 168 ? 20.809 42.934 29.603 1.00 28.05 167 GLY B N 1
ATOM 5860 C CA . GLY B 1 168 ? 21.779 43.121 30.659 1.00 29.13 167 GLY B CA 1
ATOM 5861 C C . GLY B 1 168 ? 22.722 41.964 30.896 1.00 28.50 167 GLY B C 1
ATOM 5862 O O . GLY B 1 168 ? 23.665 42.112 31.684 1.00 31.57 167 GLY B O 1
ATOM 5866 N N . ALA B 1 169 ? 22.524 40.832 30.234 1.00 27.51 168 ALA B N 1
ATOM 5867 C CA . ALA B 1 169 ? 23.232 39.626 30.627 1.00 25.43 168 ALA B CA 1
ATOM 5868 C C . ALA B 1 169 ? 24.641 39.562 30.039 1.00 27.10 168 ALA B C 1
ATOM 5869 O O . ALA B 1 169 ? 24.883 40.026 28.924 1.00 26.01 168 ALA B O 1
ATOM 5876 N N . PRO B 1 170 ? 25.578 38.961 30.774 1.00 24.06 169 PRO B N 1
ATOM 5877 C CA . PRO B 1 170 ? 26.916 38.703 30.230 1.00 25.13 169 PRO B CA 1
ATOM 5878 C C . PRO B 1 170 ? 26.901 37.475 29.332 1.00 24.43 169 PRO B C 1
ATOM 5879 O O . PRO B 1 170 ? 26.113 36.541 29.521 1.00 25.59 169 PRO B O 1
ATOM 5890 N N . GLY B 1 171 ? 27.800 37.479 28.336 1.00 22.28 170 GLY B N 1
ATOM 5891 C CA . GLY B 1 171 ? 27.903 36.363 27.419 1.00 22.34 170 GLY B CA 1
ATOM 5892 C C . GLY B 1 171 ? 29.338 36.124 26.993 1.00 21.66 170 GLY B C 1
ATOM 5893 O O . GLY B 1 171 ? 30.233 36.937 27.250 1.00 23.03 170 GLY B O 1
ATOM 5897 N N . LYS B 1 172 ? 29.541 34.994 26.312 1.00 22.81 171 LYS B N 1
ATOM 5898 C CA . LYS B 1 172 ? 30.879 34.530 25.986 1.00 24.74 171 LYS B CA 1
ATOM 5899 C C . LYS B 1 172 ? 30.924 34.033 24.554 1.00 24.63 171 LYS B C 1
ATOM 5900 O O . LYS B 1 172 ? 29.966 33.429 24.067 1.00 25.67 171 LYS B O 1
ATOM 5919 N N . GLY B 1 173 ? 32.046 34.279 23.885 1.00 24.40 172 GLY B N 1
ATOM 5920 C CA . GLY B 1 173 ? 32.303 33.595 22.634 1.00 23.01 172 GLY B CA 1
ATOM 5921 C C . GLY B 1 173 ? 33.031 32.299 22.896 1.00 22.24 172 GLY B C 1
ATOM 5922 O O . GLY B 1 173 ? 34.109 32.296 23.499 1.00 22.89 172 GLY B O 1
ATOM 5926 N N . GLN B 1 174 ? 32.478 31.186 22.418 1.00 19.87 173 GLN B N 1
ATOM 5927 C CA . GLN B 1 174 ? 33.076 29.873 22.687 1.00 21.28 173 GLN B CA 1
ATOM 5928 C C . GLN B 1 174 ? 34.055 29.569 21.555 1.00 23.31 173 GLN B C 1
ATOM 5929 O O . GLN B 1 174 ? 33.779 28.802 20.625 1.00 25.64 173 GLN B O 1
ATOM 5943 N N . ILE B 1 175 ? 35.249 30.145 21.683 1.00 22.53 174 ILE B N 1
ATOM 5944 C CA . ILE B 1 175 ? 36.302 30.041 20.682 1.00 21.29 174 ILE B CA 1
ATOM 5945 C C . ILE B 1 175 ? 37.447 29.282 21.319 1.00 21.40 174 ILE B C 1
ATOM 5946 O O . ILE B 1 175 ? 38.024 29.732 22.313 1.00 23.33 174 ILE B O 1
ATOM 5962 N N . TYR B 1 176 ? 37.780 28.139 20.748 1.00 21.97 175 TYR B N 1
ATOM 5963 C CA . TYR B 1 176 ? 38.835 27.293 21.288 1.00 20.28 175 TYR B CA 1
ATOM 5964 C C . TYR B 1 176 ? 40.153 27.642 20.605 1.00 21.03 175 TYR B C 1
ATOM 5965 O O . TYR B 1 176 ? 40.430 27.199 19.472 1.00 24.42 175 TYR B O 1
ATOM 5983 N N . ARG B 1 177 ? 40.964 28.442 21.312 1.00 23.79 176 ARG B N 1
ATOM 5984 C CA . ARG B 1 177 ? 42.325 28.808 20.920 1.00 21.99 176 ARG B CA 1
ATOM 5985 C C . ARG B 1 177 ? 42.379 29.792 19.754 1.00 24.59 176 ARG B C 1
ATOM 5986 O O . ARG B 1 177 ? 43.122 30.782 19.822 1.00 24.70 176 ARG B O 1
ATOM 6007 N N . MET B 1 178 ? 41.638 29.523 18.676 1.00 21.52 177 MET B N 1
ATOM 6008 C CA . MET B 1 178 ? 41.711 30.394 17.512 1.00 22.50 177 MET B CA 1
ATOM 6009 C C . MET B 1 178 ? 40.548 30.152 16.563 1.00 24.51 177 MET B C 1
ATOM 6010 O O . MET B 1 178 ? 40.172 29.004 16.306 1.00 26.57 177 MET B O 1
ATOM 6024 N N A MET B 1 179 ? 40.024 31.247 16.007 0.60 21.40 178 MET B N 1
ATOM 6025 N N B MET B 1 179 ? 39.975 31.243 16.077 0.40 21.45 178 MET B N 1
ATOM 6026 C CA A MET B 1 179 ? 38.939 31.241 15.021 0.60 23.77 178 MET B CA 1
ATOM 6027 C CA B MET B 1 179 ? 39.002 31.186 15.008 0.40 23.54 178 MET B CA 1
ATOM 6028 C C A MET B 1 179 ? 39.453 31.919 13.752 0.60 20.73 178 MET B C 1
ATOM 6029 C C B MET B 1 179 ? 39.600 31.865 13.790 0.40 20.85 178 MET B C 1
ATOM 6030 O O A MET B 1 179 ? 39.701 33.143 13.768 0.60 22.20 178 MET B O 1
ATOM 6031 O O B MET B 1 179 ? 40.034 33.021 13.885 0.40 21.29 178 MET B O 1
ATOM 6058 N N . PRO B 1 180 ? 39.636 31.205 12.637 1.00 21.51 179 PRO B N 1
ATOM 6059 C CA . PRO B 1 180 ? 40.213 31.851 11.448 1.00 21.47 179 PRO B CA 1
ATOM 6060 C C . PRO B 1 180 ? 39.352 32.983 10.913 1.00 20.99 179 PRO B C 1
ATOM 6061 O O . PRO B 1 180 ? 38.130 32.865 10.809 1.00 21.75 179 PRO B O 1
ATOM 6072 N N . LEU B 1 181 ? 40.010 34.078 10.550 1.00 20.92 180 LEU B N 1
ATOM 6073 C CA . LEU B 1 181 ? 39.370 35.193 9.865 1.00 21.62 180 LEU B CA 1
ATOM 6074 C C . LEU B 1 181 ? 40.024 35.333 8.492 1.00 22.50 180 LEU B C 1
ATOM 6075 O O . LEU B 1 181 ? 41.253 35.480 8.385 1.00 22.15 180 LEU B O 1
ATOM 6091 N N . LEU B 1 182 ? 39.204 35.279 7.447 1.00 23.14 181 LEU B N 1
ATOM 6092 C CA . LEU B 1 182 ? 39.666 35.183 6.074 1.00 21.97 181 LEU B CA 1
ATOM 6093 C C . LEU B 1 182 ? 39.364 36.485 5.339 1.00 21.75 181 LEU B C 1
ATOM 6094 O O . LEU B 1 182 ? 38.335 37.117 5.573 1.00 24.42 181 LEU B O 1
ATOM 6110 N N . ASP B 1 183 ? 40.257 36.870 4.435 1.00 22.16 182 ASP B N 1
ATOM 6111 C CA . ASP B 1 183 ? 40.022 37.999 3.538 1.00 22.02 182 ASP B CA 1
ATOM 6112 C C . ASP B 1 183 ? 38.841 37.671 2.631 1.00 23.56 182 ASP B C 1
ATOM 6113 O O . ASP B 1 183 ? 38.824 36.629 1.969 1.00 24.82 182 ASP B O 1
ATOM 6122 N N . VAL B 1 184 ? 37.836 38.554 2.611 1.00 24.73 183 VAL B N 1
ATOM 6123 C CA . VAL B 1 184 ? 36.674 38.331 1.748 1.00 27.10 183 VAL B CA 1
ATOM 6124 C C . VAL B 1 184 ? 37.092 38.246 0.282 1.00 26.00 183 VAL B C 1
ATOM 6125 O O . VAL B 1 184 ? 36.403 37.619 -0.529 1.00 27.37 183 VAL B O 1
ATOM 6138 N N A ASN B 1 185 ? 38.215 38.859 -0.078 0.55 26.45 184 ASN B N 1
ATOM 6139 N N B ASN B 1 185 ? 38.212 38.878 -0.080 0.45 26.48 184 ASN B N 1
ATOM 6140 C CA A ASN B 1 185 ? 38.712 38.832 -1.447 0.55 27.37 184 ASN B CA 1
ATOM 6141 C CA B ASN B 1 185 ? 38.741 38.870 -1.441 0.45 27.45 184 ASN B CA 1
ATOM 6142 C C A ASN B 1 185 ? 39.699 37.699 -1.689 0.55 29.27 184 ASN B C 1
ATOM 6143 C C B ASN B 1 185 ? 39.671 37.690 -1.696 0.45 29.20 184 ASN B C 1
ATOM 6144 O O A ASN B 1 185 ? 40.194 37.551 -2.816 0.55 30.57 184 ASN B O 1
ATOM 6145 O O B ASN B 1 185 ? 40.088 37.485 -2.849 0.45 30.35 184 ASN B O 1
ATOM 6166 N N . ASP B 1 186 ? 39.985 36.894 -0.670 1.00 27.63 185 ASP B N 1
ATOM 6167 C CA . ASP B 1 186 ? 40.803 35.694 -0.828 1.00 26.94 185 ASP B CA 1
ATOM 6168 C C . ASP B 1 186 ? 40.274 34.650 0.153 1.00 26.56 185 ASP B C 1
ATOM 6169 O O . ASP B 1 186 ? 40.996 34.194 1.056 1.00 24.73 185 ASP B O 1
ATOM 6178 N N . PRO B 1 187 ? 38.998 34.265 0.028 1.00 26.46 186 PRO B N 1
ATOM 6179 C CA . PRO B 1 187 ? 38.372 33.470 1.100 1.00 26.90 186 PRO B CA 1
ATOM 6180 C C . PRO B 1 187 ? 38.873 32.040 1.194 1.00 24.08 186 PRO B C 1
ATOM 6181 O O . PRO B 1 187 ? 38.720 31.422 2.261 1.00 25.44 186 PRO B O 1
ATOM 6192 N N . ASP B 1 188 ? 39.478 31.501 0.135 1.00 25.08 187 ASP B N 1
ATOM 6193 C CA . ASP B 1 188 ? 40.117 30.193 0.179 1.00 24.45 187 ASP B CA 1
ATOM 6194 C C . ASP B 1 188 ? 41.603 30.298 0.508 1.00 24.26 187 ASP B C 1
ATOM 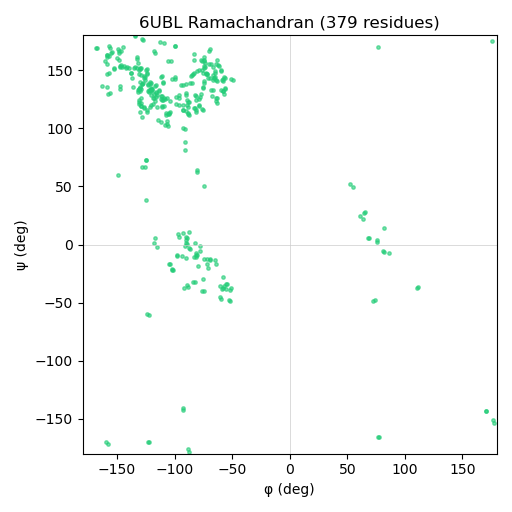6195 O O . ASP B 1 188 ? 42.335 29.317 0.352 1.00 25.28 187 ASP B O 1
ATOM 6204 N N . GLY B 1 189 ? 42.077 31.484 0.903 1.00 24.79 188 GLY B N 1
ATOM 6205 C CA . GLY B 1 189 ? 43.475 31.679 1.225 1.00 22.57 188 GLY B CA 1
ATOM 6206 C C . GLY B 1 189 ? 43.766 31.361 2.682 1.00 22.16 188 GLY B C 1
ATOM 6207 O O . GLY B 1 189 ? 42.900 30.927 3.437 1.00 23.78 188 GLY B O 1
ATOM 6211 N N . GLN B 1 190 ? 45.024 31.554 3.063 1.00 24.26 189 GLN B N 1
ATOM 6212 C CA . GLN B 1 190 ? 45.378 31.409 4.460 1.00 22.30 189 GLN B CA 1
ATOM 6213 C C . GLN B 1 190 ? 44.661 32.492 5.267 1.00 23.91 189 GLN B C 1
ATOM 6214 O O . GLN B 1 190 ? 44.401 33.593 4.765 1.00 24.03 189 GLN B O 1
ATOM 6228 N N . PRO B 1 191 ? 44.325 32.214 6.522 1.00 23.83 190 PRO B N 1
ATOM 6229 C CA . PRO B 1 191 ? 43.725 33.260 7.359 1.00 23.49 190 PRO B CA 1
ATOM 6230 C C . PRO B 1 191 ? 44.629 34.480 7.489 1.00 24.04 190 PRO B C 1
ATOM 6231 O O . PRO B 1 191 ? 45.855 34.374 7.570 1.00 26.49 190 PRO B O 1
ATOM 6242 N N . VAL B 1 192 ? 44.004 35.660 7.504 1.00 23.78 191 VAL B N 1
ATOM 6243 C CA . VAL B 1 192 ? 44.740 36.906 7.725 1.00 24.72 191 VAL B CA 1
ATOM 6244 C C . VAL B 1 192 ? 44.965 37.136 9.204 1.00 23.02 191 VAL B C 1
ATOM 6245 O O . VAL B 1 192 ? 45.964 37.747 9.601 1.00 25.81 191 VAL B O 1
ATOM 6258 N N . ALA B 1 193 ? 44.027 36.687 10.030 1.00 24.21 192 ALA B N 1
ATOM 6259 C CA . ALA B 1 193 ? 44.067 36.898 11.468 1.00 24.81 192 ALA B CA 1
ATOM 6260 C C . ALA B 1 193 ? 43.212 35.816 12.106 1.00 23.36 192 ALA B C 1
ATOM 6261 O O . ALA B 1 193 ? 42.512 35.061 11.419 1.00 23.70 192 ALA B O 1
ATOM 6268 N N . TYR B 1 194 ? 43.283 35.747 13.433 1.00 22.56 193 TYR B N 1
ATOM 6269 C CA . TYR B 1 194 ? 42.453 34.842 14.205 1.00 21.13 193 TYR B CA 1
ATOM 6270 C C . TYR B 1 194 ? 41.786 35.622 15.327 1.00 21.24 193 TYR B C 1
ATOM 6271 O O . TYR B 1 194 ? 42.423 36.447 15.991 1.00 23.27 193 TYR B O 1
ATOM 6289 N N . LEU B 1 195 ? 40.491 35.379 15.513 1.00 21.80 194 LEU B N 1
ATOM 6290 C CA . LEU B 1 195 ? 39.811 35.838 16.715 1.00 22.93 194 LEU B CA 1
ATOM 6291 C C . LEU B 1 195 ? 40.126 34.817 17.796 1.00 23.66 194 LEU B C 1
ATOM 6292 O O . LEU B 1 195 ? 39.796 33.642 17.645 1.00 25.92 194 LEU B O 1
ATOM 6308 N N . THR B 1 196 ? 40.833 35.248 18.841 1.00 22.40 195 THR B N 1
ATOM 6309 C CA . THR B 1 196 ? 41.294 34.336 19.878 1.00 23.17 195 THR B CA 1
ATOM 6310 C C . THR B 1 196 ? 40.447 34.373 21.142 1.00 27.74 195 THR B C 1
ATOM 6311 O O . THR B 1 196 ? 40.468 33.402 21.911 1.00 29.65 195 THR B O 1
ATOM 6322 N N . SER B 1 197 ? 39.718 35.457 21.383 1.00 24.40 196 SER B N 1
ATOM 6323 C CA . SER B 1 197 ? 38.776 35.475 22.493 1.00 25.00 196 SER B CA 1
ATOM 6324 C C . SER B 1 197 ? 37.731 36.549 22.242 1.00 25.50 196 SER B C 1
ATOM 6325 O O . SER B 1 197 ? 37.967 37.515 21.507 1.00 24.97 196 SER B O 1
ATOM 6333 N N . LEU B 1 198 ? 36.565 36.354 22.863 1.00 24.46 197 LEU B N 1
ATOM 6334 C CA . LEU B 1 198 ? 35.473 37.310 22.766 1.00 24.15 197 LEU B CA 1
ATOM 6335 C C . LEU B 1 198 ? 34.550 37.104 23.957 1.00 24.45 197 LEU B C 1
ATOM 6336 O O . LEU B 1 198 ? 34.171 35.966 24.260 1.00 25.01 197 LEU B O 1
ATOM 6352 N N . ARG B 1 199 ? 34.237 38.195 24.654 1.00 25.67 198 ARG B N 1
ATOM 6353 C CA . ARG B 1 199 ? 33.177 38.226 25.656 1.00 24.07 198 ARG B CA 1
ATOM 6354 C C . ARG B 1 199 ? 32.326 39.456 25.377 1.00 25.28 198 ARG B C 1
ATOM 6355 O O . ARG B 1 199 ? 32.777 40.398 24.723 1.00 26.16 198 ARG B O 1
ATOM 6376 N N . PHE B 1 200 ? 31.075 39.429 25.827 1.00 22.02 199 PHE B N 1
ATOM 6377 C CA . PHE B 1 200 ? 30.164 40.520 25.509 1.00 24.42 199 PHE B CA 1
ATOM 6378 C C . PHE B 1 200 ? 29.168 40.708 26.643 1.00 25.18 199 PHE B C 1
ATOM 6379 O O . PHE B 1 200 ? 29.050 39.876 27.547 1.00 24.77 199 PHE B O 1
ATOM 6396 N N . ASN B 1 201 ? 28.473 41.843 26.598 1.00 24.27 200 ASN B N 1
ATOM 6397 C CA . ASN B 1 201 ? 27.360 42.109 27.493 1.00 23.58 200 ASN B CA 1
ATOM 6398 C C . ASN B 1 201 ? 26.178 42.573 26.665 1.00 25.52 200 ASN B C 1
ATOM 6399 O O . ASN B 1 201 ? 26.327 43.460 25.822 1.00 29.14 200 ASN B O 1
ATOM 6410 N N . MET B 1 202 ? 25.009 41.996 26.914 1.00 25.35 201 MET B N 1
ATOM 6411 C CA . MET B 1 202 ? 23.789 42.544 26.342 1.00 25.52 201 MET B CA 1
ATOM 6412 C C . MET B 1 202 ? 23.416 43.818 27.092 1.00 27.16 201 MET B C 1
ATOM 6413 O O . MET B 1 202 ? 23.545 43.896 28.321 1.00 27.98 201 MET B O 1
ATOM 6427 N N . GLY B 1 203 ? 22.968 44.823 26.346 1.00 25.77 202 GLY B N 1
ATOM 6428 C CA . GLY B 1 203 ? 22.353 45.978 26.950 1.00 27.51 202 GLY B CA 1
ATOM 6429 C C . GLY B 1 203 ? 20.856 45.805 27.015 1.00 29.25 202 GLY B C 1
ATOM 6430 O O . GLY B 1 203 ? 20.361 44.693 27.233 1.00 29.63 202 GLY B O 1
ATOM 6434 N N . GLY B 1 204 ? 20.121 46.888 26.794 1.00 28.93 203 GLY B N 1
ATOM 6435 C CA . GLY B 1 204 ? 18.672 46.817 26.826 1.00 30.26 203 GLY B CA 1
ATOM 6436 C C . GLY B 1 204 ? 18.058 47.281 25.525 1.00 27.97 203 GLY B C 1
ATOM 6437 O O . GLY B 1 204 ? 18.769 47.476 24.537 1.00 27.57 203 GLY B O 1
ATOM 6441 N N . TYR B 1 205 ? 16.740 47.453 25.505 1.00 28.33 204 TYR B N 1
ATOM 6442 C CA . TYR B 1 205 ? 16.081 47.905 24.291 1.00 28.71 204 TYR B CA 1
ATOM 6443 C C . TYR B 1 205 ? 16.497 49.332 23.958 1.00 28.06 204 TYR B C 1
ATOM 6444 O O . TYR B 1 205 ? 16.620 50.192 24.840 1.00 28.40 204 TYR B O 1
ATOM 6462 N N . 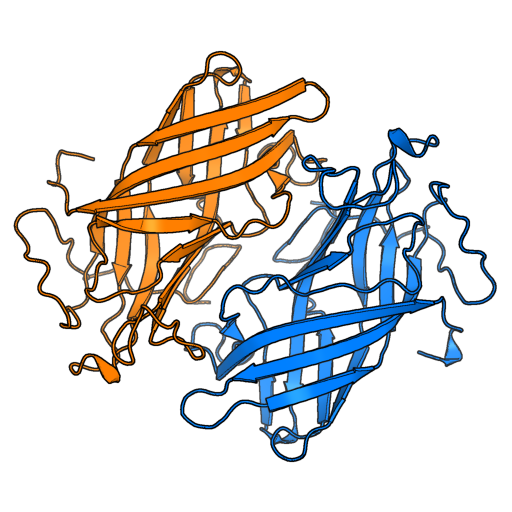LEU B 1 206 ? 16.672 49.590 22.668 1.00 28.29 205 LEU B N 1
ATOM 6463 C CA . LEU B 1 206 ? 17.042 50.898 22.156 1.00 28.89 205 LEU B CA 1
ATOM 6464 C C . LEU B 1 206 ? 15.836 51.594 21.545 1.00 33.36 205 LEU B C 1
ATOM 6465 O O . LEU B 1 206 ? 14.861 50.958 21.138 1.00 31.05 205 LEU B O 1
ATOM 6481 N N . LYS B 1 207 ? 15.932 52.925 21.464 1.00 31.67 206 LYS B N 1
ATOM 6482 C CA . LYS B 1 207 ? 14.976 53.686 20.688 1.00 33.99 206 LYS B CA 1
ATOM 6483 C C . LYS B 1 207 ? 15.271 53.499 19.202 1.00 32.97 206 LYS B C 1
ATOM 6484 O O . LYS B 1 207 ? 16.411 53.221 18.822 1.00 33.43 206 LYS B O 1
ATOM 6503 N N . PRO B 1 208 ? 14.257 53.637 18.341 1.00 36.13 207 PRO B N 1
ATOM 6504 C CA . PRO B 1 208 ? 14.512 53.494 16.895 1.00 37.14 207 PRO B CA 1
ATOM 6505 C C . PRO B 1 208 ? 15.646 54.352 16.364 1.00 37.33 207 PRO B C 1
ATOM 6506 O O . PRO B 1 208 ? 16.386 53.908 15.478 1.00 40.97 207 PRO B O 1
ATOM 6517 N N . ASP B 1 209 ? 15.777 55.586 16.837 1.00 38.52 208 ASP B N 1
ATOM 6518 C CA . ASP B 1 209 ? 16.820 56.476 16.330 1.00 46.71 208 ASP B CA 1
ATOM 6519 C C . ASP B 1 209 ? 18.189 56.258 16.971 1.00 48.39 208 ASP B C 1
ATOM 6520 O O . ASP B 1 209 ? 19.130 56.982 16.628 1.00 46.84 208 ASP B O 1
ATOM 6529 N N . GLN B 1 210 ? 18.336 55.303 17.891 1.00 47.09 209 GLN B N 1
ATOM 6530 C CA . GLN B 1 210 ? 19.637 55.032 18.497 1.00 44.57 209 GLN B CA 1
ATOM 6531 C C . GLN B 1 210 ? 20.498 54.041 17.713 1.00 44.85 209 GLN B C 1
ATOM 6532 O O . GLN B 1 210 ? 21.501 53.560 18.249 1.00 48.75 209 GLN B O 1
ATOM 6546 N N . MET B 1 211 ? 20.116 53.700 16.492 1.00 41.56 210 MET B N 1
ATOM 6547 C CA . MET B 1 211 ? 20.782 52.652 15.739 1.00 39.95 210 MET B CA 1
ATOM 6548 C C . MET B 1 211 ? 21.285 53.254 14.427 1.00 42.84 210 MET B C 1
ATOM 6549 O O . MET B 1 211 ? 21.453 52.565 13.432 1.00 45.65 210 MET B O 1
#

InterPro domains:
  IPR045719 Protein of unknown function DUF6073 [PF19550] (2-209)

Nearest PDB structures (foldseek):
  6ubl-assembly1_B  TM=9.978E-01  e=3.541E-37  Micromonospora chersina
  4fms-assembly2_A  TM=2.148E-01  e=2.161E+00  Pseudomonas aeruginosa PAO1
  4frx-assembly1_A  TM=1.841E-01  e=5.979E+00  Pseudomonas aeruginosa PAO1
  3t24-assembly4_B  TM=1.347E-01  e=4.259E+00  Pseudomonas aeruginosa
  6ubl-assembly1_B  TM=1.005E+00  e=1.516E-38  Micromonospora chersina

Sequence (422 aa):
SMSTKSVLFGRPVQQTEGVPNVYAGAPVVPWTPPEEPGIDNLGINSIDTFAVPGVGEEYTVAFDGWVRVVRSPSTSGEWADAEVYTNLIEMMKMVGECEELGKITVTLNPDCLSAGQIRTPFDPYAGEGPSAKACRMAVGAIFDMPKLGLKLMMNREPIILTIDDVRSIPPAGAPGKKGQIYRMMMPLLDVNDPDGQPVAYLTSLRFNMGGYLKPDQMSMSTKSSVLFGRPVQQTEGVPNVYAGAPVVPWTPPEPGIDNLGINSIDTFAVPGVGEYTVAFDGWVRVVRSPSTSGEWADAEVYTNLIEMMKMVGECEELGKITVTLNPDCLSAGQIRTPFDPYAGEGPSAKACRMAVGAIFDMPKLGLKLMMNREPIILTIDDVRSIPPAGAPGKGQIYRMMMPLLDVNNDPDGQPVAYLTSLRFNMGGYLKPDQM